Protein AF-0000000083002504 (afdb_homodimer)

pLDDT: mean 96.37, std 6.15, range [36.56, 98.94]

Nearest PDB structures (foldseek):
  1e9d-assembly1_A  TM=9.907E-01  e=1.324E-34  Homo sapiens
  1e2f-assembly1_A  TM=9.841E-01  e=7.571E-35  Homo sapiens
  1e98-assembly1_A-2  TM=9.819E-01  e=2.045E-34  Homo sapiens
  1e2g-assembly1_A-2  TM=9.960E-01  e=3.346E-33  Homo sapiens
  2wwf-assembly1_A  TM=9.013E-01  e=3.044E-26  Plasmodium falciparum 3D7

Radius of gyration: 24.21 Å; Cα contacts (8 Å, |Δi|>4): 760; chains: 2; bounding box: 58×70×47 Å

InterPro domains:
  IPR018094 Thymidylate kinase [MF_00165] (7-199)
  IPR018094 Thymidylate kinase [TIGR00041] (6-191)
  IPR018095 Thymidylate kinase, conserved site [PS01331] (94-106)
  IPR027417 P-loop containing nucleoside triphosphate hydrolase [G3DSA:3.40.50.300] (2-212)
  IPR027417 P-loop containing nucleoside triphosphate hydrolase [SSF52540] (5-202)
  IPR039430 Thymidylate kinase-like domain [PF02223] (11-191)

Secondary structure (DSSP, 8-state):
--PPPPPEEEEE-STTSSHHHHHHHHHHHHHHTT--EEEEESS-TTSHHHHHHHHHHTTSS---HHHHHHHHHHHHHTTHHHHHHHHHTTPEEEEES-HHHHHHHHHTSTT--HHHHHGGGTTSBPPSEEEEEE--HHHHHTSTTTTSSTT--HHHHHHHHHHHHHHTT-TTS-EEEEETTS-HHHHHHHHHHHHHHHHHHHTTSPPPBTT-/--PPPPPEEEEE-STTSSHHHHHHHHHHHHHHTT--EEEEESS-TTSHHHHHHHHHHTTSS---HHHHHHHHHHHHHTTHHHHHHHHHTTPEEEEES-HHHHHHHHHTSTT--HHHHHGGGTTSBPPSEEEEEE--HHHHHTSTTTTSSTT--HHHHHHHHHHHHHHTT-TTS-EEEEETTS-HHHHHHHHHHHHHHHHHHHTTSPPPBTT-

Solvent-accessible surface area (backbone atoms only — not comparable to full-atom values): 22457 Å² total; per-residue (Å²): 124,91,64,54,28,26,37,37,37,33,34,44,59,58,79,69,32,50,47,69,61,51,44,54,51,45,36,51,51,39,40,73,71,73,42,53,50,42,81,44,52,54,74,47,49,88,42,76,63,16,40,55,52,46,36,36,38,62,62,75,42,89,71,41,70,68,17,52,52,32,48,55,40,22,45,53,43,57,44,42,67,60,49,52,52,38,22,57,71,32,27,22,38,36,27,35,37,58,69,63,53,54,26,15,55,52,39,47,41,87,96,46,53,62,66,68,50,45,48,73,46,50,56,39,81,35,61,69,32,37,39,33,28,47,57,54,46,70,64,21,56,72,38,88,77,60,52,68,40,71,69,52,38,57,74,56,38,49,39,23,50,53,38,44,57,59,62,64,64,45,77,91,51,51,72,42,86,38,65,42,79,49,55,72,67,62,41,44,54,54,50,47,54,55,49,54,53,48,39,66,68,41,22,86,50,82,87,49,50,25,88,107,123,91,63,53,28,27,38,38,37,34,33,43,58,58,79,69,32,48,48,69,60,51,43,55,50,45,36,50,52,39,38,73,71,72,44,54,49,43,79,44,51,52,75,47,51,87,42,75,62,17,40,55,52,47,36,35,38,62,64,75,42,88,70,42,70,68,17,53,53,30,47,54,39,22,44,53,45,58,43,40,67,60,50,53,52,38,21,56,70,34,27,22,37,34,28,35,37,58,69,64,52,54,27,15,55,52,38,48,41,86,98,48,52,62,67,66,49,43,50,73,47,51,56,40,80,35,61,70,31,36,39,33,28,47,56,55,46,70,63,21,55,71,38,90,78,60,50,68,40,72,70,52,39,55,72,56,37,46,39,24,51,54,37,45,57,58,58,64,67,46,78,91,52,51,70,41,87,37,66,42,81,50,52,73,67,62,42,44,54,54,50,46,52,54,49,54,52,48,39,67,68,41,21,88,50,80,87,48,49,25,88,107

Organism: Strigops habroptila (NCBI:txid2489341)

Sequence (424 aa):
MAGWRGALIVLEGVDRAGKSTQCRRLVQSLRAAGLRADLLRFPERSTEIGQLISSYLVKDKNLEDHTIHLLFSANRWEHVPLMKEKLHKGITLVVDRYAFSGVAFTSAKENFCLEWCKQPDIGLPKPDLILFLQLSPEEAAKRGNFGSERYENSSFQEKVLQSFYHLMTDKTLNWKLMDASKSIEDLHREIKSIAEETIQEVQNKPLEELWKMAGWRGALIVLEGVDRAGKSTQCRRLVQSLRAAGLRADLLRFPERSTEIGQLISSYLVKDKNLEDHTIHLLFSANRWEHVPLMKEKLHKGITLVVDRYAFSGVAFTSAKENFCLEWCKQPDIGLPKPDLILFLQLSPEEAAKRGNFGSERYENSSFQEKVLQSFYHLMTDKTLNWKLMDASKSIEDLHREIKSIAEETIQEVQNKPLEELWK

Structure (mmCIF, N/CA/C/O backbone):
data_AF-0000000083002504-model_v1
#
loop_
_entity.id
_entity.type
_entity.pdbx_description
1 polymer 'Thymidylate kinase'
#
loop_
_atom_site.group_PDB
_atom_site.id
_atom_site.type_symbol
_atom_site.label_atom_id
_atom_site.label_alt_id
_atom_site.label_comp_id
_atom_site.label_asym_id
_atom_site.label_entity_id
_atom_site.label_seq_id
_atom_site.pdbx_PDB_ins_code
_atom_site.Cartn_x
_atom_site.Cartn_y
_atom_site.Cartn_z
_atom_site.occupancy
_atom_site.B_iso_or_equiv
_atom_site.auth_seq_id
_atom_site.auth_comp_id
_atom_site.auth_asym_id
_atom_site.auth_atom_id
_atom_site.pdbx_PDB_model_num
ATOM 1 N N . MET A 1 1 ? -29.484 -21.688 -2.922 1 37.03 1 MET A N 1
ATOM 2 C CA . MET A 1 1 ? -28.484 -22.625 -2.42 1 37.03 1 MET A CA 1
ATOM 3 C C . MET A 1 1 ? -27.078 -22.156 -2.795 1 37.03 1 MET A C 1
ATOM 5 O O . MET A 1 1 ? -26.828 -21.75 -3.936 1 37.03 1 MET A O 1
ATOM 9 N N . ALA A 1 2 ? -26.266 -21.547 -1.926 1 52.19 2 ALA A N 1
ATOM 10 C CA . ALA A 1 2 ? -25 -20.938 -2.338 1 52.19 2 ALA A CA 1
ATOM 11 C C . ALA A 1 2 ? -24.219 -21.891 -3.244 1 52.19 2 ALA A C 1
ATOM 13 O O . ALA A 1 2 ? -23.938 -23.031 -2.867 1 52.19 2 ALA A O 1
ATOM 14 N N . GLY A 1 3 ? -24.312 -21.828 -4.609 1 73.06 3 GLY A N 1
ATOM 15 C CA . GLY A 1 3 ? -23.703 -22.719 -5.578 1 73.06 3 GLY A CA 1
ATOM 16 C C . GLY A 1 3 ? -22.234 -22.969 -5.301 1 73.06 3 GLY A C 1
ATOM 17 O O . GLY A 1 3 ? -21.656 -22.391 -4.379 1 73.06 3 GLY A O 1
ATOM 18 N N . TRP A 1 4 ? -21.578 -24.109 -5.914 1 90.5 4 TRP A N 1
ATOM 19 C CA . TRP A 1 4 ? -20.172 -24.484 -5.781 1 90.5 4 TRP A CA 1
ATOM 20 C C . TRP A 1 4 ? -19.25 -23.344 -6.199 1 90.5 4 TRP A C 1
ATOM 22 O O . TRP A 1 4 ? -19.484 -22.703 -7.23 1 90.5 4 TRP A O 1
ATOM 32 N N . ARG A 1 5 ? -18.297 -23 -5.32 1 96.94 5 ARG A N 1
ATOM 33 C CA . ARG A 1 5 ? -17.406 -21.938 -5.746 1 96.94 5 ARG A CA 1
ATOM 34 C C . ARG A 1 5 ? -16.203 -22.5 -6.504 1 96.94 5 ARG A C 1
ATOM 36 O O . ARG A 1 5 ? -15.891 -23.688 -6.379 1 96.94 5 ARG A O 1
ATOM 43 N N . GLY A 1 6 ? -15.57 -21.688 -7.418 1 98.5 6 GLY A N 1
ATOM 44 C CA . GLY A 1 6 ? -14.32 -22.031 -8.07 1 98.5 6 GLY A CA 1
ATOM 45 C C . GLY A 1 6 ? -13.133 -22.047 -7.125 1 98.5 6 GLY A C 1
ATOM 46 O O . GLY A 1 6 ? -13.234 -21.578 -5.984 1 98.5 6 GLY A O 1
ATOM 47 N N . ALA A 1 7 ? -12.078 -22.656 -7.539 1 98.88 7 ALA A N 1
ATOM 48 C CA . ALA A 1 7 ? -10.844 -22.688 -6.758 1 98.88 7 ALA A CA 1
ATOM 49 C C . ALA A 1 7 ? -9.914 -21.547 -7.16 1 98.88 7 ALA A C 1
ATOM 51 O O . ALA A 1 7 ? -9.93 -21.094 -8.312 1 98.88 7 ALA A O 1
ATOM 52 N N . LEU A 1 8 ? -9.188 -21.031 -6.227 1 98.94 8 LEU A N 1
ATOM 53 C CA . LEU A 1 8 ? -8.102 -20.078 -6.469 1 98.94 8 LEU A CA 1
ATOM 54 C C . LEU A 1 8 ? -6.754 -20.797 -6.445 1 98.94 8 LEU A C 1
ATOM 56 O O . LEU A 1 8 ? -6.258 -21.156 -5.379 1 98.94 8 LEU A O 1
ATOM 60 N N . ILE A 1 9 ? -6.164 -20.984 -7.594 1 98.94 9 ILE A N 1
ATOM 61 C CA . ILE A 1 9 ? -4.914 -21.719 -7.762 1 98.94 9 ILE A CA 1
ATOM 62 C C . ILE A 1 9 ? -3.812 -20.766 -8.219 1 98.94 9 ILE A C 1
ATOM 64 O O . ILE A 1 9 ? -3.92 -20.141 -9.281 1 98.94 9 ILE A O 1
ATOM 68 N N . VAL A 1 10 ? -2.785 -20.656 -7.43 1 98.94 10 VAL A N 1
ATOM 69 C CA . VAL A 1 10 ? -1.725 -19.688 -7.676 1 98.94 10 VAL A CA 1
ATOM 70 C C . VAL A 1 10 ? -0.432 -20.406 -8.039 1 98.94 10 VAL A C 1
ATOM 72 O O . VAL A 1 10 ? -0.074 -21.406 -7.41 1 98.94 10 VAL A O 1
ATOM 75 N N . LEU A 1 11 ? 0.193 -19.969 -9.094 1 98.94 11 LEU A N 1
ATOM 76 C CA . LEU A 1 11 ? 1.534 -20.438 -9.422 1 98.94 11 LEU A CA 1
ATOM 77 C C . LEU A 1 11 ? 2.582 -19.375 -9.086 1 98.94 11 LEU A C 1
ATOM 79 O O . LEU A 1 11 ? 2.441 -18.219 -9.477 1 98.94 11 LEU A O 1
ATOM 83 N N . GLU A 1 12 ? 3.549 -19.766 -8.281 1 98.81 12 GLU A N 1
ATOM 84 C CA . GLU A 1 12 ? 4.672 -18.922 -7.871 1 98.81 12 GLU A CA 1
ATOM 85 C C . GLU A 1 12 ? 6.004 -19.547 -8.297 1 98.81 12 GLU A C 1
ATOM 87 O O . GLU A 1 12 ? 6.059 -20.719 -8.672 1 98.81 12 GLU A O 1
ATOM 92 N N . GLY A 1 13 ? 7.031 -18.812 -8.234 1 97.62 13 GLY A N 1
ATOM 93 C CA . GLY A 1 13 ? 8.367 -19.219 -8.633 1 97.62 13 GLY A CA 1
ATOM 94 C C . GLY A 1 13 ? 9.234 -18.062 -9.078 1 97.62 13 GLY A C 1
ATOM 95 O O . GLY A 1 13 ? 8.742 -16.938 -9.273 1 97.62 13 GLY A O 1
ATOM 96 N N . VAL A 1 14 ? 10.508 -18.312 -9.242 1 95.88 14 VAL A N 1
ATOM 97 C CA . VAL A 1 14 ? 11.438 -17.281 -9.703 1 95.88 14 VAL A CA 1
ATOM 98 C C . VAL A 1 14 ? 11.148 -16.953 -11.164 1 95.88 14 VAL A C 1
ATOM 100 O O . VAL A 1 14 ? 10.352 -17.625 -11.82 1 95.88 14 VAL A O 1
ATOM 103 N N . ASP A 1 15 ? 11.734 -15.844 -11.633 1 93.75 15 ASP A N 1
ATOM 104 C CA . ASP A 1 15 ? 11.523 -15.453 -13.023 1 93.75 15 ASP A CA 1
ATOM 105 C C . ASP A 1 15 ? 12.008 -16.547 -13.977 1 93.75 15 ASP A C 1
ATOM 107 O O . ASP A 1 15 ? 13.047 -17.156 -13.75 1 93.75 15 ASP A O 1
ATOM 111 N N . ARG A 1 16 ? 11.141 -16.875 -15.023 1 92.75 16 ARG A N 1
ATOM 112 C CA . ARG A 1 16 ? 11.453 -17.812 -16.094 1 92.75 16 ARG A CA 1
ATOM 113 C C . ARG A 1 16 ? 11.352 -19.25 -15.609 1 92.75 16 ARG A C 1
ATOM 115 O O . ARG A 1 16 ? 11.93 -20.156 -16.203 1 92.75 16 ARG A O 1
ATOM 122 N N . ALA A 1 17 ? 10.562 -19.453 -14.562 1 94.81 17 ALA A N 1
ATOM 123 C CA . ALA A 1 17 ? 10.398 -20.797 -14.016 1 94.81 17 ALA A CA 1
ATOM 124 C C . ALA A 1 17 ? 9.352 -21.578 -14.805 1 94.81 17 ALA A C 1
ATOM 126 O O . ALA A 1 17 ? 9.203 -22.797 -14.617 1 94.81 17 ALA A O 1
ATOM 127 N N . GLY A 1 18 ? 8.617 -20.906 -15.695 1 95.25 18 GLY A N 1
ATOM 128 C CA . GLY A 1 18 ? 7.625 -21.594 -16.516 1 95.25 18 GLY A CA 1
ATOM 129 C C . GLY A 1 18 ? 6.203 -21.359 -16.047 1 95.25 18 GLY A C 1
ATOM 130 O O . GLY A 1 18 ? 5.281 -22.062 -16.469 1 95.25 18 GLY A O 1
ATOM 131 N N . LYS A 1 19 ? 5.973 -20.375 -15.156 1 97.56 19 LYS A N 1
ATOM 132 C CA . LYS A 1 19 ? 4.672 -20.094 -14.562 1 97.56 19 LYS A CA 1
ATOM 133 C C . LYS A 1 19 ? 3.637 -19.75 -15.633 1 97.56 19 LYS A C 1
ATOM 135 O O . LYS A 1 19 ? 2.553 -20.344 -15.664 1 97.56 19 LYS A O 1
ATOM 140 N N . SER A 1 20 ? 3.977 -18.797 -16.516 1 97.12 20 SER A N 1
ATOM 141 C CA . SER A 1 20 ? 3.037 -18.328 -17.531 1 97.12 20 SER A CA 1
ATOM 142 C C . SER A 1 20 ? 2.598 -19.484 -18.438 1 97.12 20 SER A C 1
ATOM 144 O O . SER A 1 20 ? 1.415 -19.594 -18.766 1 97.12 20 SER A O 1
ATOM 146 N N . THR A 1 21 ? 3.51 -20.328 -18.844 1 97.5 21 THR A N 1
ATOM 147 C CA . THR A 1 21 ? 3.217 -21.469 -19.703 1 97.5 21 THR A CA 1
ATOM 148 C C . THR A 1 21 ? 2.289 -22.453 -19 1 97.5 21 THR A C 1
ATOM 150 O O . THR A 1 21 ? 1.271 -22.875 -19.547 1 97.5 21 THR A O 1
ATOM 153 N N . GLN A 1 22 ? 2.652 -22.812 -17.781 1 98.75 22 GLN A N 1
ATOM 154 C CA . GLN A 1 22 ? 1.885 -23.797 -17.047 1 98.75 22 GLN A CA 1
ATOM 155 C C . GLN A 1 22 ? 0.499 -23.266 -16.688 1 98.75 22 GLN A C 1
ATOM 157 O O . GLN A 1 22 ? -0.473 -24.031 -16.656 1 98.75 22 GLN A O 1
ATOM 162 N N . CYS A 1 23 ? 0.378 -21.953 -16.375 1 98.81 23 CYS A N 1
ATOM 163 C CA . CYS A 1 23 ? -0.927 -21.359 -16.109 1 98.81 23 CYS A CA 1
ATOM 164 C C . CYS A 1 23 ? -1.835 -21.484 -17.328 1 98.81 23 CYS A C 1
ATOM 166 O O . CYS A 1 23 ? -2.984 -21.906 -17.219 1 98.81 23 CYS A O 1
ATOM 168 N N . ARG A 1 24 ? -1.328 -21.109 -18.484 1 98.62 24 ARG A N 1
ATOM 169 C CA . ARG A 1 24 ? -2.1 -21.172 -19.719 1 98.62 24 ARG A CA 1
ATOM 170 C C . ARG A 1 24 ? -2.549 -22.594 -20.016 1 98.62 24 ARG A C 1
ATOM 172 O O . ARG A 1 24 ? -3.713 -22.828 -20.344 1 98.62 24 ARG A O 1
ATOM 179 N N . ARG A 1 25 ? -1.685 -23.531 -19.875 1 98.75 25 ARG A N 1
ATOM 180 C CA . ARG A 1 25 ? -1.985 -24.922 -20.156 1 98.75 25 ARG A CA 1
ATOM 181 C C . ARG A 1 25 ? -3.033 -25.453 -19.188 1 98.75 25 ARG A C 1
ATOM 183 O O . ARG A 1 25 ? -3.92 -26.219 -19.578 1 98.75 25 ARG A O 1
ATOM 190 N N . LEU A 1 26 ? -2.879 -25.094 -17.953 1 98.88 26 LEU A N 1
ATOM 191 C CA . LEU A 1 26 ? -3.826 -25.562 -16.953 1 98.88 26 LEU A CA 1
ATOM 192 C C . LEU A 1 26 ? -5.234 -25.062 -17.25 1 98.88 26 LEU A C 1
ATOM 194 O O . LEU A 1 26 ? -6.195 -25.828 -17.219 1 98.88 26 LEU A O 1
ATOM 198 N N . VAL A 1 27 ? -5.355 -23.75 -17.578 1 98.94 27 VAL A N 1
ATOM 199 C CA . VAL A 1 27 ? -6.66 -23.188 -17.906 1 98.94 27 VAL A CA 1
ATOM 200 C C . VAL A 1 27 ? -7.254 -23.922 -19.109 1 98.94 27 VAL A C 1
ATOM 202 O O . VAL A 1 27 ? -8.422 -24.312 -19.094 1 98.94 27 VAL A O 1
ATOM 205 N N . GLN A 1 28 ? -6.469 -24.156 -20.094 1 98.75 28 GLN A N 1
ATOM 206 C CA . GLN A 1 28 ? -6.914 -24.859 -21.297 1 98.75 28 GLN A CA 1
ATOM 207 C C . GLN A 1 28 ? -7.391 -26.266 -20.953 1 98.75 28 GLN A C 1
ATOM 209 O O . GLN A 1 28 ? -8.445 -26.703 -21.422 1 98.75 28 GLN A O 1
ATOM 214 N N . SER A 1 29 ? -6.645 -26.953 -20.188 1 98.62 29 SER A N 1
ATOM 215 C CA . SER A 1 29 ? -6.969 -28.328 -19.844 1 98.62 29 SER A CA 1
ATOM 216 C C . SER A 1 29 ? -8.234 -28.406 -19 1 98.62 29 SER A C 1
ATOM 218 O O . SER A 1 29 ? -9.047 -29.312 -19.156 1 98.62 29 SER A O 1
ATOM 220 N N . LEU A 1 30 ? -8.367 -27.484 -18.062 1 98.56 30 LEU A N 1
ATOM 221 C CA . LEU A 1 30 ? -9.562 -27.453 -17.234 1 98.56 30 LEU A CA 1
ATOM 222 C C . LEU A 1 30 ? -10.805 -27.188 -18.078 1 98.56 30 LEU A C 1
ATOM 224 O O . LEU A 1 30 ? -11.82 -27.859 -17.922 1 98.56 30 LEU A O 1
ATOM 228 N N . ARG A 1 31 ? -10.641 -26.266 -18.984 1 98.5 31 ARG A N 1
ATOM 229 C CA . ARG A 1 31 ? -11.766 -25.969 -19.875 1 98.5 31 ARG A CA 1
ATOM 230 C C . ARG A 1 31 ? -12.094 -27.156 -20.766 1 98.5 31 ARG A C 1
ATOM 232 O O . ARG A 1 31 ? -13.266 -27.453 -21.016 1 98.5 31 ARG A O 1
ATOM 239 N N . ALA A 1 32 ? -11.109 -27.828 -21.25 1 98.19 32 ALA A N 1
ATOM 240 C CA . ALA A 1 32 ? -11.305 -29.016 -22.078 1 98.19 32 ALA A CA 1
ATOM 241 C C . ALA A 1 32 ? -12.023 -30.125 -21.297 1 98.19 32 ALA A C 1
ATOM 243 O O . ALA A 1 32 ? -12.75 -30.922 -21.891 1 98.19 32 ALA A O 1
ATOM 244 N N . ALA A 1 33 ? -11.844 -30.125 -20.016 1 96.56 33 ALA A N 1
ATOM 245 C CA . ALA A 1 33 ? -12.477 -31.109 -19.156 1 96.56 33 ALA A CA 1
ATOM 246 C C . ALA A 1 33 ? -13.891 -30.672 -18.766 1 96.56 33 ALA A C 1
ATOM 248 O O . ALA A 1 33 ? -14.547 -31.344 -17.969 1 96.56 33 ALA A O 1
ATOM 249 N N . GLY A 1 34 ? -14.336 -29.484 -19.234 1 96.25 34 GLY A N 1
ATOM 250 C CA . GLY A 1 34 ? -15.695 -29.031 -19 1 96.25 34 GLY A CA 1
ATOM 251 C C . GLY A 1 34 ? -15.82 -28.125 -17.781 1 96.25 34 GLY A C 1
ATOM 252 O O . GLY A 1 34 ? -16.922 -27.828 -17.328 1 96.25 34 GLY A O 1
ATOM 253 N N . LEU A 1 35 ? -14.672 -27.75 -17.203 1 97 35 LEU A N 1
ATOM 254 C CA . LEU A 1 35 ? -14.68 -26.859 -16.047 1 97 35 LEU A CA 1
ATOM 255 C C . LEU A 1 35 ? -14.531 -25.406 -16.484 1 97 35 LEU A C 1
ATOM 257 O O . LEU A 1 35 ? -13.984 -25.125 -17.547 1 97 35 LEU A O 1
ATOM 261 N N . ARG A 1 36 ? -15.125 -24.531 -15.766 1 97.5 36 ARG A N 1
ATOM 262 C CA . ARG A 1 36 ? -14.938 -23.094 -16 1 97.5 36 ARG A CA 1
ATOM 263 C C . ARG A 1 36 ? -13.672 -22.594 -15.32 1 97.5 36 ARG A C 1
ATOM 265 O O . ARG A 1 36 ? -13.492 -22.766 -14.117 1 97.5 36 ARG A O 1
ATOM 272 N N . ALA A 1 37 ? -12.797 -22 -16.062 1 98.88 37 ALA A N 1
ATOM 273 C CA . ALA A 1 37 ? -11.523 -21.531 -15.531 1 98.88 37 ALA A CA 1
ATOM 274 C C . ALA A 1 37 ? -11.039 -20.281 -16.266 1 98.88 37 ALA A C 1
ATOM 276 O O . ALA A 1 37 ? -11.211 -20.172 -17.484 1 98.88 37 ALA A O 1
ATOM 277 N N . ASP A 1 38 ? -10.477 -19.344 -15.562 1 98.81 38 ASP A N 1
ATOM 278 C CA . ASP A 1 38 ? -9.906 -18.141 -16.141 1 98.81 38 ASP A CA 1
ATOM 279 C C . ASP A 1 38 ? -8.469 -17.922 -15.672 1 98.81 38 ASP A C 1
ATOM 281 O O . ASP A 1 38 ? -8.102 -18.375 -14.586 1 98.81 38 ASP A O 1
ATOM 285 N N . LEU A 1 39 ? -7.746 -17.266 -16.562 1 98.81 39 LEU A N 1
ATOM 286 C CA . LEU A 1 39 ? -6.367 -16.906 -16.266 1 98.81 39 LEU A CA 1
ATOM 287 C C . LEU A 1 39 ? -6.281 -15.484 -15.719 1 98.81 39 LEU A C 1
ATOM 289 O O . LEU A 1 39 ? -6.953 -14.586 -16.219 1 98.81 39 LEU A O 1
ATOM 293 N N . LEU A 1 40 ? -5.57 -15.297 -14.656 1 98.62 40 LEU A N 1
ATOM 294 C CA . LEU A 1 40 ? -5.234 -13.984 -14.117 1 98.62 40 LEU A CA 1
ATOM 295 C C . LEU A 1 40 ? -3.734 -13.859 -13.891 1 98.62 40 LEU A C 1
ATOM 297 O O . LEU A 1 40 ? -3.086 -14.812 -13.453 1 98.62 40 LEU A O 1
ATOM 301 N N . ARG A 1 41 ? -3.154 -12.734 -14.242 1 98.25 41 ARG A N 1
ATOM 302 C CA . ARG A 1 41 ? -1.728 -12.477 -14.07 1 98.25 41 ARG A CA 1
ATOM 303 C C . ARG A 1 41 ? -1.484 -11.164 -13.336 1 98.25 41 ARG A C 1
ATOM 305 O O . ARG A 1 41 ? -2.135 -10.156 -13.625 1 98.25 41 ARG A O 1
ATOM 312 N N . PHE A 1 42 ? -0.575 -11.242 -12.352 1 98.69 42 PHE A N 1
ATOM 313 C CA . PHE A 1 42 ? -0.159 -10.008 -11.703 1 98.69 42 PHE A CA 1
ATOM 314 C C . PHE A 1 42 ? 1.311 -9.719 -11.977 1 98.69 42 PHE A C 1
ATOM 316 O O . PHE A 1 42 ? 2.143 -10.625 -11.961 1 98.69 42 PHE A O 1
ATOM 323 N N . PRO A 1 43 ? 1.683 -8.516 -12.109 1 98.38 43 PRO A N 1
ATOM 324 C CA . PRO A 1 43 ? 0.724 -7.414 -12.18 1 98.38 43 PRO A CA 1
ATOM 325 C C . PRO A 1 43 ? -0.149 -7.465 -13.43 1 98.38 43 PRO A C 1
ATOM 327 O O . PRO A 1 43 ? 0.292 -7.953 -14.477 1 98.38 43 PRO A O 1
ATOM 330 N N . GLU A 1 44 ? -1.382 -7.141 -13.25 1 98.19 44 GLU A N 1
ATOM 331 C CA . GLU A 1 44 ? -2.24 -6.926 -14.414 1 98.19 44 GLU A CA 1
ATOM 332 C C . GLU A 1 44 ? -1.928 -5.594 -15.094 1 98.19 44 GLU A C 1
ATOM 334 O O . GLU A 1 44 ? -2.363 -4.539 -14.633 1 98.19 44 GLU A O 1
ATOM 339 N N . ARG A 1 45 ? -1.277 -5.609 -16.156 1 96.62 45 ARG A N 1
ATOM 340 C CA . ARG A 1 45 ? -0.547 -4.484 -16.734 1 96.62 45 ARG A CA 1
ATOM 341 C C . ARG A 1 45 ? -1.476 -3.584 -17.547 1 96.62 45 ARG A C 1
ATOM 343 O O . ARG A 1 45 ? -1.095 -2.477 -17.922 1 96.62 45 ARG A O 1
ATOM 350 N N . SER A 1 46 ? -2.691 -3.998 -17.766 1 97.12 46 SER A N 1
ATOM 351 C CA . SER A 1 46 ? -3.596 -3.199 -18.578 1 97.12 46 SER A CA 1
ATOM 352 C C . SER A 1 46 ? -4.215 -2.064 -17.781 1 97.12 46 SER A C 1
ATOM 354 O O . SER A 1 46 ? -4.789 -1.132 -18.344 1 97.12 46 SER A O 1
ATOM 356 N N . THR A 1 47 ? -4.18 -2.152 -16.438 1 97.5 47 THR A N 1
ATOM 357 C CA . THR A 1 47 ? -4.723 -1.091 -15.602 1 97.5 47 THR A CA 1
ATOM 358 C C . THR A 1 47 ? -3.744 0.077 -15.5 1 97.5 47 THR A C 1
ATOM 360 O O . THR A 1 47 ? -2.58 -0.049 -15.883 1 97.5 47 THR A O 1
ATOM 363 N N . GLU A 1 48 ? -4.227 1.202 -15.039 1 97.38 48 GLU A N 1
ATOM 364 C CA . GLU A 1 48 ? -3.344 2.352 -14.852 1 97.38 48 GLU A CA 1
ATOM 365 C C . GLU A 1 48 ? -2.225 2.031 -13.867 1 97.38 48 GLU A C 1
ATOM 367 O O . GLU A 1 48 ? -1.066 2.389 -14.094 1 97.38 48 GLU A O 1
ATOM 372 N N . ILE A 1 49 ? -2.584 1.351 -12.734 1 98.62 49 ILE A N 1
ATOM 373 C CA . ILE A 1 49 ? -1.578 0.955 -11.758 1 98.62 49 ILE A CA 1
ATOM 374 C C . ILE A 1 49 ? -0.602 -0.034 -12.391 1 98.62 49 ILE A C 1
ATOM 376 O O . ILE A 1 49 ? 0.613 0.088 -12.219 1 98.62 49 ILE A O 1
ATOM 380 N N . GLY A 1 50 ? -1.148 -1.003 -13.148 1 98.62 50 GLY A N 1
ATOM 381 C CA . GLY A 1 50 ? -0.322 -1.988 -13.828 1 98.62 50 GLY A CA 1
ATOM 382 C C . GLY A 1 50 ? 0.663 -1.371 -14.805 1 98.62 50 GLY A C 1
ATOM 383 O O . GLY A 1 50 ? 1.792 -1.847 -14.938 1 98.62 50 GLY A O 1
ATOM 384 N N . GLN A 1 51 ? 0.26 -0.328 -15.438 1 98.31 51 GLN A N 1
ATOM 385 C CA . GLN A 1 51 ? 1.135 0.358 -16.375 1 98.31 51 GLN A CA 1
ATOM 386 C C . GLN A 1 51 ? 2.299 1.034 -15.664 1 98.31 51 GLN A C 1
ATOM 388 O O . GLN A 1 51 ? 3.424 1.043 -16.156 1 98.31 51 GLN A O 1
ATOM 393 N N . LEU A 1 52 ? 2.018 1.628 -14.547 1 98.19 52 LEU A N 1
ATOM 394 C CA . LEU A 1 52 ? 3.08 2.23 -13.75 1 98.19 52 LEU A CA 1
ATOM 395 C C . LEU A 1 52 ? 4.086 1.176 -13.305 1 98.19 52 LEU A C 1
ATOM 397 O O . LEU A 1 52 ? 5.297 1.393 -13.391 1 98.19 52 LEU A O 1
ATOM 401 N N . ILE A 1 53 ? 3.6 0.037 -12.836 1 98.56 53 ILE A N 1
ATOM 402 C CA . ILE A 1 53 ? 4.453 -1.072 -12.422 1 98.56 53 ILE A CA 1
ATOM 403 C C . ILE A 1 53 ? 5.301 -1.537 -13.602 1 98.56 53 ILE A C 1
ATOM 405 O O . ILE A 1 53 ? 6.508 -1.761 -13.453 1 98.56 53 ILE A O 1
ATOM 409 N N . SER A 1 54 ? 4.617 -1.636 -14.773 1 98.06 54 SER A N 1
ATOM 410 C CA . SER A 1 54 ? 5.312 -2.094 -15.969 1 98.06 54 SER A CA 1
ATOM 411 C C . SER A 1 54 ? 6.469 -1.167 -16.328 1 98.06 54 SER A C 1
ATOM 413 O O . SER A 1 54 ? 7.566 -1.63 -16.656 1 98.06 54 SER A O 1
ATOM 415 N N . SER A 1 55 ? 6.207 0.127 -16.266 1 98 55 SER A N 1
ATOM 416 C CA . SER A 1 55 ? 7.242 1.11 -16.578 1 98 55 SER A CA 1
ATOM 417 C C . SER A 1 55 ? 8.43 0.969 -15.633 1 98 55 SER A C 1
ATOM 419 O O . SER A 1 55 ? 9.578 1.172 -16.047 1 98 55 SER A O 1
ATOM 421 N N . TYR A 1 56 ? 8.188 0.628 -14.406 1 98.25 56 TYR A N 1
ATOM 422 C CA . TYR A 1 56 ? 9.242 0.384 -13.43 1 98.25 56 TYR A CA 1
ATOM 423 C C . TYR A 1 56 ? 10.023 -0.883 -13.773 1 98.25 56 TYR A C 1
ATOM 425 O O . TYR A 1 56 ? 11.25 -0.893 -13.734 1 98.25 56 TYR A O 1
ATOM 433 N N . LEU A 1 57 ? 9.281 -1.922 -14.133 1 97.06 57 LEU A N 1
ATOM 434 C CA . LEU A 1 57 ? 9.883 -3.229 -14.367 1 97.06 57 LEU A CA 1
ATOM 435 C C . LEU A 1 57 ? 10.797 -3.193 -15.586 1 97.06 57 LEU A C 1
ATOM 437 O O . LEU A 1 57 ? 11.844 -3.842 -15.602 1 97.06 57 LEU A O 1
ATOM 441 N N . VAL A 1 58 ? 10.438 -2.416 -16.609 1 96.25 58 VAL A N 1
ATOM 442 C CA . VAL A 1 58 ? 11.227 -2.367 -17.844 1 96.25 58 VAL A CA 1
ATOM 443 C C . VAL A 1 58 ? 12.273 -1.259 -17.734 1 96.25 58 VAL A C 1
ATOM 445 O O . VAL A 1 58 ? 12.844 -0.838 -18.75 1 96.25 58 VAL A O 1
ATOM 448 N N . LYS A 1 59 ? 12.406 -0.558 -16.531 1 95.94 59 LYS A N 1
ATOM 449 C CA . LYS A 1 59 ? 13.453 0.393 -16.188 1 95.94 59 LYS A CA 1
ATOM 450 C C . LYS A 1 59 ? 13.234 1.739 -16.859 1 95.94 59 LYS A C 1
ATOM 452 O O . LYS A 1 59 ? 14.18 2.516 -17.047 1 95.94 59 LYS A O 1
ATOM 457 N N . ASP A 1 60 ? 12.047 1.955 -17.281 1 96.44 60 ASP A N 1
ATOM 458 C CA . ASP A 1 60 ? 11.711 3.26 -17.844 1 96.44 60 ASP A CA 1
ATOM 459 C C . ASP A 1 60 ? 11.539 4.305 -16.75 1 96.44 60 ASP A C 1
ATOM 461 O O . ASP A 1 60 ? 11.734 5.5 -16.984 1 96.44 60 ASP A O 1
ATOM 465 N N . LYS A 1 61 ? 11.133 3.867 -15.555 1 96.44 61 LYS A N 1
ATOM 466 C CA . LYS A 1 61 ? 10.938 4.734 -14.398 1 96.44 61 LYS A CA 1
ATOM 467 C C . LYS A 1 61 ? 11.539 4.121 -13.141 1 96.44 61 LYS A C 1
ATOM 469 O O . LYS A 1 61 ? 11.555 2.898 -12.984 1 96.44 61 LYS A O 1
ATOM 474 N N . ASN A 1 62 ? 12.062 5.012 -12.352 1 96.94 62 ASN A N 1
ATOM 475 C CA . ASN A 1 62 ? 12.5 4.59 -11.023 1 96.94 62 ASN A CA 1
ATOM 476 C C . ASN A 1 62 ? 11.492 4.992 -9.945 1 96.94 62 ASN A C 1
ATOM 478 O O . ASN A 1 62 ? 10.922 6.082 -10 1 96.94 62 ASN A O 1
ATOM 482 N N . LEU A 1 63 ? 11.227 4.07 -9.055 1 97.19 63 LEU A N 1
ATOM 483 C CA . LEU A 1 63 ? 10.336 4.309 -7.926 1 97.19 63 LEU A CA 1
ATOM 484 C C . LEU A 1 63 ? 10.961 3.816 -6.625 1 97.19 63 LEU A C 1
ATOM 486 O O . LEU A 1 63 ? 11.727 2.85 -6.625 1 97.19 63 LEU A O 1
ATOM 490 N N . GLU A 1 64 ? 10.609 4.477 -5.57 1 97.75 64 GLU A N 1
ATOM 491 C CA . GLU A 1 64 ? 11.023 4.066 -4.23 1 97.75 64 GLU A CA 1
ATOM 492 C C . GLU A 1 64 ? 10.531 2.658 -3.91 1 97.75 64 GLU A C 1
ATOM 494 O O . GLU A 1 64 ? 9.438 2.27 -4.328 1 97.75 64 GLU A O 1
ATOM 499 N N . ASP A 1 65 ? 11.328 1.884 -3.152 1 97.88 65 ASP A N 1
ATOM 500 C CA . ASP A 1 65 ? 11.094 0.457 -2.957 1 97.88 65 ASP A CA 1
ATOM 501 C C . ASP A 1 65 ? 9.758 0.213 -2.248 1 97.88 65 ASP A C 1
ATOM 503 O O . ASP A 1 65 ? 9.023 -0.706 -2.604 1 97.88 65 ASP A O 1
ATOM 507 N N . HIS A 1 66 ? 9.461 1.017 -1.2 1 98.44 66 HIS A N 1
ATOM 508 C CA . HIS A 1 66 ? 8.172 0.863 -0.538 1 98.44 66 HIS A CA 1
ATOM 509 C C . HIS A 1 66 ? 7.023 1.179 -1.49 1 98.44 66 HIS A C 1
ATOM 511 O O . HIS A 1 66 ? 6 0.489 -1.487 1 98.44 66 HIS A O 1
ATOM 517 N N . THR A 1 67 ? 7.25 2.191 -2.301 1 98.75 67 THR A N 1
ATOM 518 C CA . THR A 1 67 ? 6.242 2.637 -3.26 1 98.75 67 THR A CA 1
ATOM 519 C C . THR A 1 67 ? 5.879 1.51 -4.223 1 98.75 67 THR A C 1
ATOM 521 O O . THR A 1 67 ? 4.703 1.175 -4.379 1 98.75 67 THR A O 1
ATOM 524 N N . ILE A 1 68 ? 6.883 0.93 -4.875 1 98.75 68 ILE A N 1
ATOM 525 C CA . ILE A 1 68 ? 6.621 -0.091 -5.883 1 98.75 68 ILE A CA 1
ATOM 526 C C . ILE A 1 68 ? 5.965 -1.305 -5.23 1 98.75 68 ILE A C 1
ATOM 528 O O . ILE A 1 68 ? 5.07 -1.924 -5.812 1 98.75 68 ILE A O 1
ATOM 532 N N . HIS A 1 69 ? 6.363 -1.681 -3.971 1 98.88 69 HIS A N 1
ATOM 533 C CA . HIS A 1 69 ? 5.719 -2.771 -3.244 1 98.88 69 HIS A CA 1
ATOM 534 C C . HIS A 1 69 ? 4.227 -2.512 -3.068 1 98.88 69 HIS A C 1
ATOM 536 O O . HIS A 1 69 ? 3.404 -3.395 -3.324 1 98.88 69 HIS A O 1
ATOM 542 N N . LEU A 1 70 ? 3.908 -1.299 -2.66 1 98.94 70 LEU A N 1
ATOM 543 C CA . LEU A 1 70 ? 2.521 -0.934 -2.395 1 98.94 70 LEU A CA 1
ATOM 544 C C . LEU A 1 70 ? 1.717 -0.871 -3.689 1 98.94 70 LEU A C 1
ATOM 546 O O . LEU A 1 70 ? 0.526 -1.188 -3.701 1 98.94 70 LEU A O 1
ATOM 550 N N . LEU A 1 71 ? 2.365 -0.485 -4.766 1 98.94 71 LEU A N 1
ATOM 551 C CA . LEU A 1 71 ? 1.697 -0.477 -6.062 1 98.94 71 LEU A CA 1
ATOM 552 C C . LEU A 1 71 ? 1.353 -1.895 -6.508 1 98.94 71 LEU A C 1
ATOM 554 O O . LEU A 1 71 ? 0.262 -2.139 -7.027 1 98.94 71 LEU A O 1
ATOM 558 N N . PHE A 1 72 ? 2.268 -2.895 -6.281 1 98.88 72 PHE A N 1
ATOM 559 C CA . PHE A 1 72 ? 1.96 -4.285 -6.59 1 98.88 72 PHE A CA 1
ATOM 560 C C . PHE A 1 72 ? 0.729 -4.75 -5.824 1 98.88 72 PHE A C 1
ATOM 562 O O . PHE A 1 72 ? -0.162 -5.387 -6.395 1 98.88 72 PHE A O 1
ATOM 569 N N . SER A 1 73 ? 0.692 -4.41 -4.562 1 98.94 73 SER A N 1
ATOM 570 C CA . SER A 1 73 ? -0.436 -4.82 -3.734 1 98.94 73 SER A CA 1
ATOM 571 C C . SER A 1 73 ? -1.726 -4.137 -4.176 1 98.94 73 SER A C 1
ATOM 573 O O . SER A 1 73 ? -2.773 -4.777 -4.27 1 98.94 73 SER A O 1
ATOM 575 N N . ALA A 1 74 ? -1.602 -2.83 -4.426 1 98.94 74 ALA A N 1
ATOM 576 C CA . ALA A 1 74 ? -2.77 -2.094 -4.906 1 98.94 74 ALA A CA 1
ATOM 577 C C . ALA A 1 74 ? -3.33 -2.725 -6.18 1 98.94 74 ALA A C 1
ATOM 579 O O . ALA A 1 74 ? -4.547 -2.779 -6.367 1 98.94 74 ALA A O 1
ATOM 580 N N . ASN A 1 75 ? -2.475 -3.162 -7.078 1 98.94 75 ASN A N 1
ATOM 581 C CA . ASN A 1 75 ? -2.863 -3.82 -8.32 1 98.94 75 ASN A CA 1
ATOM 582 C C . ASN A 1 75 ? -3.615 -5.121 -8.055 1 98.94 75 ASN A C 1
ATOM 584 O O . ASN A 1 75 ? -4.578 -5.445 -8.75 1 98.94 75 ASN A O 1
ATOM 588 N N . ARG A 1 76 ? -3.225 -5.867 -7.035 1 98.94 76 ARG A N 1
ATOM 589 C CA . ARG A 1 76 ? -3.943 -7.078 -6.652 1 98.94 76 ARG A CA 1
ATOM 590 C C . ARG A 1 76 ? -5.32 -6.742 -6.09 1 98.94 76 ARG A C 1
ATOM 592 O O . ARG A 1 76 ? -6.324 -7.328 -6.5 1 98.94 76 ARG A O 1
ATOM 599 N N . TRP A 1 77 ? -5.383 -5.723 -5.234 1 98.81 77 TRP A N 1
ATOM 600 C CA 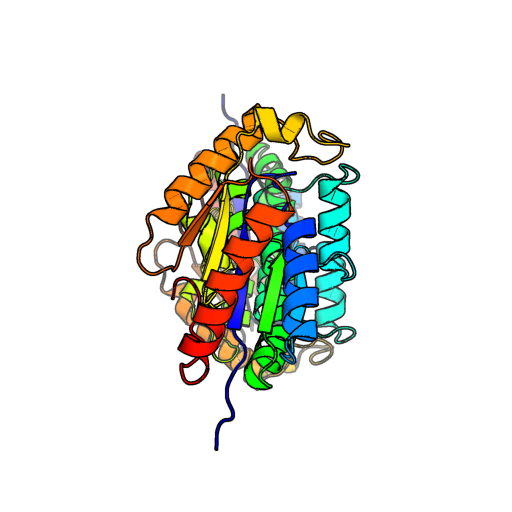. TRP A 1 77 ? -6.633 -5.363 -4.57 1 98.81 77 TRP A CA 1
ATOM 601 C C . TRP A 1 77 ? -7.656 -4.855 -5.578 1 98.81 77 TRP A C 1
ATOM 603 O O . TRP A 1 77 ? -8.859 -5.094 -5.43 1 98.81 77 TRP A O 1
ATOM 613 N N . GLU A 1 78 ? -7.176 -4.102 -6.594 1 98.56 78 GLU A N 1
ATOM 614 C CA . GLU A 1 78 ? -8.148 -3.541 -7.523 1 98.56 78 GLU A CA 1
ATOM 615 C C . GLU A 1 78 ? -8.844 -4.637 -8.328 1 98.56 78 GLU A C 1
ATOM 617 O O . GLU A 1 78 ? -9.891 -4.402 -8.938 1 98.56 78 GLU A O 1
ATOM 622 N N . HIS A 1 79 ? -8.352 -5.895 -8.25 1 98.62 79 HIS A N 1
ATOM 623 C CA . HIS A 1 79 ? -8.945 -7.008 -8.984 1 98.62 79 HIS A CA 1
ATOM 624 C C . HIS A 1 79 ? -9.734 -7.922 -8.055 1 98.62 79 HIS A C 1
ATOM 626 O O . HIS A 1 79 ? -10.391 -8.859 -8.508 1 98.62 79 HIS A O 1
ATOM 632 N N . VAL A 1 80 ? -9.75 -7.648 -6.789 1 98.75 80 VAL A N 1
ATOM 633 C CA . VAL A 1 80 ? -10.336 -8.539 -5.797 1 98.75 80 VAL A CA 1
ATOM 634 C C . VAL A 1 80 ? -11.844 -8.656 -6.035 1 98.75 80 VAL A C 1
ATOM 636 O O . VAL A 1 80 ? -12.398 -9.75 -6.016 1 98.75 80 VAL A O 1
ATOM 639 N N . PRO A 1 81 ? -12.594 -7.547 -6.309 1 98.44 81 PRO A N 1
ATOM 640 C CA . PRO A 1 81 ? -14.023 -7.707 -6.559 1 98.44 81 PRO A CA 1
ATOM 641 C C . PRO A 1 81 ? -14.32 -8.664 -7.707 1 98.44 81 PRO A C 1
ATOM 643 O O . PRO A 1 81 ? -15.195 -9.531 -7.586 1 98.44 81 PRO A O 1
ATOM 646 N N . LEU A 1 82 ? -13.547 -8.531 -8.789 1 98.38 82 LEU A N 1
ATOM 647 C CA . LEU A 1 82 ? -13.727 -9.422 -9.93 1 98.38 82 LEU A CA 1
ATOM 648 C C . LEU A 1 82 ? -13.359 -10.859 -9.562 1 98.38 82 LEU A C 1
ATOM 650 O O . LEU A 1 82 ? -14.039 -11.805 -9.961 1 98.38 82 LEU A O 1
ATOM 654 N N . MET A 1 83 ? -12.289 -11.062 -8.797 1 98.81 83 MET A N 1
ATOM 655 C CA . MET A 1 83 ? -11.867 -12.391 -8.367 1 98.81 83 MET A CA 1
ATOM 656 C C . MET A 1 83 ? -12.961 -13.078 -7.555 1 98.81 83 MET A C 1
ATOM 658 O O . MET A 1 83 ? -13.312 -14.227 -7.824 1 98.81 83 MET A O 1
ATOM 662 N N . LYS A 1 84 ? -13.453 -12.352 -6.578 1 98.69 84 LYS A N 1
ATOM 663 C CA . LYS A 1 84 ? -14.484 -12.914 -5.715 1 98.69 84 LYS A CA 1
ATOM 664 C C . LYS A 1 84 ? -15.742 -13.258 -6.516 1 98.69 84 LYS A C 1
ATOM 666 O O . LYS A 1 84 ? -16.344 -14.32 -6.316 1 98.69 84 LYS A O 1
ATOM 671 N N . GLU A 1 85 ? -16.125 -12.344 -7.379 1 98.5 85 GLU A N 1
ATOM 672 C CA . GLU A 1 85 ? -17.297 -12.586 -8.227 1 98.5 85 GLU A CA 1
ATOM 673 C C . GLU A 1 85 ? -17.141 -13.867 -9.031 1 98.5 85 GLU A C 1
ATOM 675 O O . GLU A 1 85 ? -18.031 -14.719 -9.031 1 98.5 85 GLU A O 1
ATOM 680 N N . LYS A 1 86 ? -16.016 -14.023 -9.688 1 98.56 86 LYS A N 1
ATOM 681 C CA . LYS A 1 86 ? -15.766 -15.195 -10.523 1 98.56 86 LYS A CA 1
ATOM 682 C C . LYS A 1 86 ? -15.719 -16.469 -9.688 1 98.56 86 LYS A C 1
ATOM 684 O O . LYS A 1 86 ? -16.359 -17.469 -10.039 1 98.56 86 LYS A O 1
ATOM 689 N N . LEU A 1 87 ? -15.031 -16.422 -8.602 1 98.69 87 LEU A N 1
ATOM 690 C CA . LEU A 1 87 ? -14.922 -17.594 -7.738 1 98.69 87 LEU A CA 1
ATOM 691 C C . LEU A 1 87 ? -16.297 -18.031 -7.23 1 98.69 87 LEU A C 1
ATOM 693 O O . LEU A 1 87 ? -16.625 -19.219 -7.234 1 98.69 87 LEU A O 1
ATOM 697 N N . HIS A 1 88 ? -17.109 -17.078 -6.871 1 97.88 88 HIS A N 1
ATOM 698 C CA . HIS A 1 88 ? -18.438 -17.375 -6.336 1 97.88 88 HIS A CA 1
ATOM 699 C C . HIS A 1 88 ? -19.375 -17.906 -7.43 1 97.88 88 HIS A C 1
ATOM 701 O O . HIS A 1 88 ? -20.344 -18.609 -7.141 1 97.88 88 HIS A O 1
ATOM 707 N N . LYS A 1 89 ? -19.047 -17.594 -8.68 1 97.69 89 LYS A N 1
ATOM 708 C CA . LYS A 1 89 ? -19.844 -18.094 -9.805 1 97.69 89 LYS A CA 1
ATOM 709 C C . LYS A 1 89 ? -19.359 -19.469 -10.266 1 97.69 89 LYS A C 1
ATOM 711 O O . LYS A 1 89 ? -19.812 -19.969 -11.289 1 97.69 89 LYS A O 1
ATOM 716 N N . GLY A 1 90 ? -18.391 -19.984 -9.531 1 97.94 90 GLY A N 1
ATOM 717 C CA . GLY A 1 90 ? -17.938 -21.328 -9.812 1 97.94 90 GLY A CA 1
ATOM 718 C C . GLY A 1 90 ? -16.781 -21.391 -10.789 1 97.94 90 GLY A C 1
ATOM 719 O O . GLY A 1 90 ? -16.438 -22.469 -11.281 1 97.94 90 GLY A O 1
ATOM 720 N N . ILE A 1 91 ? -16.188 -20.219 -11.125 1 98.69 91 ILE A N 1
ATOM 721 C CA . ILE A 1 91 ? -15.062 -20.141 -12.047 1 98.69 91 ILE A CA 1
ATOM 722 C C . ILE A 1 91 ? -13.75 -20.297 -11.289 1 98.69 91 ILE A C 1
ATOM 724 O O . ILE A 1 91 ? -13.477 -19.531 -10.352 1 98.69 91 ILE A O 1
ATOM 728 N N . THR A 1 92 ? -12.969 -21.297 -11.648 1 98.88 92 THR A N 1
ATOM 729 C CA . THR A 1 92 ? -11.633 -21.469 -11.078 1 98.88 92 THR A CA 1
ATOM 730 C C . THR A 1 92 ? -10.672 -20.438 -11.656 1 98.88 92 THR A C 1
ATOM 732 O O . THR A 1 92 ? -10.672 -20.172 -12.859 1 98.88 92 THR A O 1
ATOM 735 N N . LEU A 1 93 ? -9.961 -19.781 -10.766 1 98.94 93 LEU A N 1
ATOM 736 C CA . LEU A 1 93 ? -8.953 -18.812 -11.188 1 98.94 93 LEU A CA 1
ATOM 737 C C . LEU A 1 93 ? -7.555 -19.406 -11.078 1 98.94 93 LEU A C 1
ATOM 739 O O . LEU A 1 93 ? -7.156 -19.875 -10.008 1 98.94 93 LEU A O 1
ATOM 743 N N . VAL A 1 94 ? -6.855 -19.453 -12.195 1 98.94 94 VAL A N 1
ATOM 744 C CA . VAL A 1 94 ? -5.434 -19.781 -12.242 1 98.94 94 VAL A CA 1
ATOM 745 C C . VAL A 1 94 ? -4.617 -18.5 -12.336 1 98.94 94 VAL A C 1
ATOM 747 O O . VAL A 1 94 ? -4.738 -17.75 -13.305 1 98.94 94 VAL A O 1
ATOM 750 N N . VAL A 1 95 ? -3.791 -18.234 -11.312 1 98.94 95 VAL A N 1
ATOM 751 C CA . VAL A 1 95 ? -3.172 -16.922 -11.164 1 98.94 95 VAL A CA 1
ATOM 752 C C . VAL A 1 95 ? -1.656 -17.047 -11.305 1 98.94 95 VAL A C 1
ATOM 754 O O . VAL A 1 95 ? -1.018 -17.812 -10.578 1 98.94 95 VAL A O 1
ATOM 757 N N . ASP A 1 96 ? -1.114 -16.312 -12.273 1 98.75 96 ASP A N 1
ATOM 758 C CA . ASP A 1 96 ? 0.328 -16.188 -12.453 1 98.75 96 ASP A CA 1
ATOM 759 C C . ASP A 1 96 ? 0.895 -15.094 -11.539 1 98.75 96 ASP A C 1
ATOM 761 O O . ASP A 1 96 ? 0.825 -13.906 -11.859 1 98.75 96 ASP A O 1
ATOM 765 N N . ARG A 1 97 ? 1.562 -15.477 -10.477 1 98.62 97 ARG A N 1
ATOM 766 C CA . ARG A 1 97 ? 2.109 -14.617 -9.438 1 98.62 97 ARG A CA 1
ATOM 767 C C . ARG A 1 97 ? 0.998 -13.992 -8.602 1 98.62 97 ARG A C 1
ATOM 769 O O . ARG A 1 97 ? -0.065 -13.656 -9.125 1 98.62 97 ARG A O 1
ATOM 776 N N . TYR A 1 98 ? 1.199 -13.906 -7.336 1 98.81 98 TYR A N 1
ATOM 777 C CA . TYR A 1 98 ? 0.25 -13.375 -6.367 1 98.81 98 TYR A CA 1
ATOM 778 C C . TYR A 1 98 ? 0.974 -12.648 -5.238 1 98.81 98 TYR A C 1
ATOM 780 O O . TYR A 1 98 ? 2.004 -12.008 -5.461 1 98.81 98 TYR A O 1
ATOM 788 N N . ALA A 1 99 ? 0.428 -12.617 -4.07 1 98.75 99 ALA A N 1
ATOM 789 C CA . ALA A 1 99 ? 0.961 -11.844 -2.947 1 98.75 99 ALA A CA 1
ATOM 790 C C . ALA A 1 99 ? 2.344 -12.352 -2.545 1 98.75 99 ALA A C 1
ATOM 792 O O . ALA A 1 99 ? 3.186 -11.578 -2.088 1 98.75 99 ALA A O 1
ATOM 793 N N . PHE A 1 100 ? 2.641 -13.625 -2.779 1 98.81 100 PHE A N 1
ATOM 794 C CA . PHE A 1 100 ? 3.877 -14.25 -2.324 1 98.81 100 PHE A CA 1
ATOM 795 C C . PHE A 1 100 ? 5.07 -13.727 -3.111 1 98.81 100 PHE A C 1
ATOM 797 O O . PHE A 1 100 ? 6.133 -13.469 -2.539 1 98.81 100 PHE A O 1
ATOM 804 N N . SER A 1 101 ? 4.848 -13.555 -4.402 1 98.5 101 SER A N 1
ATOM 805 C CA . SER A 1 101 ? 5.863 -12.875 -5.203 1 98.5 101 SER A CA 1
ATOM 806 C C . SER A 1 101 ? 6.133 -11.469 -4.68 1 98.5 101 SER A C 1
ATOM 808 O O . SER A 1 101 ? 7.289 -11.062 -4.559 1 98.5 101 SER A O 1
ATOM 810 N N . GLY A 1 102 ? 5.047 -10.719 -4.355 1 98.31 102 GLY A N 1
ATOM 811 C CA . GLY A 1 102 ? 5.234 -9.391 -3.793 1 98.31 102 GLY A CA 1
ATOM 812 C C . GLY A 1 102 ? 6.133 -9.383 -2.568 1 98.31 102 GLY A C 1
ATOM 813 O O . GLY A 1 102 ? 7.102 -8.625 -2.508 1 98.31 102 GLY A O 1
ATOM 814 N N . VAL A 1 103 ? 5.836 -10.281 -1.665 1 98.69 103 VAL A N 1
ATOM 815 C CA . VAL A 1 103 ? 6.582 -10.375 -0.416 1 98.69 103 VAL A CA 1
ATOM 816 C C . VAL A 1 103 ? 8.008 -10.844 -0.701 1 98.69 103 VAL A C 1
ATOM 818 O O . VAL A 1 103 ? 8.969 -10.258 -0.193 1 98.69 103 VAL A O 1
ATOM 821 N N . ALA A 1 104 ? 8.164 -11.859 -1.516 1 98.5 104 ALA A N 1
ATOM 822 C CA . ALA A 1 104 ? 9.469 -12.461 -1.767 1 98.5 104 ALA A CA 1
ATOM 823 C C . ALA A 1 104 ? 10.414 -11.469 -2.445 1 98.5 104 ALA A C 1
ATOM 825 O O . ALA A 1 104 ? 11.57 -11.336 -2.055 1 98.5 104 ALA A O 1
ATOM 826 N N . PHE A 1 105 ? 9.938 -10.719 -3.42 1 98 105 PHE A N 1
ATOM 827 C CA . PHE A 1 105 ? 10.781 -9.797 -4.176 1 98 105 PHE A CA 1
ATOM 828 C C . PHE A 1 105 ? 11.156 -8.586 -3.328 1 98 105 PHE A C 1
ATOM 830 O O . PHE A 1 105 ? 12.305 -8.141 -3.342 1 98 105 PHE A O 1
ATOM 837 N N . THR A 1 106 ? 10.203 -8.062 -2.572 1 98.44 106 THR A N 1
ATOM 838 C CA . THR A 1 106 ? 10.5 -6.879 -1.775 1 98.44 106 THR A CA 1
ATOM 839 C C . THR A 1 106 ? 11.398 -7.238 -0.592 1 98.44 106 THR A C 1
ATOM 841 O O . THR A 1 106 ? 12.352 -6.516 -0.288 1 98.44 106 THR A O 1
ATOM 844 N N . SER A 1 107 ? 11.125 -8.383 0.048 1 98 107 SER A N 1
ATOM 845 C CA . SER A 1 107 ? 11.922 -8.758 1.211 1 98 107 SER A CA 1
ATOM 846 C C . SER A 1 107 ? 13.336 -9.156 0.805 1 98 107 SER A C 1
ATOM 848 O O . SER A 1 107 ? 14.227 -9.258 1.651 1 98 107 SER A O 1
ATOM 850 N N . ALA A 1 108 ? 13.531 -9.445 -0.448 1 96.94 108 ALA A N 1
ATOM 851 C CA . ALA A 1 108 ? 14.867 -9.742 -0.962 1 96.94 108 ALA A CA 1
ATOM 852 C C . ALA A 1 108 ? 15.711 -8.477 -1.072 1 96.94 108 ALA A C 1
ATOM 854 O O . ALA A 1 108 ? 16.938 -8.547 -1.229 1 96.94 108 ALA A O 1
ATOM 855 N N . LYS A 1 109 ? 15.039 -7.262 -1.079 1 96.31 109 LYS A N 1
ATOM 856 C CA . LYS A 1 109 ? 15.75 -5.984 -1.053 1 96.31 109 LYS A CA 1
ATOM 857 C C . LYS A 1 109 ? 16.297 -5.688 0.341 1 96.31 109 LYS A C 1
ATOM 859 O O . LYS A 1 109 ? 15.914 -6.34 1.314 1 96.31 109 LYS A O 1
ATOM 864 N N . GLU A 1 110 ? 17.172 -4.746 0.429 1 92.25 110 GLU A N 1
ATOM 865 C CA . GLU A 1 110 ? 17.781 -4.391 1.707 1 92.25 110 GLU A CA 1
ATOM 866 C C . GLU A 1 110 ? 16.797 -3.645 2.6 1 92.25 110 GLU A C 1
ATOM 868 O O . GLU A 1 110 ? 15.984 -2.855 2.113 1 92.25 110 GLU A O 1
ATOM 873 N N . ASN A 1 111 ? 16.766 -3.867 3.896 1 90 111 ASN A N 1
ATOM 874 C CA . ASN A 1 111 ? 16.125 -3.1 4.957 1 90 111 ASN A CA 1
ATOM 875 C C . ASN A 1 111 ? 14.617 -3.299 4.957 1 90 111 ASN A C 1
ATOM 877 O O . ASN A 1 111 ? 13.859 -2.355 5.199 1 90 111 ASN A O 1
ATOM 881 N N . PHE A 1 112 ? 14.211 -4.504 4.473 1 95.38 112 PHE A N 1
ATOM 882 C CA . PHE A 1 112 ? 12.797 -4.867 4.586 1 95.38 112 PHE A CA 1
ATOM 883 C C . PHE A 1 112 ? 12.625 -6.094 5.473 1 95.38 112 PHE A C 1
ATOM 885 O O . PHE A 1 112 ? 13.445 -7.012 5.438 1 95.38 112 PHE A O 1
ATOM 892 N N . CYS A 1 113 ? 11.641 -6.023 6.258 1 91.88 113 CYS A N 1
ATOM 893 C CA . CYS A 1 113 ? 11.234 -7.203 7.016 1 91.88 113 CYS A CA 1
ATOM 894 C C . CYS A 1 113 ? 10.039 -7.891 6.363 1 91.88 113 CYS A C 1
ATOM 896 O O . CYS A 1 113 ? 9.141 -7.223 5.848 1 91.88 113 CYS A O 1
ATOM 898 N N . LEU A 1 114 ? 10.016 -9.172 6.453 1 93.88 114 LEU A N 1
ATOM 899 C CA . LEU A 1 114 ? 9 -10 5.801 1 93.88 114 LEU A CA 1
ATOM 900 C C . LEU A 1 114 ? 7.605 -9.617 6.277 1 93.88 114 LEU A C 1
ATOM 902 O O . LEU A 1 114 ? 6.66 -9.594 5.488 1 93.88 114 LEU A O 1
ATOM 906 N N . GLU A 1 115 ? 7.516 -9.266 7.496 1 93.38 115 GLU A N 1
ATOM 907 C CA . GLU A 1 115 ? 6.219 -8.945 8.078 1 93.38 115 GLU A CA 1
ATOM 908 C C . GLU A 1 115 ? 5.645 -7.668 7.469 1 93.38 115 GLU A C 1
ATOM 910 O O . GLU A 1 115 ? 4.457 -7.609 7.145 1 93.38 115 GLU A O 1
ATOM 915 N N . TRP A 1 116 ? 6.48 -6.691 7.32 1 96.94 116 TRP A N 1
ATOM 916 C CA . TRP A 1 116 ? 6.031 -5.461 6.676 1 96.94 116 TRP A CA 1
ATOM 917 C C . TRP A 1 116 ? 5.535 -5.738 5.262 1 96.94 116 TRP A C 1
ATOM 919 O O . TRP A 1 116 ? 4.504 -5.211 4.844 1 96.94 116 TRP A O 1
ATOM 929 N N . CYS A 1 117 ? 6.219 -6.645 4.582 1 98.19 117 CYS A N 1
ATOM 930 C CA . CYS A 1 117 ? 5.926 -6.926 3.182 1 98.19 117 CYS A CA 1
ATOM 931 C C . CYS A 1 117 ? 4.594 -7.652 3.041 1 98.19 117 CYS A C 1
ATOM 933 O O . CYS A 1 117 ? 3.928 -7.547 2.01 1 98.19 117 CYS A O 1
ATOM 935 N N . LYS A 1 118 ? 4.145 -8.344 4.047 1 98.31 118 LYS A N 1
ATOM 936 C CA . LYS A 1 118 ? 2.895 -9.102 3.998 1 98.31 118 LYS A CA 1
ATOM 937 C C . LYS A 1 118 ? 1.693 -8.195 4.246 1 98.31 118 LYS A C 1
ATOM 939 O O . LYS A 1 118 ? 0.591 -8.469 3.768 1 98.31 118 LYS A O 1
ATOM 944 N N . GLN A 1 119 ? 1.917 -7.168 4.953 1 97.62 119 GLN A N 1
ATOM 945 C CA . GLN A 1 119 ? 0.855 -6.41 5.605 1 97.62 119 GLN A CA 1
ATOM 946 C C . GLN A 1 119 ? -0.12 -5.832 4.582 1 97.62 119 GLN A C 1
ATOM 948 O O . GLN A 1 119 ? -1.337 -5.926 4.758 1 97.62 119 GLN A O 1
ATOM 953 N N . PRO A 1 120 ? 0.359 -5.254 3.496 1 98.19 120 PRO A N 1
ATOM 954 C CA . PRO A 1 120 ? -0.59 -4.629 2.572 1 98.19 120 PRO A CA 1
ATOM 955 C C . PRO A 1 120 ? -1.514 -5.645 1.9 1 98.19 120 PRO A C 1
ATOM 957 O O . PRO A 1 120 ? -2.553 -5.27 1.352 1 98.19 120 PRO A O 1
ATOM 960 N N . ASP A 1 121 ? -1.134 -6.93 1.938 1 98.56 121 ASP A N 1
ATOM 961 C CA . ASP A 1 121 ? -1.886 -7.961 1.229 1 98.56 121 ASP A CA 1
ATOM 962 C C . ASP A 1 121 ? -2.777 -8.742 2.189 1 98.56 121 ASP A C 1
ATOM 964 O O . ASP A 1 121 ? -3.473 -9.672 1.776 1 98.56 121 ASP A O 1
ATOM 968 N N . ILE A 1 122 ? -2.76 -8.391 3.473 1 98.12 122 ILE A N 1
ATOM 969 C CA . ILE A 1 122 ? -3.596 -9.086 4.449 1 98.12 122 ILE A CA 1
ATOM 970 C C . ILE A 1 122 ? -5.07 -8.891 4.098 1 98.12 122 ILE A C 1
ATOM 972 O O . ILE A 1 122 ? -5.531 -7.762 3.928 1 98.12 122 ILE A O 1
ATOM 976 N N . GLY A 1 123 ? -5.789 -10.055 3.969 1 97.81 123 GLY A N 1
ATOM 977 C CA . GLY A 1 123 ? -7.211 -10.008 3.67 1 97.81 123 GLY A CA 1
ATOM 978 C C . GLY A 1 123 ? -7.531 -10.344 2.227 1 97.81 123 GLY A C 1
ATOM 979 O O . GLY A 1 123 ? -8.695 -10.547 1.875 1 97.81 123 GLY A O 1
ATOM 980 N N . LEU A 1 124 ? -6.52 -10.391 1.324 1 98.75 124 LEU A N 1
ATOM 981 C CA . LEU A 1 124 ? -6.746 -10.883 -0.03 1 98.75 124 LEU A CA 1
ATOM 982 C C . LEU A 1 124 ? -7.402 -12.258 -0.005 1 98.75 124 LEU A C 1
ATOM 984 O O . LEU A 1 124 ? -7.305 -12.977 0.992 1 98.75 124 LEU A O 1
ATOM 988 N N . PRO A 1 125 ? -8.094 -12.586 -1.146 1 98.81 125 PRO A N 1
ATOM 989 C CA . PRO A 1 125 ? -8.562 -13.977 -1.201 1 98.81 125 PRO A CA 1
ATOM 990 C C . PRO A 1 125 ? -7.434 -14.984 -1.005 1 98.81 125 PRO A C 1
ATOM 992 O O . PRO A 1 125 ? -6.406 -14.906 -1.681 1 98.81 125 PRO A O 1
ATOM 995 N N . LYS A 1 126 ? -7.59 -15.859 -0.082 1 98.88 126 LYS A N 1
ATOM 996 C CA . LYS A 1 126 ? -6.578 -16.875 0.212 1 98.88 126 LYS A CA 1
ATOM 997 C C . LYS A 1 126 ? -6.57 -17.969 -0.851 1 98.88 126 LYS A C 1
ATOM 999 O O . LYS A 1 126 ? -7.617 -18.547 -1.159 1 98.88 126 LYS A O 1
ATOM 1004 N N . PRO A 1 127 ? -5.449 -18.219 -1.438 1 98.88 127 PRO A N 1
ATOM 1005 C CA . PRO A 1 127 ? -5.406 -19.312 -2.412 1 98.88 127 PRO A CA 1
ATOM 1006 C C . PRO A 1 127 ? -5.789 -20.656 -1.804 1 98.88 127 PRO A C 1
ATOM 1008 O O . PRO A 1 127 ? -5.449 -20.938 -0.651 1 98.88 127 PRO A O 1
ATOM 1011 N N . ASP A 1 128 ? -6.48 -21.469 -2.584 1 98.88 128 ASP A N 1
ATOM 1012 C CA . ASP A 1 128 ? -6.762 -22.844 -2.191 1 98.88 128 ASP A CA 1
ATOM 1013 C C . ASP A 1 128 ? -5.543 -23.734 -2.406 1 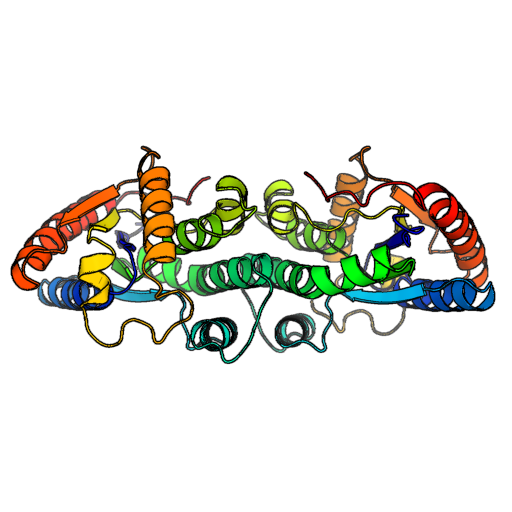98.88 128 ASP A C 1
ATOM 1015 O O . ASP A 1 128 ? -5.395 -24.766 -1.742 1 98.88 128 ASP A O 1
ATOM 1019 N N . LEU A 1 129 ? -4.715 -23.344 -3.316 1 98.88 129 LEU A N 1
ATOM 1020 C CA . LEU A 1 129 ? -3.523 -24.078 -3.721 1 98.88 129 LEU A CA 1
ATOM 1021 C C . LEU A 1 129 ? -2.445 -23.125 -4.238 1 98.88 129 LEU A C 1
ATOM 1023 O O . LEU A 1 129 ? -2.74 -22.203 -5.004 1 98.88 129 LEU A O 1
ATOM 1027 N N . ILE A 1 130 ? -1.235 -23.297 -3.709 1 98.94 130 ILE A N 1
ATOM 1028 C CA . ILE A 1 130 ? -0.084 -22.547 -4.219 1 98.94 130 ILE A CA 1
ATOM 1029 C C . ILE A 1 130 ? 0.941 -23.531 -4.789 1 98.94 130 ILE A C 1
ATOM 1031 O O . ILE A 1 130 ? 1.546 -24.312 -4.047 1 98.94 130 ILE A O 1
ATOM 1035 N N . LEU A 1 131 ? 1.099 -23.5 -6.062 1 98.94 131 LEU A N 1
ATOM 1036 C CA . LEU A 1 131 ? 2.09 -24.328 -6.746 1 98.94 131 LEU A CA 1
ATOM 1037 C C . LEU A 1 131 ? 3.385 -23.547 -6.965 1 98.94 131 LEU A C 1
ATOM 1039 O O . LEU A 1 131 ? 3.395 -22.531 -7.672 1 98.94 131 LEU A O 1
ATOM 1043 N N . PHE A 1 132 ? 4.445 -23.969 -6.289 1 98.88 132 PHE A N 1
ATOM 1044 C CA . PHE A 1 132 ? 5.742 -23.328 -6.461 1 98.88 132 PHE A CA 1
ATOM 1045 C C . PHE A 1 132 ? 6.586 -24.062 -7.488 1 98.88 132 PHE A C 1
ATOM 1047 O O . PHE A 1 132 ? 7.016 -25.203 -7.246 1 98.88 132 PHE A O 1
ATOM 1054 N N . LEU A 1 133 ? 6.789 -23.453 -8.633 1 98.62 133 LEU A N 1
ATOM 1055 C CA . LEU A 1 133 ? 7.648 -24.047 -9.656 1 98.62 133 LEU A CA 1
ATOM 1056 C C . LEU A 1 133 ? 9.117 -23.859 -9.305 1 98.62 133 LEU A C 1
ATOM 1058 O O . LEU A 1 133 ? 9.703 -22.812 -9.594 1 98.62 133 LEU A O 1
ATOM 1062 N N . GLN A 1 134 ? 9.656 -24.875 -8.758 1 97.44 134 GLN A N 1
ATOM 1063 C CA . GLN A 1 134 ? 11.023 -24.828 -8.25 1 97.44 134 GLN A CA 1
ATOM 1064 C C . GLN A 1 134 ? 12.031 -25 -9.375 1 97.44 134 GLN A C 1
ATOM 1066 O O . GLN A 1 134 ? 12.031 -26.016 -10.07 1 97.44 134 GLN A O 1
ATOM 1071 N N . LEU A 1 135 ? 12.859 -24.031 -9.562 1 95.44 135 LEU A N 1
ATOM 1072 C CA . LEU A 1 135 ? 13.945 -24.016 -10.531 1 95.44 135 LEU A CA 1
ATOM 1073 C C . LEU A 1 135 ? 15.102 -23.156 -10.031 1 95.44 135 LEU A C 1
ATOM 1075 O O . LEU A 1 135 ? 14.891 -22.078 -9.461 1 95.44 135 LEU A O 1
ATOM 1079 N N . SER A 1 136 ? 16.328 -23.656 -10.227 1 93.75 136 SER A N 1
ATOM 1080 C CA . SER A 1 136 ? 17.453 -22.828 -9.805 1 93.75 136 SER A CA 1
ATOM 1081 C C . SER A 1 136 ? 17.547 -21.547 -10.633 1 93.75 136 SER A C 1
ATOM 1083 O O . SER A 1 136 ? 17.266 -21.562 -11.828 1 93.75 136 SER A O 1
ATOM 1085 N N . PRO A 1 137 ? 17.969 -20.484 -9.914 1 92.56 137 PRO A N 1
ATOM 1086 C CA . PRO A 1 137 ? 18.125 -19.234 -10.664 1 92.56 137 PRO A CA 1
ATOM 1087 C C . PRO A 1 137 ? 19.078 -19.375 -11.844 1 92.56 137 PRO A C 1
ATOM 1089 O O . PRO A 1 137 ? 18.859 -18.75 -12.891 1 92.56 137 PRO A O 1
ATOM 1092 N N . GLU A 1 138 ? 20.047 -20.234 -11.727 1 91.56 138 GLU A N 1
ATOM 1093 C CA . GLU A 1 138 ? 21.016 -20.453 -12.797 1 91.56 138 GLU A CA 1
ATOM 1094 C C . GLU A 1 138 ? 20.344 -21.109 -14.008 1 91.56 138 GLU A C 1
ATOM 1096 O O . GLU A 1 138 ? 20.578 -20.703 -15.148 1 91.56 138 GLU A O 1
ATOM 1101 N N . GLU A 1 139 ? 19.562 -22.078 -13.781 1 92.38 139 GLU A N 1
ATOM 1102 C CA . GLU A 1 139 ? 18.844 -22.734 -14.859 1 92.38 139 GLU A CA 1
ATOM 1103 C C . GLU A 1 139 ? 17.812 -21.812 -15.477 1 92.38 139 GLU A C 1
ATOM 1105 O O . GLU A 1 139 ? 17.625 -21.797 -16.703 1 92.38 139 GLU A O 1
ATOM 1110 N N . ALA A 1 140 ? 17.156 -21 -14.633 1 91.88 140 ALA A N 1
ATOM 1111 C CA . ALA A 1 140 ? 16.156 -20.062 -15.102 1 91.88 140 ALA A CA 1
ATOM 1112 C C . ALA A 1 140 ? 16.766 -19.016 -16.031 1 91.88 140 ALA A C 1
ATOM 1114 O O . ALA A 1 140 ? 16.156 -18.641 -17.031 1 91.88 140 ALA A O 1
ATOM 1115 N N . ALA A 1 141 ? 17.969 -18.625 -15.719 1 91.38 141 ALA A N 1
ATOM 1116 C CA . ALA A 1 141 ? 18.656 -17.578 -16.469 1 91.38 141 ALA A CA 1
ATOM 1117 C C . ALA A 1 141 ? 19 -18.047 -17.875 1 91.38 141 ALA A C 1
ATOM 1119 O O . ALA A 1 141 ? 19.234 -17.234 -18.781 1 91.38 141 ALA A O 1
ATOM 1120 N N . LYS A 1 142 ? 19.031 -19.375 -18.047 1 91.31 142 LYS A N 1
ATOM 1121 C CA . LYS A 1 142 ? 19.359 -19.953 -19.344 1 91.31 142 LYS A CA 1
ATOM 1122 C C . LYS A 1 142 ? 18.156 -19.922 -20.281 1 91.31 142 LYS A C 1
ATOM 1124 O O . LYS A 1 142 ? 18.297 -20.094 -21.5 1 91.31 142 LYS A O 1
ATOM 1129 N N . ARG A 1 143 ? 17.141 -19.609 -19.688 1 87.38 143 ARG A N 1
ATOM 1130 C CA . ARG A 1 143 ? 15.922 -19.594 -20.469 1 87.38 143 ARG A CA 1
ATOM 1131 C C . ARG A 1 143 ? 15.719 -18.234 -21.125 1 87.38 143 ARG A C 1
ATOM 1133 O O . ARG A 1 143 ? 16.281 -17.234 -20.688 1 87.38 143 ARG A O 1
ATOM 1140 N N . GLY A 1 144 ? 15.125 -18.156 -22.25 1 76.81 144 GLY A N 1
ATOM 1141 C CA . GLY A 1 144 ? 15.07 -17.062 -23.203 1 76.81 144 GLY A CA 1
ATOM 1142 C C . GLY A 1 144 ? 14.617 -15.75 -22.578 1 76.81 144 GLY A C 1
ATOM 1143 O O . GLY A 1 144 ? 13.672 -15.727 -21.797 1 76.81 144 GLY A O 1
ATOM 1144 N N . ASN A 1 145 ? 15.352 -14.586 -22.906 1 81.25 145 ASN A N 1
ATOM 1145 C CA . ASN A 1 145 ? 15.133 -13.164 -22.703 1 81.25 145 ASN A CA 1
ATOM 1146 C C . ASN A 1 145 ? 15.375 -12.758 -21.25 1 81.25 145 ASN A C 1
ATOM 1148 O O . ASN A 1 145 ? 14.781 -11.797 -20.75 1 81.25 145 ASN A O 1
ATOM 1152 N N . PHE A 1 146 ? 16.125 -13.578 -20.516 1 88.06 146 PHE A N 1
ATOM 1153 C CA . PHE A 1 146 ? 16.484 -13.25 -19.141 1 88.06 146 PHE A CA 1
ATOM 1154 C C . PHE A 1 146 ? 17.359 -12.008 -19.094 1 88.06 146 PHE A C 1
ATOM 1156 O O . PHE A 1 146 ? 18.297 -11.875 -19.891 1 88.06 146 PHE A O 1
ATOM 1163 N N . GLY A 1 147 ? 16.984 -11.07 -18.219 1 87.62 147 GLY A N 1
ATOM 1164 C CA . GLY A 1 147 ? 17.797 -9.875 -18.047 1 87.62 147 GLY A CA 1
ATOM 1165 C C . GLY A 1 147 ? 17.141 -8.625 -18.578 1 87.62 147 GLY A C 1
ATOM 1166 O O . GLY A 1 147 ? 17.609 -7.508 -18.328 1 87.62 147 GLY A O 1
ATOM 1167 N N . SER A 1 148 ? 16.062 -8.781 -19.234 1 89.25 148 SER A N 1
ATOM 1168 C CA . SER A 1 148 ? 15.383 -7.645 -19.828 1 89.25 148 SER A CA 1
ATOM 1169 C C . SER A 1 148 ? 14.672 -6.809 -18.766 1 89.25 148 SER A C 1
ATOM 1171 O O . SER A 1 148 ? 14.641 -5.582 -18.859 1 89.25 148 SER A O 1
ATOM 1173 N N . GLU A 1 149 ? 14.148 -7.469 -17.672 1 92.25 149 GLU A N 1
ATOM 1174 C CA . GLU A 1 149 ? 13.438 -6.746 -16.625 1 92.25 149 GLU A CA 1
ATOM 1175 C C . GLU A 1 149 ? 14.312 -6.551 -15.391 1 92.25 149 GLU A C 1
ATOM 1177 O O . GLU A 1 149 ? 15.305 -7.254 -15.219 1 92.25 149 GLU A O 1
ATOM 1182 N N . ARG A 1 150 ? 13.906 -5.605 -14.586 1 93.44 150 ARG A N 1
ATOM 1183 C CA . ARG A 1 150 ? 14.641 -5.047 -13.461 1 93.44 150 ARG A CA 1
ATOM 1184 C C . ARG A 1 150 ? 15.102 -6.145 -12.5 1 93.44 150 ARG A C 1
ATOM 1186 O O . ARG A 1 150 ? 16.219 -6.098 -11.984 1 93.44 150 ARG A O 1
ATOM 1193 N N . TYR A 1 151 ? 14.336 -7.199 -12.32 1 93.25 151 TYR A N 1
ATOM 1194 C CA . TYR A 1 151 ? 14.602 -8.164 -11.258 1 93.25 151 TYR A CA 1
ATOM 1195 C C . TYR A 1 151 ? 15.305 -9.398 -11.805 1 93.25 151 TYR A C 1
ATOM 1197 O O . TYR A 1 151 ? 15.633 -10.312 -11.055 1 93.25 151 TYR A O 1
ATOM 1205 N N . GLU A 1 152 ? 15.555 -9.445 -13.125 1 92.31 152 GLU A N 1
ATOM 1206 C CA . GLU A 1 152 ? 16.156 -10.609 -13.75 1 92.31 152 GLU A CA 1
ATOM 1207 C C . GLU A 1 152 ? 17.672 -10.586 -13.625 1 92.31 152 GLU A C 1
ATOM 1209 O O . GLU A 1 152 ? 18.391 -10.43 -14.625 1 92.31 152 GLU A O 1
ATOM 1214 N N . ASN A 1 153 ? 18.109 -10.711 -12.453 1 91 153 ASN A N 1
ATOM 1215 C CA . ASN A 1 153 ? 19.484 -10.82 -11.977 1 91 153 ASN A CA 1
ATOM 1216 C C . ASN A 1 153 ? 19.672 -12.039 -11.078 1 91 153 ASN A C 1
ATOM 1218 O O . ASN A 1 153 ? 18.938 -12.211 -10.102 1 91 153 ASN A O 1
ATOM 1222 N N . SER A 1 154 ? 20.656 -12.859 -11.391 1 90.88 154 SER A N 1
ATOM 1223 C CA . SER A 1 154 ? 20.766 -14.172 -10.75 1 90.88 154 SER A CA 1
ATOM 1224 C C . SER A 1 154 ? 20.984 -14.031 -9.242 1 90.88 154 SER A C 1
ATOM 1226 O O . SER A 1 154 ? 20.375 -14.758 -8.453 1 90.88 154 SER A O 1
ATOM 1228 N N . SER A 1 155 ? 21.875 -13.148 -8.844 1 93.81 155 SER A N 1
ATOM 1229 C CA . SER A 1 155 ? 22.141 -12.961 -7.418 1 93.81 155 SER A CA 1
ATOM 1230 C C . SER A 1 155 ? 20.891 -12.492 -6.684 1 93.81 155 SER A C 1
ATOM 1232 O O . SER A 1 155 ? 20.594 -12.961 -5.578 1 93.81 155 SER A O 1
ATOM 1234 N N . PHE A 1 156 ? 20.156 -11.648 -7.289 1 96.12 156 PHE A N 1
ATOM 1235 C CA . PHE A 1 156 ? 18.922 -11.172 -6.703 1 96.12 156 PHE A CA 1
ATOM 1236 C C . PHE A 1 156 ? 17.875 -12.289 -6.641 1 96.12 156 PHE A C 1
ATOM 1238 O O . PHE A 1 156 ? 17.203 -12.453 -5.629 1 96.12 156 PHE A O 1
ATOM 1245 N N . GLN A 1 157 ? 17.766 -13.07 -7.758 1 96.75 157 GLN A N 1
ATOM 1246 C CA . GLN A 1 157 ? 16.812 -14.172 -7.828 1 96.75 157 GLN A CA 1
ATOM 1247 C C . GLN A 1 157 ? 17.109 -15.234 -6.773 1 96.75 157 GLN A C 1
ATOM 1249 O O . GLN A 1 157 ? 16.203 -15.875 -6.25 1 96.75 157 GLN A O 1
ATOM 1254 N N . GLU A 1 158 ? 18.344 -15.352 -6.391 1 97 158 GLU A N 1
ATOM 1255 C CA . GLU A 1 158 ? 18.719 -16.266 -5.324 1 97 158 GLU A CA 1
ATOM 1256 C C . GLU A 1 158 ? 18.141 -15.82 -3.982 1 97 158 GLU A C 1
ATOM 1258 O O . GLU A 1 158 ? 17.656 -16.641 -3.203 1 97 158 GLU A O 1
ATOM 1263 N N . LYS A 1 159 ? 18.219 -14.531 -3.695 1 97.06 159 LYS A N 1
ATOM 1264 C CA . LYS A 1 159 ? 17.625 -13.984 -2.479 1 97.06 159 LYS A CA 1
ATOM 1265 C C . LYS A 1 159 ? 16.109 -14.133 -2.486 1 97.06 159 LYS A C 1
ATOM 1267 O O . LYS A 1 159 ? 15.508 -14.445 -1.456 1 97.06 159 LYS A O 1
ATOM 1272 N N . VAL A 1 160 ? 15.531 -13.922 -3.652 1 97.75 160 VAL A N 1
ATOM 1273 C CA . VAL A 1 160 ? 14.094 -14.102 -3.818 1 97.75 160 VAL A CA 1
ATOM 1274 C C . VAL A 1 160 ? 13.711 -15.539 -3.494 1 97.75 160 VAL A C 1
ATOM 1276 O O . VAL A 1 160 ? 12.734 -15.781 -2.773 1 97.75 160 VAL A O 1
ATOM 1279 N N . LEU A 1 161 ? 14.508 -16.453 -4.02 1 97.69 161 LEU A N 1
ATOM 1280 C CA . LEU A 1 161 ? 14.25 -17.875 -3.779 1 97.69 161 LEU A CA 1
ATOM 1281 C C . LEU A 1 161 ? 14.289 -18.188 -2.287 1 97.69 161 LEU A C 1
ATOM 1283 O O . LEU A 1 161 ? 13.43 -18.922 -1.78 1 97.69 161 LEU A O 1
ATOM 1287 N N . GLN A 1 162 ? 15.211 -17.641 -1.57 1 97.06 162 GLN A N 1
ATOM 1288 C CA . GLN A 1 162 ? 15.312 -17.844 -0.129 1 97.06 162 GLN A CA 1
ATOM 1289 C C . GLN A 1 162 ? 14.086 -17.297 0.593 1 97.06 162 GLN A C 1
ATOM 1291 O O . GLN A 1 162 ? 13.594 -17.906 1.545 1 97.06 162 GLN A O 1
ATOM 1296 N N . SER A 1 163 ? 13.594 -16.156 0.145 1 97.56 163 SER A N 1
ATOM 1297 C CA . SER A 1 163 ? 12.391 -15.562 0.718 1 97.56 163 SER A CA 1
ATOM 1298 C C . SER A 1 163 ? 11.172 -16.453 0.495 1 97.56 163 SER A C 1
ATOM 1300 O O . SER A 1 163 ? 10.344 -16.609 1.391 1 97.56 163 SER A O 1
ATOM 1302 N N . PHE A 1 164 ? 11.086 -17.094 -0.699 1 98.06 164 PHE A N 1
ATOM 1303 C CA . PHE A 1 164 ? 10 -18.031 -0.963 1 98.06 164 PHE A CA 1
ATOM 1304 C C . PHE A 1 164 ? 10.055 -19.203 0.008 1 98.06 164 PHE A C 1
ATOM 1306 O O . PHE A 1 164 ? 9.023 -19.609 0.54 1 98.06 164 PHE A O 1
ATOM 1313 N N . TYR A 1 165 ? 11.258 -19.672 0.214 1 97.75 165 TYR A N 1
ATOM 1314 C CA . TYR A 1 165 ? 11.391 -20.812 1.123 1 97.75 165 TYR A CA 1
ATOM 1315 C C . TYR A 1 165 ? 10.93 -20.438 2.527 1 97.75 165 TYR A C 1
ATOM 1317 O O . TYR A 1 165 ? 10.305 -21.25 3.215 1 97.75 165 TYR A O 1
ATOM 1325 N N . HIS A 1 166 ? 11.203 -19.234 2.93 1 97.25 166 HIS A N 1
ATOM 1326 C CA . HIS A 1 166 ? 10.719 -18.766 4.223 1 97.25 166 HIS A CA 1
ATOM 1327 C C . HIS A 1 166 ? 9.195 -18.703 4.25 1 97.25 166 HIS A C 1
ATOM 1329 O O . HIS A 1 166 ? 8.57 -19.141 5.227 1 97.25 166 HIS A O 1
ATOM 1335 N N . LEU A 1 167 ? 8.594 -18.234 3.189 1 98 167 LEU A N 1
ATOM 1336 C CA . LEU A 1 167 ? 7.141 -18.125 3.104 1 98 167 LEU A CA 1
ATOM 1337 C C . LEU A 1 167 ? 6.484 -19.5 3.158 1 98 167 LEU A C 1
ATOM 1339 O O . LEU A 1 167 ? 5.379 -19.641 3.688 1 98 167 LEU A O 1
ATOM 1343 N N . MET A 1 168 ? 7.18 -20.531 2.666 1 97.81 168 MET A N 1
ATOM 1344 C CA . MET A 1 168 ? 6.633 -21.875 2.562 1 97.81 168 MET A CA 1
ATOM 1345 C C . MET A 1 168 ? 6.594 -22.547 3.93 1 97.81 168 MET A C 1
ATOM 1347 O O . MET A 1 168 ? 5.953 -23.594 4.094 1 97.81 168 MET A O 1
ATOM 1351 N N . THR A 1 169 ? 7.211 -21.906 4.938 1 97.19 169 THR A N 1
ATOM 1352 C CA . THR A 1 169 ? 7.195 -22.469 6.281 1 97.19 169 THR A CA 1
ATOM 1353 C C . THR A 1 169 ? 5.84 -22.25 6.949 1 97.19 169 THR A C 1
ATOM 1355 O O . THR A 1 169 ? 5.531 -22.875 7.961 1 97.19 169 THR A O 1
ATOM 1358 N N . ASP A 1 170 ? 5.051 -21.359 6.426 1 96.62 170 ASP A N 1
ATOM 1359 C CA . ASP A 1 170 ? 3.701 -21.141 6.93 1 96.62 170 ASP A CA 1
ATOM 1360 C C . ASP A 1 170 ? 2.797 -22.328 6.641 1 96.62 170 ASP A C 1
ATOM 1362 O O . ASP A 1 170 ? 2.326 -22.5 5.516 1 96.62 170 ASP A O 1
ATOM 1366 N N . LYS A 1 171 ? 2.396 -23.062 7.578 1 95.62 171 LYS A N 1
ATOM 1367 C CA . LYS A 1 171 ? 1.682 -24.328 7.426 1 95.62 171 LYS A CA 1
ATOM 1368 C C . LYS A 1 171 ? 0.187 -24.094 7.23 1 95.62 171 LYS A C 1
ATOM 1370 O O . LYS A 1 171 ? -0.562 -25.031 6.945 1 95.62 171 LYS A O 1
ATOM 1375 N N . THR A 1 172 ? -0.222 -22.875 7.379 1 96.81 172 THR A N 1
ATOM 1376 C CA . THR A 1 172 ? -1.63 -22.562 7.148 1 96.81 172 THR A CA 1
ATOM 1377 C C . THR A 1 172 ? -1.919 -22.453 5.652 1 96.81 172 THR A C 1
ATOM 1379 O O . THR A 1 172 ? -3.08 -22.391 5.242 1 96.81 172 THR A O 1
ATOM 1382 N N . LEU A 1 173 ? -0.908 -22.469 4.867 1 98.25 173 LEU A N 1
ATOM 1383 C CA . LEU A 1 173 ? -1.042 -22.344 3.42 1 98.25 173 LEU A CA 1
ATOM 1384 C C . LEU A 1 173 ? -0.737 -23.656 2.725 1 98.25 173 LEU A C 1
ATOM 1386 O O . LEU A 1 173 ? 0.135 -24.406 3.166 1 98.25 173 LEU A O 1
ATOM 1390 N N . ASN A 1 174 ? -1.407 -23.922 1.681 1 98.56 174 ASN A N 1
ATOM 1391 C CA . ASN A 1 174 ? -1.272 -25.172 0.931 1 98.56 174 ASN A CA 1
ATOM 1392 C C . ASN A 1 174 ? -0.255 -25.047 -0.198 1 98.56 174 ASN A C 1
ATOM 1394 O O . ASN A 1 174 ? -0.629 -24.906 -1.365 1 98.56 174 ASN A O 1
ATOM 1398 N N . TRP A 1 175 ? 0.981 -25.172 0.159 1 98.69 175 TRP A N 1
ATOM 1399 C CA . TRP A 1 175 ? 2.088 -25.125 -0.791 1 98.69 175 TRP A CA 1
ATOM 1400 C C . TRP A 1 175 ? 2.369 -26.5 -1.377 1 98.69 175 TRP A C 1
ATOM 1402 O O . TRP A 1 175 ? 2.352 -27.5 -0.657 1 98.69 175 TRP A O 1
ATOM 1412 N N . LYS A 1 176 ? 2.576 -26.578 -2.646 1 98.69 176 LYS A N 1
ATOM 1413 C CA . LYS A 1 176 ? 3.113 -27.75 -3.324 1 98.69 176 LYS A CA 1
ATOM 1414 C C . LYS A 1 176 ? 4.348 -27.406 -4.148 1 98.69 176 LYS A C 1
ATOM 1416 O O . LYS A 1 176 ? 4.293 -26.531 -5.016 1 98.69 176 LYS A O 1
ATOM 1421 N N . LEU A 1 177 ? 5.426 -28.031 -3.836 1 98.12 177 LEU A N 1
ATOM 1422 C CA . LEU A 1 177 ? 6.656 -27.844 -4.598 1 98.12 177 LEU A CA 1
ATOM 1423 C C . LEU A 1 177 ? 6.641 -28.672 -5.879 1 98.12 177 LEU A C 1
ATOM 1425 O O . LEU A 1 177 ? 6.434 -29.875 -5.832 1 98.12 177 LEU A O 1
ATOM 1429 N N . MET A 1 178 ? 6.789 -27.984 -7.004 1 98.5 178 MET A N 1
ATOM 1430 C CA . MET A 1 178 ? 6.812 -28.625 -8.312 1 98.5 178 MET A CA 1
ATOM 1431 C C . MET A 1 178 ? 8.203 -28.562 -8.93 1 98.5 178 MET A C 1
ATOM 1433 O O . MET A 1 178 ? 8.836 -27.5 -8.938 1 98.5 178 MET A O 1
ATOM 1437 N N . ASP A 1 179 ? 8.68 -29.641 -9.438 1 97.88 179 ASP A N 1
ATOM 1438 C CA . ASP A 1 179 ? 9.977 -29.672 -10.109 1 97.88 179 ASP A CA 1
ATOM 1439 C C . ASP A 1 179 ? 9.883 -29.094 -11.516 1 97.88 179 ASP A C 1
ATOM 1441 O O . ASP A 1 179 ? 9.57 -29.812 -12.469 1 97.88 179 ASP A O 1
ATOM 1445 N N . ALA A 1 180 ? 10.297 -27.875 -11.664 1 97.19 180 ALA A N 1
ATOM 1446 C CA . ALA A 1 180 ? 10.141 -27.172 -12.93 1 97.19 180 ALA A CA 1
ATOM 1447 C C . ALA A 1 180 ? 11.266 -27.531 -13.898 1 97.19 180 ALA A C 1
ATOM 1449 O O . ALA A 1 180 ? 11.359 -26.938 -14.984 1 97.19 180 ALA A O 1
ATOM 1450 N N . SER A 1 181 ? 12.109 -28.406 -13.508 1 95.31 181 SER A N 1
ATOM 1451 C CA . SER A 1 181 ? 13.133 -28.875 -14.43 1 95.31 181 SER A CA 1
ATOM 1452 C C . SER A 1 181 ? 12.602 -30 -15.312 1 95.31 181 SER A C 1
ATOM 1454 O O . SER A 1 181 ? 13.227 -30.359 -16.312 1 95.31 181 SER A O 1
ATOM 1456 N N . LYS A 1 182 ? 11.477 -30.562 -15.016 1 95.88 182 LYS A N 1
ATOM 1457 C CA . LYS A 1 182 ? 10.812 -31.562 -15.836 1 95.88 182 LYS A CA 1
ATOM 1458 C C . LYS A 1 182 ? 10.367 -30.969 -17.172 1 95.88 182 LYS A C 1
ATOM 1460 O O . LYS A 1 182 ? 10.391 -29.75 -17.359 1 95.88 182 LYS A O 1
ATOM 1465 N N . SER A 1 183 ? 9.992 -31.875 -18.094 1 96.62 183 SER A N 1
ATOM 1466 C CA . SER A 1 183 ? 9.398 -31.406 -19.344 1 96.62 183 SER A CA 1
ATOM 1467 C C . SER A 1 183 ? 8.086 -30.672 -19.078 1 96.62 183 SER A C 1
ATOM 1469 O O . SER A 1 183 ? 7.41 -30.922 -18.078 1 96.62 183 SER A O 1
ATOM 1471 N N . ILE A 1 184 ? 7.723 -29.781 -19.969 1 97 184 ILE A N 1
ATOM 1472 C CA . ILE A 1 184 ? 6.488 -29 -19.859 1 97 184 ILE A CA 1
ATOM 1473 C C . ILE A 1 184 ? 5.301 -29.953 -19.703 1 97 184 ILE A C 1
ATOM 1475 O O . ILE A 1 184 ? 4.438 -29.734 -18.844 1 97 184 ILE A O 1
ATOM 1479 N N . GLU A 1 185 ? 5.32 -31.078 -20.484 1 97.94 185 GLU A N 1
ATOM 1480 C CA . GLU A 1 185 ? 4.211 -32.031 -20.484 1 97.94 185 GLU A CA 1
ATOM 1481 C C . GLU A 1 185 ? 4.145 -32.781 -19.156 1 97.94 185 GLU A C 1
ATOM 1483 O O . GLU A 1 185 ? 3.062 -32.969 -18.594 1 97.94 185 GLU A O 1
ATOM 1488 N N . ASP A 1 186 ? 5.242 -33.25 -18.688 1 98.19 186 ASP A N 1
ATOM 1489 C CA . ASP A 1 186 ? 5.277 -34 -17.453 1 98.19 186 ASP A CA 1
ATOM 1490 C C . ASP A 1 186 ? 4.875 -33.156 -16.25 1 98.19 186 ASP A C 1
ATOM 1492 O O . ASP A 1 186 ? 4.102 -33.562 -15.398 1 98.19 186 ASP A O 1
ATOM 1496 N N . LEU A 1 187 ? 5.438 -31.953 -16.234 1 98.38 187 LEU A N 1
ATOM 1497 C CA . LEU A 1 187 ? 5.082 -31.016 -15.172 1 98.38 187 LEU A CA 1
ATOM 1498 C C . LEU A 1 187 ? 3.598 -30.672 -15.219 1 98.38 187 LEU A C 1
ATOM 1500 O O . LEU A 1 187 ? 2.932 -30.625 -14.188 1 98.38 187 LEU A O 1
ATOM 1504 N N . HIS A 1 188 ? 3.039 -30.5 -16.422 1 98.69 188 HIS A N 1
ATOM 1505 C CA . HIS A 1 188 ? 1.629 -30.172 -16.594 1 98.69 188 HIS A CA 1
ATOM 1506 C C . HIS A 1 188 ? 0.73 -31.266 -16.031 1 98.69 188 HIS A C 1
ATOM 1508 O O . HIS A 1 188 ? -0.285 -30.984 -15.398 1 98.69 188 HIS A O 1
ATOM 1514 N N . ARG A 1 189 ? 1.115 -32.5 -16.297 1 98.31 189 ARG A N 1
ATOM 1515 C CA . ARG A 1 189 ? 0.311 -33.625 -15.812 1 98.31 189 ARG A CA 1
ATOM 1516 C C . ARG A 1 189 ? 0.207 -33.594 -14.289 1 98.31 189 ARG A C 1
ATOM 1518 O O . ARG A 1 189 ? -0.869 -33.812 -13.734 1 98.31 189 ARG A O 1
ATOM 1525 N N . GLU A 1 190 ? 1.303 -33.312 -13.648 1 98.56 190 GLU A N 1
ATOM 1526 C CA . GLU A 1 190 ? 1.32 -33.25 -12.188 1 98.56 190 GLU A CA 1
ATOM 1527 C C . GLU A 1 190 ? 0.474 -32.094 -11.688 1 98.56 190 GLU A C 1
ATOM 1529 O O . GLU A 1 190 ? -0.337 -32.25 -10.773 1 98.56 190 GLU A O 1
ATOM 1534 N N . ILE A 1 191 ? 0.633 -30.953 -12.289 1 98.81 191 ILE A N 1
ATOM 1535 C CA . ILE A 1 191 ? -0.082 -29.734 -11.906 1 98.81 191 ILE A CA 1
ATOM 1536 C C . ILE A 1 191 ? -1.585 -29.953 -12.078 1 98.81 191 ILE A C 1
ATOM 1538 O O . ILE A 1 191 ? -2.369 -29.625 -11.188 1 98.81 191 ILE A O 1
ATOM 1542 N N . LYS A 1 192 ? -1.954 -30.484 -13.242 1 98.69 192 LYS A N 1
ATOM 1543 C CA . LYS A 1 192 ? -3.365 -30.688 -13.555 1 98.69 192 LYS A CA 1
ATOM 1544 C C . LYS A 1 192 ? -4.02 -31.609 -12.531 1 98.69 192 LYS A C 1
ATOM 1546 O O . LYS A 1 192 ? -5.125 -31.344 -12.055 1 98.69 192 LYS A O 1
ATOM 1551 N N . SER A 1 193 ? -3.318 -32.688 -12.188 1 98.5 193 SER A N 1
ATOM 1552 C CA . SER A 1 193 ? -3.848 -33.656 -11.227 1 98.5 193 SER A CA 1
ATOM 1553 C C . SER A 1 193 ? -4.117 -33 -9.875 1 98.5 193 SER A C 1
ATOM 1555 O O . SER A 1 193 ? -5.207 -33.125 -9.32 1 98.5 193 SER A O 1
ATOM 1557 N N . ILE A 1 194 ? -3.188 -32.25 -9.367 1 98.69 194 ILE A N 1
ATOM 1558 C CA . ILE A 1 194 ? -3.301 -31.609 -8.062 1 98.69 194 ILE A CA 1
ATOM 1559 C C . ILE A 1 194 ? -4.387 -30.547 -8.117 1 98.69 194 ILE A C 1
ATOM 1561 O O . ILE A 1 194 ? -5.156 -30.375 -7.16 1 98.69 194 ILE A O 1
ATOM 1565 N N . ALA A 1 195 ? -4.465 -29.797 -9.203 1 98.75 195 ALA A N 1
ATOM 1566 C CA . ALA A 1 195 ? -5.453 -28.734 -9.391 1 98.75 195 ALA A CA 1
ATOM 1567 C C . ALA A 1 195 ? -6.871 -29.312 -9.383 1 98.75 195 ALA A C 1
ATOM 1569 O O . ALA A 1 195 ? -7.754 -28.781 -8.703 1 98.75 195 ALA A O 1
ATOM 1570 N N . GLU A 1 196 ? -7.074 -30.391 -10.141 1 98.31 196 GLU A N 1
ATOM 1571 C CA . GLU A 1 196 ? -8.398 -31 -10.219 1 98.31 196 GLU A CA 1
ATOM 1572 C C . GLU A 1 196 ? -8.844 -31.516 -8.859 1 98.31 196 GLU A C 1
ATOM 1574 O O . GLU A 1 196 ? -10.008 -31.375 -8.484 1 98.31 196 GLU A O 1
ATOM 1579 N N . GLU A 1 197 ? -7.93 -32.094 -8.164 1 98.38 197 GLU A N 1
ATOM 1580 C CA . GLU A 1 197 ? -8.242 -32.562 -6.812 1 98.38 197 GLU A CA 1
ATOM 1581 C C . GLU A 1 197 ? -8.633 -31.406 -5.906 1 98.38 197 GLU A C 1
ATOM 1583 O O . GLU A 1 197 ? -9.586 -31.5 -5.137 1 98.38 197 GLU A O 1
ATOM 1588 N N . THR A 1 198 ? -7.914 -30.328 -5.98 1 98.69 198 THR A N 1
ATOM 1589 C CA . THR A 1 198 ? -8.172 -29.156 -5.168 1 98.69 198 THR A CA 1
ATOM 1590 C C . THR A 1 198 ? -9.539 -28.562 -5.488 1 98.69 198 THR A C 1
ATOM 1592 O O . THR A 1 198 ? -10.289 -28.188 -4.586 1 98.69 198 THR A O 1
ATOM 1595 N N . ILE A 1 199 ? -9.875 -28.453 -6.766 1 98.44 199 ILE A N 1
ATOM 1596 C CA . ILE A 1 199 ? -11.148 -27.906 -7.215 1 98.44 199 ILE A CA 1
ATOM 1597 C C . ILE A 1 199 ? -12.297 -28.703 -6.59 1 98.44 199 ILE A C 1
ATOM 1599 O O . ILE A 1 199 ? -13.258 -28.109 -6.082 1 98.44 199 ILE A O 1
ATOM 1603 N N . GLN A 1 200 ? -12.156 -30.016 -6.559 1 97.31 200 GLN A N 1
ATOM 1604 C CA . GLN A 1 200 ? -13.188 -30.859 -5.977 1 97.31 2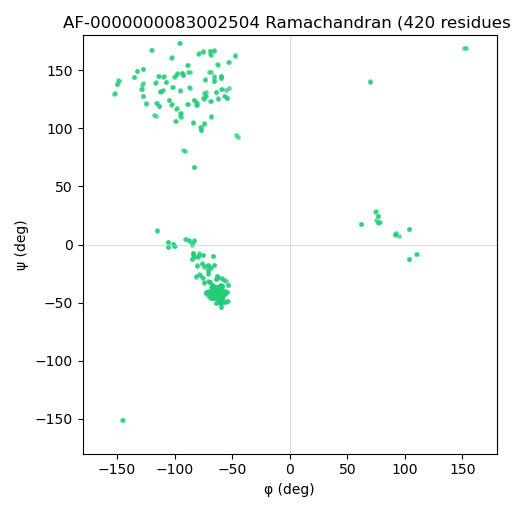00 GLN A CA 1
ATOM 1605 C C . GLN A 1 200 ? -13.281 -30.656 -4.469 1 97.31 200 GLN A C 1
ATOM 1607 O O . GLN A 1 200 ? -14.383 -30.641 -3.91 1 97.31 200 GLN A O 1
ATOM 1612 N N . GLU A 1 201 ? -12.211 -30.469 -3.875 1 97.81 201 GLU A N 1
ATOM 1613 C CA . GLU A 1 201 ? -12.141 -30.391 -2.42 1 97.81 201 GLU A CA 1
ATOM 1614 C C . GLU A 1 201 ? -12.773 -29.094 -1.908 1 97.81 201 GLU A C 1
ATOM 1616 O O . GLU A 1 201 ? -13.367 -29.078 -0.827 1 97.81 201 GLU A O 1
ATOM 1621 N N . VAL A 1 202 ? -12.688 -28.016 -2.691 1 98 202 VAL A N 1
ATOM 1622 C CA . VAL A 1 202 ? -12.969 -26.719 -2.088 1 98 202 VAL A CA 1
ATOM 1623 C C . VAL A 1 202 ? -14.336 -26.219 -2.549 1 98 202 VAL A C 1
ATOM 1625 O O . VAL A 1 202 ? -14.781 -25.141 -2.141 1 98 202 VAL A O 1
ATOM 1628 N N . GLN A 1 203 ? -15.008 -26.984 -3.312 1 95.25 203 GLN A N 1
ATOM 1629 C CA . GLN A 1 203 ? -16.219 -26.516 -3.979 1 95.25 203 GLN A CA 1
ATOM 1630 C C . GLN A 1 203 ? -17.266 -26.047 -2.965 1 95.25 203 GLN A C 1
ATOM 1632 O O . GLN A 1 203 ? -18.031 -25.125 -3.24 1 95.25 203 GLN A O 1
ATOM 1637 N N . ASN A 1 204 ? -17.266 -26.625 -1.712 1 96.19 204 ASN A N 1
ATOM 1638 C CA . ASN A 1 204 ? -18.281 -26.266 -0.725 1 96.19 204 ASN A CA 1
ATOM 1639 C C . ASN A 1 204 ? -17.672 -25.578 0.489 1 96.19 204 ASN A C 1
ATOM 1641 O O . ASN A 1 204 ? -18.297 -25.5 1.546 1 96.19 204 ASN A O 1
ATOM 1645 N N . LYS A 1 205 ? -16.5 -25.203 0.384 1 97.25 205 LYS A N 1
ATOM 1646 C CA . LYS A 1 205 ? -15.805 -24.484 1.458 1 97.25 205 LYS A CA 1
ATOM 1647 C C . LYS A 1 205 ? -15.82 -22.984 1.215 1 97.25 205 LYS A C 1
ATOM 1649 O O . LYS A 1 205 ? -15.812 -22.531 0.067 1 97.25 205 LYS A O 1
ATOM 1654 N N . PRO A 1 206 ? -15.859 -22.234 2.254 1 97.06 206 PRO A N 1
ATOM 1655 C CA . PRO A 1 206 ? -15.844 -20.781 2.076 1 97.06 206 PRO A CA 1
ATOM 1656 C C . PRO A 1 206 ? -14.492 -20.266 1.577 1 97.06 206 PRO A C 1
ATOM 1658 O O . PRO A 1 206 ? -13.461 -20.891 1.827 1 97.06 206 PRO A O 1
ATOM 1661 N N . LEU A 1 207 ? -14.562 -19.203 0.815 1 98 207 LEU A N 1
ATOM 1662 C CA . LEU A 1 207 ? -13.336 -18.5 0.459 1 98 207 LEU A CA 1
ATOM 1663 C C . LEU A 1 207 ? -12.734 -17.812 1.678 1 98 207 LEU A C 1
ATOM 1665 O O . LEU A 1 207 ? -13.391 -17 2.328 1 98 207 LEU A O 1
ATOM 1669 N N . GLU A 1 208 ? -11.523 -18.109 1.99 1 98 208 GLU A N 1
ATOM 1670 C CA . GLU A 1 208 ? -10.867 -17.531 3.162 1 98 208 GLU A CA 1
ATOM 1671 C C . GLU A 1 208 ? -10.039 -16.297 2.787 1 98 208 GLU A C 1
ATOM 1673 O O . GLU A 1 208 ? -9.938 -15.953 1.61 1 98 208 GLU A O 1
ATOM 1678 N N . GLU A 1 209 ? -9.531 -15.641 3.824 1 98 209 GLU A N 1
ATOM 1679 C CA . GLU A 1 209 ? -8.711 -14.445 3.65 1 98 209 GLU A CA 1
ATOM 1680 C C . GLU A 1 209 ? -7.242 -14.742 3.945 1 98 209 GLU A C 1
ATOM 1682 O O . GLU A 1 209 ? -6.93 -15.477 4.887 1 98 209 GLU A O 1
ATOM 1687 N N . LEU A 1 210 ? -6.375 -14.18 3.156 1 98.5 210 LEU A N 1
ATOM 1688 C CA . LEU A 1 210 ? -4.938 -14.414 3.252 1 98.5 210 LEU A CA 1
ATOM 1689 C C . LEU A 1 210 ? -4.352 -13.711 4.469 1 98.5 210 LEU A C 1
ATOM 1691 O O . LEU A 1 210 ? -4.586 -12.516 4.668 1 98.5 210 LEU A O 1
ATOM 1695 N N . TRP A 1 211 ? -3.59 -14.477 5.332 1 96.88 211 TRP A N 1
ATOM 1696 C CA . TRP A 1 211 ? -2.803 -13.992 6.465 1 96.88 211 TRP A CA 1
ATOM 1697 C C . TRP A 1 211 ? -3.697 -13.328 7.508 1 96.88 211 TRP A C 1
ATOM 1699 O O . TRP A 1 211 ? -3.279 -12.391 8.188 1 96.88 211 TRP A O 1
ATOM 1709 N N . LYS A 1 212 ? -4.934 -13.516 7.535 1 88.19 212 LYS A N 1
ATOM 1710 C CA . LYS A 1 212 ? -5.824 -12.969 8.555 1 88.19 212 LYS A CA 1
ATOM 1711 C C . LYS A 1 212 ? -5.977 -13.938 9.727 1 88.19 212 LYS A C 1
ATOM 1713 O O . LYS A 1 212 ? -5.863 -15.148 9.562 1 88.19 212 LYS A O 1
ATOM 1718 N N . MET B 1 1 ? 30.5 17.078 11.047 1 36.56 1 MET B N 1
ATOM 1719 C CA . MET B 1 1 ? 29.656 17.234 12.219 1 36.56 1 MET B CA 1
ATOM 1720 C C . MET B 1 1 ? 28.172 17.156 11.836 1 36.56 1 MET B C 1
ATOM 1722 O O . MET B 1 1 ? 27.75 17.781 10.859 1 36.56 1 MET B O 1
ATOM 1726 N N . ALA B 1 2 ? 27.438 16.047 12 1 52.12 2 ALA B N 1
ATOM 1727 C CA . ALA B 1 2 ? 26.078 15.914 11.461 1 52.12 2 ALA B CA 1
ATOM 1728 C C . ALA B 1 2 ? 25.25 17.172 11.742 1 52.12 2 ALA B C 1
ATOM 1730 O O . ALA B 1 2 ? 25.094 17.562 12.906 1 52.12 2 ALA B O 1
ATOM 1731 N N . GLY B 1 3 ? 25.172 18.203 10.852 1 72.94 3 GLY B N 1
ATOM 1732 C CA . GLY B 1 3 ? 24.5 19.484 11.039 1 72.94 3 GLY B CA 1
ATOM 1733 C C . GLY B 1 3 ? 23.094 19.359 11.594 1 72.94 3 GLY B C 1
ATOM 1734 O O . GLY B 1 3 ? 22.594 18.234 11.766 1 72.94 3 GLY B O 1
ATOM 1735 N N . TRP B 1 4 ? 22.438 20.5 12.172 1 90.5 4 TRP B N 1
ATOM 1736 C CA . TRP B 1 4 ? 21.094 20.562 12.727 1 90.5 4 TRP B CA 1
ATOM 1737 C C . TRP B 1 4 ? 20.062 20.125 11.695 1 90.5 4 TRP B C 1
ATOM 1739 O O . TRP B 1 4 ? 20.109 20.547 10.539 1 90.5 4 TRP B O 1
ATOM 1749 N N . ARG B 1 5 ? 19.219 19.172 12.086 1 97 5 ARG B N 1
ATOM 1750 C CA . ARG B 1 5 ? 18.203 18.781 11.109 1 97 5 ARG B CA 1
ATOM 1751 C C . ARG B 1 5 ? 16.953 19.656 11.242 1 97 5 ARG B C 1
ATOM 1753 O O . ARG B 1 5 ? 16.734 20.281 12.281 1 97 5 ARG B O 1
ATOM 1760 N N . GLY B 1 6 ? 16.156 19.812 10.133 1 98.5 6 GLY B N 1
ATOM 1761 C CA . GLY B 1 6 ? 14.852 20.469 10.172 1 98.5 6 GLY B CA 1
ATOM 1762 C C . GLY B 1 6 ? 13.805 19.672 10.914 1 98.5 6 GLY B C 1
ATOM 1763 O O . GLY B 1 6 ? 14.023 18.5 11.234 1 98.5 6 GLY B O 1
ATOM 1764 N N . ALA B 1 7 ? 12.742 20.312 11.273 1 98.88 7 ALA B N 1
ATOM 1765 C CA . ALA B 1 7 ? 11.625 19.641 11.93 1 98.88 7 ALA B CA 1
ATOM 1766 C C . ALA B 1 7 ? 10.578 19.188 10.906 1 98.88 7 ALA B C 1
ATOM 1768 O O . ALA B 1 7 ? 10.43 19.797 9.852 1 98.88 7 ALA B O 1
ATOM 1769 N N . LEU B 1 8 ? 9.953 18.078 11.172 1 98.94 8 LEU B N 1
ATOM 1770 C CA . LEU B 1 8 ? 8.789 17.625 10.422 1 98.94 8 LEU B CA 1
ATOM 1771 C C . LEU B 1 8 ? 7.496 17.969 11.164 1 98.94 8 LEU B C 1
ATOM 1773 O O . LEU B 1 8 ? 7.164 17.328 12.164 1 98.94 8 LEU B O 1
ATOM 1777 N N . ILE B 1 9 ? 6.785 18.938 10.68 1 98.94 9 ILE B N 1
ATOM 1778 C CA . ILE B 1 9 ? 5.57 19.453 11.305 1 98.94 9 ILE B CA 1
ATOM 1779 C C . ILE B 1 9 ? 4.367 19.141 10.422 1 98.94 9 ILE B C 1
ATOM 1781 O O . ILE B 1 9 ? 4.301 19.594 9.273 1 98.94 9 ILE B O 1
ATOM 1785 N N . VAL B 1 10 ? 3.438 18.391 10.953 1 98.94 10 VAL B N 1
ATOM 1786 C CA . VAL B 1 10 ? 2.299 17.922 10.172 1 98.94 10 VAL B CA 1
ATOM 1787 C C . VAL B 1 10 ? 1.017 18.578 10.68 1 98.94 10 VAL B C 1
ATOM 1789 O O . VAL B 1 10 ? 0.803 18.688 11.891 1 98.94 10 VAL B O 1
ATOM 1792 N N . LEU B 1 11 ? 0.242 19.078 9.773 1 98.94 11 LEU B N 1
ATOM 1793 C CA . LEU B 1 11 ? -1.098 19.547 10.109 1 98.94 11 LEU B CA 1
ATOM 1794 C C . LEU B 1 11 ? -2.154 18.562 9.625 1 98.94 11 LEU B C 1
ATOM 1796 O O . LEU B 1 11 ? -2.137 18.141 8.461 1 98.94 11 LEU B O 1
ATOM 1800 N N . GLU B 1 12 ? -2.992 18.109 10.531 1 98.81 12 GLU B N 1
ATOM 1801 C CA . GLU B 1 12 ? -4.102 17.188 10.273 1 98.81 12 GLU B CA 1
ATOM 1802 C C . GLU B 1 12 ? -5.438 17.828 10.656 1 98.81 12 GLU B C 1
ATOM 1804 O O . GLU B 1 12 ? -5.469 18.844 11.352 1 98.81 12 GLU B O 1
ATOM 1809 N N . GLY B 1 13 ? -6.484 17.25 10.266 1 97.62 13 GLY B N 1
ATOM 1810 C CA . GLY B 1 13 ? -7.832 17.734 10.508 1 97.62 13 GLY B CA 1
ATOM 1811 C C . GLY B 1 13 ? -8.82 17.312 9.43 1 97.62 13 GLY B C 1
ATOM 1812 O O . GLY B 1 13 ? -8.422 16.812 8.383 1 97.62 13 GLY B O 1
ATOM 1813 N N . VAL B 1 14 ? -10.094 17.516 9.688 1 95.88 14 VAL B N 1
ATOM 1814 C CA . VAL B 1 14 ? -11.133 17.188 8.719 1 95.88 14 VAL B CA 1
ATOM 1815 C C . VAL B 1 14 ? -11.047 18.141 7.527 1 95.88 14 VAL B C 1
ATOM 1817 O O . VAL B 1 14 ? -10.297 19.109 7.555 1 95.88 14 VAL B O 1
ATOM 1820 N N . ASP B 1 15 ? -11.75 17.781 6.453 1 93.69 15 ASP B N 1
ATOM 1821 C CA . ASP B 1 15 ? -11.75 18.641 5.27 1 93.69 15 ASP B CA 1
ATOM 1822 C C . ASP B 1 15 ? -12.281 20.031 5.598 1 93.69 15 ASP B C 1
ATOM 1824 O O . ASP B 1 15 ? -13.242 20.172 6.348 1 93.69 15 ASP B O 1
ATOM 1828 N N . ARG B 1 16 ? -11.531 21.109 5.109 1 92.75 16 ARG B N 1
ATOM 1829 C CA . ARG B 1 16 ? -11.914 22.516 5.227 1 92.75 16 ARG B CA 1
ATOM 1830 C C . ARG B 1 16 ? -11.664 23.031 6.637 1 92.75 16 ARG B C 1
ATOM 1832 O O . ARG B 1 16 ? -12.258 24.031 7.051 1 92.75 16 ARG B O 1
ATOM 1839 N N . ALA B 1 17 ? -10.742 22.391 7.328 1 94.88 17 ALA B N 1
ATOM 1840 C CA . ALA B 1 17 ? -10.422 22.812 8.688 1 94.88 17 ALA B CA 1
ATOM 1841 C C . ALA B 1 17 ? -9.438 23.984 8.688 1 94.88 17 ALA B C 1
ATOM 1843 O O . ALA B 1 17 ? -9.203 24.609 9.727 1 94.88 17 ALA B O 1
ATOM 1844 N N . GLY B 1 18 ? -8.867 24.297 7.52 1 95.38 18 GLY B N 1
ATOM 1845 C CA . GLY B 1 18 ? -7.949 25.422 7.434 1 95.38 18 GLY B CA 1
ATOM 1846 C C . GLY B 1 18 ? -6.496 25 7.359 1 95.38 18 GLY B C 1
ATOM 1847 O O . GLY B 1 18 ? -5.594 25.828 7.516 1 95.38 18 GLY B O 1
ATOM 1848 N N . LYS B 1 19 ? -6.219 23.703 7.098 1 97.62 19 LYS B N 1
ATOM 1849 C CA . LYS B 1 19 ? -4.871 23.141 7.082 1 97.62 19 LYS B CA 1
ATOM 1850 C C . LY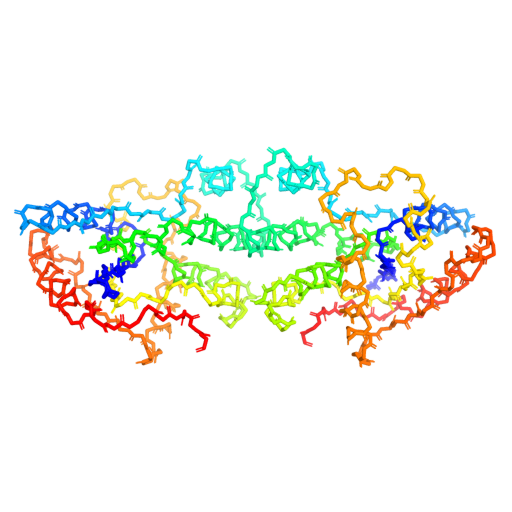S B 1 19 ? -4.004 23.828 6.031 1 97.62 19 LYS B C 1
ATOM 1852 O O . LYS B 1 19 ? -2.896 24.281 6.328 1 97.62 19 LYS B O 1
ATOM 1857 N N . SER B 1 20 ? -4.516 23.922 4.789 1 97.19 20 SER B N 1
ATOM 1858 C CA . SER B 1 20 ? -3.742 24.484 3.684 1 97.19 20 SER B CA 1
ATOM 1859 C C . SER B 1 20 ? -3.354 25.938 3.961 1 97.19 20 SER B C 1
ATOM 1861 O O . SER B 1 20 ? -2.215 26.328 3.705 1 97.19 20 SER B O 1
ATOM 1863 N N . THR B 1 21 ? -4.254 26.719 4.492 1 97.56 21 THR B N 1
ATOM 1864 C CA . THR B 1 21 ? -4.004 28.109 4.824 1 97.56 21 THR B CA 1
ATOM 1865 C C . THR B 1 21 ? -2.936 28.219 5.91 1 97.56 21 THR B C 1
ATOM 1867 O O . THR B 1 21 ? -1.973 28.984 5.766 1 97.56 21 THR B O 1
ATOM 1870 N N . GLN B 1 22 ? -3.119 27.469 6.973 1 98.75 22 GLN B N 1
ATOM 1871 C CA . GLN B 1 22 ? -2.203 27.562 8.102 1 98.75 22 GLN B CA 1
ATOM 1872 C C . GLN B 1 22 ? -0.818 27.031 7.734 1 98.75 22 GLN B C 1
ATOM 1874 O O . GLN B 1 22 ? 0.195 27.547 8.219 1 98.75 22 GLN B O 1
ATOM 1879 N N . CYS B 1 23 ? -0.747 26 6.879 1 98.81 23 CYS B N 1
ATOM 1880 C CA . CYS B 1 23 ? 0.541 25.5 6.406 1 98.81 23 CYS B CA 1
ATOM 1881 C C . CYS B 1 23 ? 1.291 26.578 5.633 1 98.81 23 CYS B C 1
ATOM 1883 O O . CYS B 1 23 ? 2.471 26.828 5.891 1 98.81 23 CYS B O 1
ATOM 1885 N N . ARG B 1 24 ? 0.628 27.203 4.703 1 98.62 24 ARG B N 1
ATOM 1886 C CA . ARG B 1 24 ? 1.237 28.25 3.895 1 98.62 24 ARG B CA 1
ATOM 1887 C C . ARG B 1 24 ? 1.731 29.406 4.77 1 98.62 24 ARG B C 1
ATOM 1889 O O . ARG B 1 24 ? 2.855 29.875 4.602 1 98.62 24 ARG B O 1
ATOM 1896 N N . ARG B 1 25 ? 0.955 29.828 5.691 1 98.75 25 ARG B N 1
ATOM 1897 C CA . ARG B 1 25 ? 1.305 30.938 6.578 1 98.75 25 ARG B CA 1
ATOM 1898 C C . ARG B 1 25 ? 2.498 30.578 7.457 1 98.75 25 ARG B C 1
ATOM 1900 O O . ARG B 1 25 ? 3.371 31.422 7.699 1 98.75 25 ARG B O 1
ATOM 1907 N N . LEU B 1 26 ? 2.473 29.375 7.938 1 98.88 26 LEU B N 1
ATOM 1908 C CA . LEU B 1 26 ? 3.568 28.938 8.797 1 98.88 26 LEU B CA 1
ATOM 1909 C C . LEU B 1 26 ? 4.891 28.953 8.039 1 98.88 26 LEU B C 1
ATOM 1911 O O . LEU B 1 26 ? 5.895 29.469 8.547 1 98.88 26 LEU B O 1
ATOM 1915 N N . VAL B 1 27 ? 4.891 28.406 6.809 1 98.94 27 VAL B N 1
ATOM 1916 C CA . VAL B 1 27 ? 6.105 28.391 6 1 98.94 27 VAL B CA 1
ATOM 1917 C C . VAL B 1 27 ? 6.586 29.812 5.758 1 98.94 27 VAL B C 1
ATOM 1919 O O . VAL B 1 27 ? 7.773 30.125 5.922 1 98.94 27 VAL B O 1
ATOM 1922 N N . GLN B 1 28 ? 5.699 30.672 5.441 1 98.75 28 GLN B N 1
ATOM 1923 C CA . GLN B 1 28 ? 6.035 32.062 5.199 1 98.75 28 GLN B CA 1
ATOM 1924 C C . GLN B 1 28 ? 6.633 32.719 6.445 1 98.75 28 GLN B C 1
ATOM 1926 O O . GLN B 1 28 ? 7.641 33.438 6.363 1 98.75 28 GLN B O 1
ATOM 1931 N N . SER B 1 29 ? 6.031 32.5 7.539 1 98.62 29 SER B N 1
ATOM 1932 C CA . SER B 1 29 ? 6.48 33.125 8.789 1 98.62 29 SER B CA 1
ATOM 1933 C C . SER B 1 29 ? 7.844 32.594 9.203 1 98.62 29 SER B C 1
ATOM 1935 O O . SER B 1 29 ? 8.68 33.344 9.711 1 98.62 29 SER B O 1
ATOM 1937 N N . LEU B 1 30 ? 8.031 31.281 9.031 1 98.56 30 LEU B N 1
ATOM 1938 C CA . LEU B 1 30 ? 9.328 30.688 9.359 1 98.56 30 LEU B CA 1
ATOM 1939 C C . LEU B 1 30 ? 10.43 31.266 8.477 1 98.56 30 LEU B C 1
ATOM 1941 O O . LEU B 1 30 ? 11.5 31.625 8.969 1 98.56 30 LEU B O 1
ATOM 1945 N N . ARG B 1 31 ? 10.094 31.391 7.234 1 98.5 31 ARG B N 1
ATOM 1946 C CA . ARG B 1 31 ? 11.07 31.969 6.309 1 98.5 31 ARG B CA 1
ATOM 1947 C C . ARG B 1 31 ? 11.359 33.438 6.641 1 98.5 31 ARG B C 1
ATOM 1949 O O . ARG B 1 31 ? 12.508 33.875 6.574 1 98.5 31 ARG B O 1
ATOM 1956 N N . ALA B 1 32 ? 10.367 34.156 7.004 1 98.19 32 ALA B N 1
ATOM 1957 C CA . ALA B 1 32 ? 10.531 35.562 7.391 1 98.19 32 ALA B CA 1
ATOM 1958 C C . ALA B 1 32 ? 11.406 35.688 8.633 1 98.19 32 ALA B C 1
ATOM 1960 O O . ALA B 1 32 ? 12.102 36.688 8.805 1 98.19 32 ALA B O 1
ATOM 1961 N N . ALA B 1 33 ? 11.383 34.688 9.438 1 96.62 33 ALA B N 1
ATOM 1962 C CA . ALA B 1 33 ? 12.188 34.656 10.664 1 96.62 33 ALA B CA 1
ATOM 1963 C C . ALA B 1 33 ? 13.609 34.156 10.383 1 96.62 33 ALA B C 1
ATOM 1965 O O . ALA B 1 33 ? 14.406 34 11.305 1 96.62 33 ALA B O 1
ATOM 1966 N N . GLY B 1 34 ? 13.922 33.844 9.094 1 96.25 34 GLY B N 1
ATOM 1967 C CA . GLY B 1 34 ? 15.266 33.438 8.711 1 96.25 34 GLY B CA 1
ATOM 1968 C C . GLY B 1 34 ? 15.484 31.938 8.75 1 96.25 34 GLY B C 1
ATOM 1969 O O . GLY B 1 34 ? 16.625 31.469 8.648 1 96.25 34 GLY B O 1
ATOM 1970 N N . LEU B 1 35 ? 14.398 31.172 8.953 1 97 35 LEU B N 1
ATOM 1971 C CA . LEU B 1 35 ? 14.5 29.719 8.977 1 97 35 LEU B CA 1
ATOM 1972 C C . LEU B 1 35 ? 14.203 29.141 7.594 1 97 35 LEU B C 1
ATOM 1974 O O . LEU B 1 35 ? 13.508 29.766 6.789 1 97 35 LEU B O 1
ATOM 1978 N N . ARG B 1 36 ? 14.82 28.078 7.281 1 97.5 36 ARG B N 1
ATOM 1979 C CA . ARG B 1 36 ? 14.523 27.359 6.047 1 97.5 36 ARG B CA 1
ATOM 1980 C C . ARG B 1 36 ? 13.32 26.438 6.23 1 97.5 36 ARG B C 1
ATOM 1982 O O . ARG B 1 36 ? 13.312 25.594 7.133 1 97.5 36 ARG B O 1
ATOM 1989 N N . ALA B 1 37 ? 12.336 26.594 5.422 1 98.88 37 ALA B N 1
ATOM 1990 C CA . ALA B 1 37 ? 11.117 25.797 5.547 1 98.88 37 ALA B CA 1
ATOM 1991 C C . ALA B 1 37 ? 10.469 25.578 4.184 1 98.88 37 ALA B C 1
ATOM 1993 O O . ALA B 1 37 ? 10.469 26.469 3.332 1 98.88 37 ALA B O 1
ATOM 1994 N N . ASP B 1 38 ? 9.945 24.406 3.967 1 98.81 38 ASP B N 1
ATOM 1995 C CA . ASP B 1 38 ? 9.227 24.062 2.74 1 98.81 38 ASP B CA 1
ATOM 1996 C C . ASP B 1 38 ? 7.852 23.469 3.049 1 98.81 38 ASP B C 1
ATOM 1998 O O . ASP B 1 38 ? 7.648 22.891 4.113 1 98.81 38 ASP B O 1
ATOM 2002 N N . LEU B 1 39 ? 6.988 23.719 2.086 1 98.81 39 LEU B N 1
ATOM 2003 C CA . LEU B 1 39 ? 5.633 23.172 2.162 1 98.81 39 LEU B CA 1
ATOM 2004 C C . LEU B 1 39 ? 5.531 21.859 1.396 1 98.81 39 LEU B C 1
ATOM 2006 O O . LEU B 1 39 ? 6.078 21.734 0.297 1 98.81 39 LEU B O 1
ATOM 2010 N N . LEU B 1 40 ? 4.949 20.859 1.985 1 98.62 40 LEU B N 1
ATOM 2011 C CA . LEU B 1 40 ? 4.602 19.609 1.332 1 98.62 40 LEU B CA 1
ATOM 2012 C C . LEU B 1 40 ? 3.137 19.266 1.565 1 98.62 40 LEU B C 1
ATOM 2014 O O . LEU B 1 40 ? 2.607 19.484 2.654 1 98.62 40 LEU B O 1
ATOM 2018 N N . ARG B 1 41 ? 2.455 18.781 0.553 1 98.25 41 ARG B N 1
ATOM 2019 C CA . ARG B 1 41 ? 1.048 18.406 0.642 1 98.25 41 ARG B CA 1
ATOM 2020 C C . ARG B 1 41 ? 0.819 17 0.1 1 98.25 41 ARG B C 1
ATOM 2022 O O . ARG B 1 41 ? 1.354 16.641 -0.951 1 98.25 41 ARG B O 1
ATOM 2029 N N . PHE B 1 42 ? 0.058 16.234 0.886 1 98.69 42 PHE B N 1
ATOM 2030 C CA . PHE B 1 42 ? -0.347 14.922 0.375 1 98.69 42 PHE B CA 1
ATOM 2031 C C . PHE B 1 42 ? -1.854 14.875 0.161 1 98.69 42 PHE B C 1
ATOM 2033 O O . PHE B 1 42 ? -2.621 15.375 0.986 1 98.69 42 PHE B O 1
ATOM 2040 N N . PRO B 1 43 ? -2.316 14.195 -0.813 1 98.38 43 PRO B N 1
ATOM 2041 C CA . PRO B 1 43 ? -1.441 13.617 -1.839 1 98.38 43 PRO B CA 1
ATOM 2042 C C . PRO B 1 43 ? -0.734 14.688 -2.674 1 98.38 43 PRO B C 1
ATOM 2044 O O . PRO B 1 43 ? -1.275 15.773 -2.877 1 98.38 43 PRO B O 1
ATOM 2047 N N . GLU B 1 44 ? 0.488 14.438 -2.975 1 98.19 44 GLU B N 1
ATOM 2048 C CA . GLU B 1 44 ? 1.177 15.258 -3.961 1 98.19 44 GLU B CA 1
ATOM 2049 C C . GLU B 1 44 ? 0.707 14.938 -5.379 1 98.19 44 GLU B C 1
ATOM 2051 O O . GLU B 1 44 ? 1.132 13.945 -5.965 1 98.19 44 GLU B O 1
ATOM 2056 N N . ARG B 1 45 ? -0.068 15.742 -5.945 1 96.62 45 ARG B N 1
ATOM 2057 C CA . ARG B 1 45 ? -0.934 15.438 -7.078 1 96.62 45 ARG B CA 1
ATOM 2058 C C . ARG B 1 45 ? -0.175 15.562 -8.398 1 96.62 45 ARG B C 1
ATOM 2060 O O . ARG B 1 45 ? -0.677 15.164 -9.445 1 96.62 45 ARG B O 1
ATOM 2067 N N . SER B 1 46 ? 1.027 16.062 -8.352 1 97.12 46 SER B N 1
ATOM 2068 C CA . SER B 1 46 ? 1.767 16.25 -9.594 1 97.12 46 SER B CA 1
ATOM 2069 C C . SER B 1 46 ? 2.408 14.953 -10.062 1 97.12 46 SER B C 1
ATOM 2071 O O . SER B 1 46 ? 2.842 14.852 -11.219 1 97.12 46 SER B O 1
ATOM 2073 N N . THR B 1 47 ? 2.553 13.961 -9.188 1 97.5 47 THR B N 1
ATOM 2074 C CA . THR B 1 47 ? 3.129 12.68 -9.57 1 97.5 47 THR B CA 1
ATOM 2075 C C . THR B 1 47 ? 2.096 11.812 -10.289 1 97.5 47 THR B C 1
ATOM 2077 O O . THR B 1 47 ? 0.902 12.125 -10.273 1 97.5 47 THR B O 1
ATOM 2080 N N . GLU B 1 48 ? 2.562 10.789 -10.953 1 97.44 48 GLU B N 1
ATOM 2081 C CA . GLU B 1 48 ? 1.638 9.875 -11.617 1 97.44 48 GLU B CA 1
ATOM 2082 C C . GLU B 1 48 ? 0.678 9.234 -10.617 1 97.44 48 GLU B C 1
ATOM 2084 O O . GLU B 1 48 ? -0.52 9.117 -10.883 1 97.44 48 GLU B O 1
ATOM 2089 N N . ILE B 1 49 ? 1.217 8.797 -9.438 1 98.62 49 ILE B N 1
ATOM 2090 C CA . ILE B 1 49 ? 0.371 8.219 -8.398 1 98.62 49 ILE B CA 1
ATOM 2091 C C . ILE B 1 49 ? -0.611 9.273 -7.887 1 98.62 49 ILE B C 1
ATOM 2093 O O . ILE B 1 49 ? -1.801 8.992 -7.723 1 98.62 49 ILE B O 1
ATOM 2097 N N . GLY B 1 50 ? -0.1 10.508 -7.66 1 98.62 50 GLY B N 1
ATOM 2098 C CA . GLY B 1 50 ? -0.943 11.602 -7.203 1 98.62 50 GLY B CA 1
ATOM 2099 C C . GLY B 1 50 ? -2.08 11.914 -8.156 1 98.62 50 GLY B C 1
ATOM 2100 O O . GLY B 1 50 ? -3.186 12.25 -7.723 1 98.62 50 GLY B O 1
ATOM 2101 N N . GLN B 1 51 ? -1.825 11.789 -9.406 1 98.31 51 GLN B N 1
ATOM 2102 C CA . GLN B 1 51 ? -2.854 12.039 -10.414 1 98.31 51 GLN B CA 1
ATOM 2103 C C . GLN B 1 51 ? -3.955 10.984 -10.352 1 98.31 51 GLN B C 1
ATOM 2105 O O . GLN B 1 51 ? -5.133 11.305 -10.523 1 98.31 51 GLN B O 1
ATOM 2110 N N . LEU B 1 52 ? -3.572 9.766 -10.172 1 98.19 52 LEU B N 1
ATOM 2111 C CA . LEU B 1 52 ? -4.559 8.703 -10.016 1 98.19 52 LEU B CA 1
ATOM 2112 C C . LEU B 1 52 ? -5.438 8.945 -8.797 1 98.19 52 LEU B C 1
ATOM 2114 O O . LEU B 1 52 ? -6.66 8.805 -8.867 1 98.19 52 LEU B O 1
ATOM 2118 N N . ILE B 1 53 ? -4.828 9.32 -7.68 1 98.56 53 ILE B N 1
ATOM 2119 C CA . ILE B 1 53 ? -5.551 9.633 -6.453 1 98.56 53 ILE B CA 1
ATOM 2120 C C . ILE B 1 53 ? -6.516 10.789 -6.707 1 98.56 53 ILE B C 1
ATOM 2122 O O . ILE B 1 53 ? -7.676 10.742 -6.289 1 98.56 53 ILE B O 1
ATOM 2126 N N . SER B 1 54 ? -5.98 11.805 -7.438 1 98.06 54 SER B N 1
ATOM 2127 C CA . SER B 1 54 ? -6.793 12.984 -7.727 1 98.06 54 SER B CA 1
ATOM 2128 C C . SER B 1 54 ? -8.039 12.609 -8.523 1 98.06 54 SER B C 1
ATOM 2130 O O . SER B 1 54 ? -9.141 13.086 -8.227 1 98.06 54 SER B O 1
ATOM 2132 N N . SER B 1 55 ? -7.852 11.781 -9.523 1 98 55 SER B N 1
ATOM 2133 C CA . SER B 1 55 ? -8.977 11.336 -10.352 1 98 55 SER B CA 1
ATOM 2134 C C . SER B 1 55 ? -10.023 10.617 -9.516 1 98 55 SER B C 1
ATOM 2136 O O . SER B 1 55 ? -11.227 10.734 -9.773 1 98 55 SER B O 1
ATOM 2138 N N . TYR B 1 56 ? -9.609 9.891 -8.523 1 98.25 56 TYR B N 1
ATOM 2139 C CA . TYR B 1 56 ? -10.516 9.219 -7.598 1 98.25 56 TYR B CA 1
ATOM 2140 C C . TYR B 1 56 ? -11.25 10.227 -6.723 1 98.25 56 TYR B C 1
ATOM 2142 O O . TYR B 1 56 ? -12.469 10.125 -6.539 1 98.25 56 TYR B O 1
ATOM 2150 N N . LEU B 1 57 ? -10.5 11.195 -6.227 1 97.06 57 LEU B N 1
ATOM 2151 C CA . LEU B 1 57 ? -11.055 12.156 -5.277 1 97.06 57 LEU B CA 1
ATOM 2152 C C . LEU B 1 57 ? -12.109 13.031 -5.941 1 97.06 57 LEU B C 1
ATOM 2154 O O . LEU B 1 57 ? -13.117 13.383 -5.316 1 97.06 57 LEU B O 1
ATOM 2158 N N . VAL B 1 58 ? -11.93 13.375 -7.219 1 96.31 58 VAL B N 1
ATOM 2159 C CA . VAL B 1 58 ? -12.875 14.25 -7.91 1 96.31 58 VAL B CA 1
ATOM 2160 C C . VAL B 1 58 ? -13.961 13.414 -8.578 1 96.31 58 VAL B C 1
ATOM 2162 O O . VAL B 1 58 ? -14.688 13.906 -9.453 1 96.31 58 VAL B O 1
ATOM 2165 N N . LYS B 1 59 ? -13.984 12.031 -8.375 1 96 59 LYS B N 1
ATOM 2166 C CA . LYS B 1 59 ? -15.039 11.102 -8.766 1 96 59 LYS B CA 1
ATOM 2167 C C . LYS B 1 59 ? -14.992 10.805 -10.258 1 96 59 LYS B C 1
ATOM 2169 O O . LYS B 1 59 ? -15.992 10.406 -10.852 1 96 59 LYS B O 1
ATOM 2174 N N . ASP B 1 60 ? -13.883 11.07 -10.844 1 96.5 60 ASP B N 1
ATOM 2175 C CA . ASP B 1 60 ? -13.695 10.711 -12.25 1 96.5 60 ASP B CA 1
ATOM 2176 C C . ASP B 1 60 ? -13.453 9.211 -12.406 1 96.5 60 ASP B C 1
ATOM 2178 O O . ASP B 1 60 ? -13.75 8.641 -13.461 1 96.5 60 ASP B O 1
ATOM 2182 N N . LYS B 1 61 ? -12.867 8.586 -11.383 1 96.5 61 LYS B N 1
ATOM 2183 C CA . LYS B 1 61 ? -12.578 7.152 -11.383 1 96.5 61 LYS B CA 1
ATOM 2184 C C . LYS B 1 61 ? -12.977 6.516 -10.055 1 96.5 61 LYS B C 1
ATOM 2186 O O . LYS B 1 61 ? -12.898 7.156 -9 1 96.5 61 LYS B O 1
ATOM 2191 N N . ASN B 1 62 ? -13.453 5.316 -10.195 1 97 62 ASN B N 1
ATOM 2192 C CA . ASN B 1 62 ? -13.688 4.52 -9 1 97 62 ASN B CA 1
ATOM 2193 C C . ASN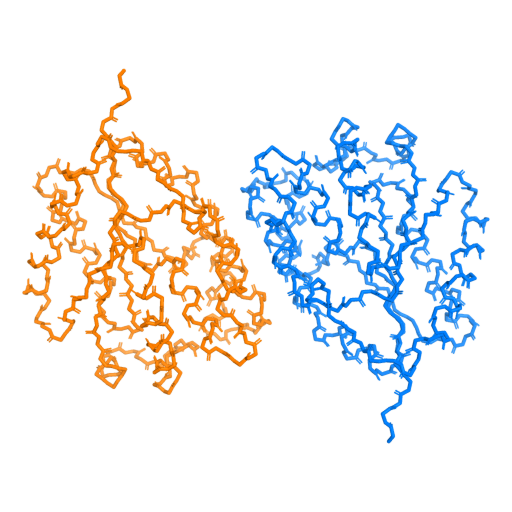 B 1 62 ? -12.586 3.49 -8.781 1 97 62 ASN B C 1
ATOM 2195 O O . ASN B 1 62 ? -12.086 2.891 -9.734 1 97 62 ASN B O 1
ATOM 2199 N N . LEU B 1 63 ? -12.148 3.383 -7.555 1 97.25 63 LEU B N 1
ATOM 2200 C CA . LEU B 1 63 ? -11.133 2.412 -7.156 1 97.25 63 LEU B CA 1
ATOM 2201 C C . LEU B 1 63 ? -11.555 1.663 -5.898 1 97.25 63 LEU B C 1
ATOM 2203 O O . LEU B 1 63 ? -12.258 2.217 -5.051 1 97.25 63 LEU B O 1
ATOM 2207 N N . GLU B 1 64 ? -11.117 0.448 -5.805 1 97.81 64 GLU B N 1
ATOM 2208 C CA . GLU B 1 64 ? -11.336 -0.362 -4.609 1 97.81 64 GLU B CA 1
ATOM 2209 C C . GLU B 1 64 ? -10.719 0.294 -3.379 1 97.81 64 GLU B C 1
ATOM 2211 O O . GLU B 1 64 ? -9.664 0.928 -3.469 1 97.81 64 GLU B O 1
ATOM 2216 N N . ASP B 1 65 ? -11.367 0.136 -2.215 1 97.94 65 ASP B N 1
ATOM 2217 C CA . ASP B 1 65 ? -11.023 0.889 -1.013 1 97.94 65 ASP B CA 1
ATOM 2218 C C . ASP B 1 65 ? -9.602 0.57 -0.553 1 97.94 65 ASP B C 1
ATOM 2220 O O . ASP B 1 65 ? -8.859 1.466 -0.142 1 97.94 65 ASP B O 1
ATOM 2224 N N . HIS B 1 66 ? -9.219 -0.736 -0.574 1 98.44 66 HIS B N 1
ATOM 2225 C CA . HIS B 1 66 ? -7.848 -1.076 -0.21 1 98.44 66 HIS B CA 1
ATOM 2226 C C . HIS B 1 66 ? -6.852 -0.462 -1.185 1 98.44 66 HIS B C 1
ATOM 2228 O O . HIS B 1 66 ? -5.797 0.031 -0.774 1 98.44 66 HIS B O 1
ATOM 2234 N N . THR B 1 67 ? -7.234 -0.466 -2.443 1 98.75 67 THR B N 1
ATOM 2235 C CA . THR B 1 67 ? -6.387 0.066 -3.504 1 98.75 67 THR B CA 1
ATOM 2236 C C . THR B 1 67 ? -6.082 1.542 -3.264 1 98.75 67 THR B C 1
ATOM 2238 O O . THR B 1 67 ? -4.918 1.947 -3.248 1 98.75 67 THR B O 1
ATOM 2241 N N . ILE B 1 68 ? -7.125 2.352 -3.082 1 98.75 68 ILE B N 1
ATOM 2242 C CA . ILE B 1 68 ? -6.934 3.791 -2.939 1 98.75 68 ILE B CA 1
ATOM 2243 C C . ILE B 1 68 ? -6.129 4.082 -1.675 1 98.75 68 ILE B C 1
ATOM 2245 O O . ILE B 1 68 ? -5.281 4.977 -1.662 1 98.75 68 ILE B O 1
ATOM 2249 N N . HIS B 1 69 ? -6.332 3.305 -0.558 1 98.88 69 HIS B N 1
ATOM 2250 C CA . HIS B 1 69 ? -5.535 3.459 0.655 1 98.88 69 HIS B CA 1
ATOM 2251 C C . HIS B 1 69 ? -4.051 3.25 0.371 1 98.88 69 HIS B C 1
ATOM 2253 O O . HIS B 1 69 ? -3.217 4.051 0.795 1 98.88 69 HIS B O 1
ATOM 2259 N N . LEU B 1 70 ? -3.758 2.197 -0.363 1 98.94 70 LEU B N 1
ATOM 2260 C CA . LEU B 1 70 ? -2.373 1.849 -0.662 1 98.94 70 LEU B CA 1
ATOM 2261 C C . LEU B 1 70 ? -1.746 2.867 -1.607 1 98.94 70 LEU B C 1
ATOM 2263 O O . LEU B 1 70 ? -0.549 3.148 -1.52 1 98.94 70 LEU B O 1
ATOM 2267 N N . LEU B 1 71 ? -2.553 3.434 -2.49 1 98.88 71 LEU B N 1
ATOM 2268 C CA . LEU B 1 71 ? -2.059 4.484 -3.377 1 98.88 71 LEU B CA 1
ATOM 2269 C C . LEU B 1 71 ? -1.689 5.734 -2.586 1 98.88 71 LEU B C 1
ATOM 2271 O O . LEU B 1 71 ? -0.661 6.359 -2.852 1 98.88 71 LEU B O 1
ATOM 2275 N N . PHE B 1 72 ? -2.504 6.117 -1.553 1 98.88 72 PHE B N 1
ATOM 2276 C CA . PHE B 1 72 ? -2.154 7.242 -0.695 1 98.88 72 PHE B CA 1
ATOM 2277 C C . PHE B 1 72 ? -0.811 7.012 -0.015 1 98.88 72 PHE B C 1
ATOM 2279 O O . PHE B 1 72 ? 0.036 7.906 0.021 1 98.88 72 PHE B O 1
ATOM 2286 N N . SER B 1 73 ? -0.629 5.816 0.484 1 98.94 73 SER B N 1
ATOM 2287 C CA . SER B 1 73 ? 0.618 5.492 1.169 1 98.94 73 SER B CA 1
ATOM 2288 C C . SER B 1 73 ? 1.797 5.488 0.202 1 98.94 73 SER B C 1
ATOM 2290 O O . SER B 1 73 ? 2.861 6.027 0.512 1 98.94 73 SER B O 1
ATOM 2292 N N . ALA B 1 74 ? 1.56 4.871 -0.951 1 98.94 74 ALA B N 1
ATOM 2293 C CA . ALA B 1 74 ? 2.609 4.859 -1.967 1 98.94 74 ALA B CA 1
ATOM 2294 C C . ALA B 1 74 ? 3.041 6.277 -2.326 1 98.94 74 ALA B C 1
ATOM 2296 O O . ALA B 1 74 ? 4.227 6.535 -2.553 1 98.94 74 ALA B O 1
ATOM 2297 N N . ASN B 1 75 ? 2.113 7.199 -2.424 1 98.94 75 ASN B N 1
ATOM 2298 C CA . ASN B 1 75 ? 2.379 8.602 -2.721 1 98.94 75 ASN B CA 1
ATOM 2299 C C . ASN B 1 75 ? 3.234 9.25 -1.636 1 98.94 75 ASN B C 1
ATOM 2301 O O . ASN B 1 75 ? 4.113 10.062 -1.935 1 98.94 75 ASN B O 1
ATOM 2305 N N . ARG B 1 76 ? 3.025 8.891 -0.393 1 98.94 76 ARG B N 1
ATOM 2306 C CA . ARG B 1 76 ? 3.859 9.398 0.696 1 98.94 76 ARG B CA 1
ATOM 2307 C C . ARG B 1 76 ? 5.273 8.836 0.607 1 98.94 76 ARG B C 1
ATOM 2309 O O . ARG B 1 76 ? 6.25 9.578 0.681 1 98.94 76 ARG B O 1
ATOM 2316 N N . TRP B 1 77 ? 5.383 7.535 0.328 1 98.81 77 TRP B N 1
ATOM 2317 C CA . TRP B 1 77 ? 6.68 6.871 0.296 1 98.81 77 TRP B CA 1
ATOM 2318 C C . TRP B 1 77 ? 7.535 7.402 -0.852 1 98.81 77 TRP B C 1
ATOM 2320 O O . TRP B 1 77 ? 8.758 7.512 -0.726 1 98.81 77 TRP B O 1
ATOM 2330 N N . GLU B 1 78 ? 6.883 7.699 -1.992 1 98.56 78 GLU B N 1
ATOM 2331 C CA . GLU B 1 78 ? 7.695 8.133 -3.123 1 98.56 78 GLU B CA 1
ATOM 2332 C C . GLU B 1 78 ? 8.344 9.492 -2.848 1 98.56 78 GLU B C 1
ATOM 2334 O O . GLU B 1 78 ? 9.289 9.883 -3.535 1 98.56 78 GLU B O 1
ATOM 2339 N N . HIS B 1 79 ? 7.941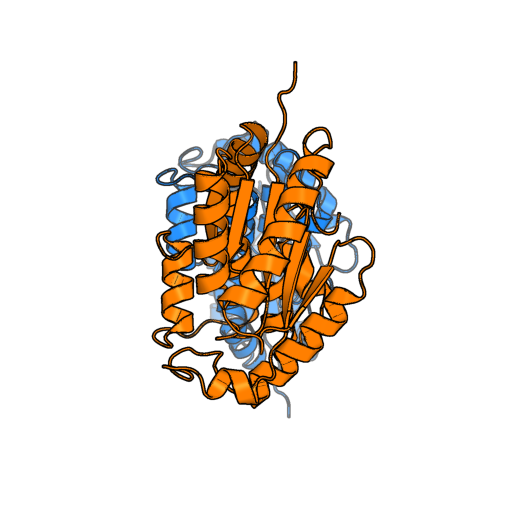 10.18 -1.762 1 98.62 79 HIS B N 1
ATOM 2340 C CA . HIS B 1 79 ? 8.508 11.484 -1.42 1 98.62 79 HIS B CA 1
ATOM 2341 C C . HIS B 1 79 ? 9.461 11.375 -0.24 1 98.62 79 HIS B C 1
ATOM 2343 O O . HIS B 1 79 ? 10.117 12.352 0.122 1 98.62 79 HIS B O 1
ATOM 2349 N N . VAL B 1 80 ? 9.617 10.219 0.319 1 98.75 80 VAL B N 1
ATOM 2350 C CA . VAL B 1 80 ? 10.391 10.039 1.547 1 98.75 80 VAL B CA 1
ATOM 2351 C C . VAL B 1 80 ? 11.852 10.391 1.297 1 98.75 80 VAL B C 1
ATOM 2353 O O . VAL B 1 80 ? 12.477 11.094 2.096 1 98.75 80 VAL B O 1
ATOM 2356 N N . PRO B 1 81 ? 12.492 9.953 0.174 1 98.44 81 PRO B N 1
ATOM 2357 C CA . PRO B 1 81 ? 13.891 10.336 -0.033 1 98.44 81 PRO B CA 1
ATOM 2358 C C . PRO B 1 81 ? 14.094 11.852 -0.029 1 98.44 81 PRO B C 1
ATOM 2360 O O . PRO B 1 81 ? 15.031 12.344 0.605 1 98.44 81 PRO B O 1
ATOM 2363 N N . LEU B 1 82 ? 13.18 12.562 -0.699 1 98.38 82 LEU B N 1
ATOM 2364 C CA . LEU B 1 82 ? 13.266 14.023 -0.723 1 98.38 82 LEU B CA 1
ATOM 2365 C C . LEU B 1 82 ? 13.039 14.602 0.668 1 98.38 82 LEU B C 1
ATOM 2367 O O . LEU B 1 82 ? 13.719 15.547 1.072 1 98.38 82 LEU B O 1
ATOM 2371 N N . MET B 1 83 ? 12.078 14.07 1.432 1 98.81 83 MET B N 1
ATOM 2372 C CA . MET B 1 83 ? 11.797 14.531 2.787 1 98.81 83 MET B CA 1
ATOM 2373 C C . MET B 1 83 ? 13.023 14.391 3.68 1 98.81 83 MET B C 1
ATOM 2375 O O . MET B 1 83 ? 13.414 15.344 4.363 1 98.81 83 MET B O 1
ATOM 2379 N N . LYS B 1 84 ? 13.602 13.219 3.645 1 98.69 84 LYS B N 1
ATOM 2380 C CA . LYS B 1 84 ? 14.766 12.961 4.48 1 98.69 84 LYS B CA 1
ATOM 2381 C C . LYS B 1 84 ? 15.93 13.875 4.098 1 98.69 84 LYS B C 1
ATOM 2383 O O . LYS B 1 84 ? 16.609 14.422 4.969 1 98.69 84 LYS B O 1
ATOM 2388 N N . GLU B 1 85 ? 16.141 14 2.812 1 98.5 85 GLU B N 1
ATOM 2389 C CA . GLU B 1 85 ? 17.203 14.875 2.332 1 98.5 85 GLU B CA 1
ATOM 2390 C C . GLU B 1 85 ? 17.031 16.297 2.857 1 98.5 85 GLU B C 1
ATOM 2392 O O . GLU B 1 85 ? 17.953 16.891 3.408 1 98.5 85 GLU B O 1
ATOM 2397 N N . LYS B 1 86 ? 15.844 16.844 2.721 1 98.56 86 LYS B N 1
ATOM 2398 C CA . LYS B 1 86 ? 15.562 18.203 3.148 1 98.56 86 LYS B CA 1
ATOM 2399 C C . LYS B 1 86 ? 15.703 18.344 4.664 1 98.56 86 LYS B C 1
ATOM 2401 O O . LYS B 1 86 ? 16.344 19.281 5.148 1 98.56 86 LYS B O 1
ATOM 2406 N N . LEU B 1 87 ? 15.164 17.422 5.379 1 98.69 87 LEU B N 1
ATOM 2407 C CA . LEU B 1 87 ? 15.234 17.484 6.836 1 98.69 87 LEU B CA 1
ATOM 2408 C C . LEU B 1 87 ? 16.688 17.438 7.309 1 98.69 87 LEU B C 1
ATOM 2410 O O . LEU B 1 87 ? 17.078 18.203 8.195 1 98.69 87 LEU B O 1
ATOM 2414 N N . HIS B 1 88 ? 17.484 16.609 6.688 1 97.88 88 HIS B N 1
ATOM 2415 C CA . HIS B 1 88 ? 18.875 16.469 7.078 1 97.88 88 HIS B CA 1
ATOM 2416 C C . HIS B 1 88 ? 19.688 17.703 6.699 1 97.88 88 HIS B C 1
ATOM 2418 O O . HIS B 1 88 ? 20.719 17.984 7.297 1 97.88 88 HIS B O 1
ATOM 2424 N N . LYS B 1 89 ? 19.188 18.469 5.738 1 97.69 89 LYS B N 1
ATOM 2425 C CA . LYS B 1 89 ? 19.859 19.703 5.324 1 97.69 89 LYS B CA 1
ATOM 2426 C C . LYS B 1 89 ? 19.406 20.891 6.176 1 97.69 89 LYS B C 1
ATOM 2428 O O . LYS B 1 89 ? 19.75 22.031 5.891 1 97.69 89 LYS B O 1
ATOM 2433 N N . GLY B 1 90 ? 18.562 20.578 7.156 1 97.94 90 GLY B N 1
ATOM 2434 C CA . GLY B 1 90 ? 18.172 21.609 8.094 1 97.94 90 GLY B CA 1
ATOM 2435 C C . GLY B 1 90 ? 16.906 22.344 7.684 1 97.94 90 GLY B C 1
ATOM 2436 O O . GLY B 1 90 ? 16.562 23.375 8.258 1 97.94 90 GLY B O 1
ATOM 2437 N N . ILE B 1 91 ? 16.203 21.828 6.645 1 98.69 91 ILE B N 1
ATOM 2438 C CA . ILE B 1 91 ? 14.961 22.438 6.16 1 98.69 91 ILE B CA 1
ATOM 2439 C C . ILE B 1 91 ? 13.766 21.859 6.91 1 98.69 91 ILE B C 1
ATOM 2441 O O . ILE B 1 91 ? 13.57 20.641 6.922 1 98.69 91 ILE B O 1
ATOM 2445 N N . THR B 1 92 ? 13.023 22.719 7.578 1 98.88 92 THR B N 1
ATOM 2446 C CA . THR B 1 92 ? 11.781 22.297 8.219 1 98.88 92 THR B CA 1
ATOM 2447 C C . THR B 1 92 ? 10.695 22.031 7.18 1 98.88 92 THR B C 1
ATOM 2449 O O . THR B 1 92 ? 10.523 22.828 6.246 1 98.88 92 THR B O 1
ATOM 2452 N N . LEU B 1 93 ? 10.062 20.891 7.312 1 98.94 93 LEU B N 1
ATOM 2453 C CA . LEU B 1 93 ? 8.953 20.562 6.426 1 98.94 93 LEU B CA 1
ATOM 2454 C C . LEU B 1 93 ? 7.613 20.75 7.137 1 98.94 93 LEU B C 1
ATOM 2456 O O . LEU B 1 93 ? 7.387 20.188 8.203 1 98.94 93 LEU B O 1
ATOM 2460 N N . VAL B 1 94 ? 6.789 21.625 6.582 1 98.94 94 VAL B N 1
ATOM 2461 C CA . VAL B 1 94 ? 5.395 21.766 6.984 1 98.94 94 VAL B CA 1
ATOM 2462 C C . VAL B 1 94 ? 4.496 20.984 6.031 1 98.94 94 VAL B C 1
ATOM 2464 O O . VAL B 1 94 ? 4.445 21.281 4.832 1 98.94 94 VAL B O 1
ATOM 2467 N N . VAL B 1 95 ? 3.791 19.984 6.559 1 98.94 95 VAL B N 1
ATOM 2468 C CA . VAL B 1 95 ? 3.117 19 5.711 1 98.94 95 VAL B CA 1
ATOM 2469 C C . VAL B 1 95 ? 1.606 19.094 5.914 1 98.94 95 VAL B C 1
ATOM 2471 O O . VAL B 1 95 ? 1.114 18.969 7.035 1 98.94 95 VAL B O 1
ATOM 2474 N N . ASP B 1 96 ? 0.898 19.359 4.812 1 98.75 96 ASP B N 1
ATOM 2475 C CA . ASP B 1 96 ? -0.561 19.328 4.781 1 98.75 96 ASP B CA 1
ATOM 2476 C C . ASP B 1 96 ? -1.072 17.906 4.566 1 98.75 96 ASP B C 1
ATOM 2478 O O . ASP B 1 96 ? -1.122 17.422 3.434 1 98.75 96 ASP B O 1
ATOM 2482 N N . ARG B 1 97 ? -1.565 17.281 5.602 1 98.62 97 ARG B N 1
ATOM 2483 C CA . ARG B 1 97 ? -2.025 15.891 5.645 1 98.62 97 ARG B CA 1
ATOM 2484 C C . ARG B 1 97 ? -0.853 14.922 5.527 1 98.62 97 ARG B C 1
ATOM 2486 O O . ARG B 1 97 ? 0.112 15.188 4.809 1 98.62 97 ARG B O 1
ATOM 2493 N N . TYR B 1 98 ? -0.895 13.875 6.262 1 98.81 98 TYR B N 1
ATOM 2494 C CA . TYR B 1 98 ? 0.133 12.844 6.316 1 98.81 98 TYR B CA 1
ATOM 2495 C C . TYR B 1 98 ? -0.486 11.469 6.531 1 98.81 98 TYR B C 1
ATOM 2497 O O . TYR B 1 98 ? -1.572 11.18 6.02 1 98.81 98 TYR B O 1
ATOM 2505 N N . ALA B 1 99 ? 0.195 10.57 7.152 1 98.81 99 ALA B N 1
ATOM 2506 C CA . ALA B 1 99 ? -0.242 9.18 7.305 1 98.81 99 ALA B CA 1
ATOM 2507 C C . ALA B 1 99 ? -1.527 9.094 8.125 1 98.81 99 ALA B C 1
ATOM 2509 O O . ALA B 1 99 ? -2.352 8.203 7.906 1 98.81 99 ALA B O 1
ATOM 2510 N N . PHE B 1 100 ? -1.761 10.055 9.008 1 98.81 100 PHE B N 1
ATOM 2511 C CA . PHE B 1 100 ? -2.889 10.016 9.93 1 98.81 100 PHE B CA 1
ATOM 2512 C C . PHE B 1 100 ? -4.203 10.227 9.188 1 98.81 100 PHE B C 1
ATOM 2514 O O . PHE B 1 100 ? -5.195 9.555 9.469 1 98.81 100 PHE B O 1
ATOM 2521 N N . SER B 1 101 ? -4.156 11.141 8.234 1 98.5 101 SER B N 1
ATOM 2522 C CA . SER B 1 101 ? -5.305 11.281 7.344 1 98.5 101 SER B CA 1
ATOM 2523 C C . SER B 1 101 ? -5.59 9.984 6.602 1 98.5 101 SER B C 1
ATOM 2525 O O . SER B 1 101 ? -6.742 9.555 6.508 1 98.5 101 SER B O 1
ATOM 2527 N N . GLY B 1 102 ? -4.52 9.328 6.082 1 98.38 102 GLY B N 1
ATOM 2528 C CA . GLY B 1 102 ? -4.719 8.055 5.414 1 98.38 102 GLY B CA 1
ATOM 2529 C C . GLY B 1 102 ? -5.453 7.039 6.27 1 98.38 102 GLY B C 1
ATOM 2530 O O . GLY B 1 102 ? -6.453 6.461 5.84 1 98.38 102 GLY B O 1
ATOM 2531 N N . VAL B 1 103 ? -4.984 6.906 7.492 1 98.69 103 VAL B N 1
ATOM 2532 C CA . VAL B 1 103 ? -5.559 5.941 8.422 1 98.69 103 VAL B CA 1
ATOM 2533 C C . VAL B 1 103 ? -6.98 6.367 8.797 1 98.69 103 VAL B C 1
ATOM 2535 O O . VAL B 1 103 ? -7.902 5.551 8.773 1 98.69 103 VAL B O 1
ATOM 2538 N N . ALA B 1 104 ? -7.176 7.633 9.102 1 98.5 104 ALA B N 1
ATOM 2539 C CA . ALA B 1 104 ? -8.469 8.125 9.578 1 98.5 104 ALA B CA 1
ATOM 2540 C C . ALA B 1 104 ? -9.539 7.977 8.508 1 98.5 104 ALA B C 1
ATOM 2542 O O . ALA B 1 104 ? -10.648 7.52 8.797 1 98.5 104 ALA B O 1
ATOM 2543 N N . PHE B 1 105 ? -9.25 8.289 7.262 1 98.06 105 PHE B N 1
ATOM 2544 C CA . PHE B 1 105 ? -10.227 8.258 6.184 1 98.06 105 PHE B CA 1
ATOM 2545 C C . PHE B 1 105 ? -10.57 6.816 5.809 1 98.06 105 PHE B C 1
ATOM 2547 O O . PHE B 1 105 ? -11.734 6.48 5.602 1 98.06 105 PHE B O 1
ATOM 2554 N N . THR B 1 106 ? -9.562 5.965 5.75 1 98.44 106 THR B N 1
ATOM 2555 C CA . THR B 1 106 ? -9.828 4.586 5.359 1 98.44 106 THR B CA 1
ATOM 2556 C C . THR B 1 106 ? -10.547 3.832 6.477 1 98.44 106 THR B C 1
ATOM 2558 O O . THR B 1 106 ? -11.5 3.088 6.223 1 98.44 106 THR B O 1
ATOM 2561 N N . SER B 1 107 ? -10.133 4.059 7.734 1 98.06 107 SER B N 1
ATOM 2562 C CA . SER B 1 107 ? -10.75 3.34 8.844 1 98.06 107 SER B CA 1
ATOM 2563 C C . SER B 1 107 ? -12.18 3.82 9.086 1 98.06 107 SER B C 1
ATOM 2565 O O . SER B 1 107 ? -12.945 3.168 9.789 1 98.06 107 SER B O 1
ATOM 2567 N N . ALA B 1 108 ? -12.516 4.965 8.562 1 97 108 ALA B N 1
ATOM 2568 C CA . ALA B 1 108 ? -13.883 5.473 8.648 1 97 108 ALA B CA 1
ATOM 2569 C C . ALA B 1 108 ? -14.812 4.719 7.703 1 97 108 ALA B C 1
ATOM 2571 O O . ALA B 1 108 ? -16.031 4.812 7.82 1 97 108 ALA B O 1
ATOM 2572 N N . LYS B 1 109 ? -14.219 4.012 6.664 1 96.38 109 LYS B N 1
ATOM 2573 C CA . LYS B 1 109 ? -15 3.156 5.777 1 96.38 109 LYS B CA 1
ATOM 2574 C C . LYS B 1 109 ? -15.383 1.851 6.469 1 96.38 109 LYS B C 1
ATOM 2576 O O . LYS B 1 109 ? -14.836 1.519 7.523 1 96.38 109 LYS B O 1
ATOM 2581 N N . GLU B 1 110 ? -16.281 1.136 5.902 1 92.31 110 GLU B N 1
ATOM 2582 C CA . GLU B 1 110 ? -16.75 -0.119 6.484 1 92.31 110 GLU B CA 1
ATOM 2583 C C . GLU B 1 110 ? -15.711 -1.221 6.332 1 92.31 110 GLU B C 1
ATOM 2585 O O . GLU B 1 110 ? -15.008 -1.278 5.32 1 92.31 110 GLU B O 1
ATOM 2590 N N . ASN B 1 111 ? -15.523 -2.092 7.285 1 90.12 111 ASN B N 1
ATOM 2591 C CA . ASN B 1 111 ? -14.805 -3.359 7.254 1 90.12 111 ASN B CA 1
ATOM 2592 C C . ASN B 1 111 ? -13.297 -3.145 7.223 1 90.12 111 ASN B C 1
ATOM 2594 O O . ASN B 1 111 ? -12.57 -3.879 6.543 1 90.12 111 ASN B O 1
ATOM 2598 N N . PHE B 1 112 ? -12.875 -1.994 7.809 1 95.5 112 PHE B N 1
ATOM 2599 C CA . PHE B 1 112 ? -11.445 -1.775 7.98 1 95.5 112 PHE B CA 1
ATOM 2600 C C . PHE B 1 112 ? -11.078 -1.699 9.461 1 95.5 112 PHE B C 1
ATOM 2602 O O . PHE B 1 112 ? -11.844 -1.165 10.266 1 95.5 112 PHE B O 1
ATOM 2609 N N . CYS B 1 113 ? -10 -2.291 9.75 1 92.12 113 CYS B N 1
ATOM 2610 C CA . CYS B 1 113 ? -9.422 -2.137 11.078 1 92.12 113 CYS B CA 1
ATOM 2611 C C . CYS B 1 113 ? -8.281 -1.119 11.062 1 92.12 113 CYS B C 1
ATOM 2613 O O . CYS B 1 113 ? -7.5 -1.068 10.117 1 92.12 113 CYS B O 1
ATOM 2615 N N . LEU B 1 114 ? -8.18 -0.385 12.125 1 93.94 114 LEU B N 1
ATOM 2616 C CA . LEU B 1 114 ? -7.211 0.701 12.242 1 93.94 114 LEU B CA 1
ATOM 2617 C C . LEU B 1 114 ? -5.789 0.183 12.062 1 93.94 114 LEU B C 1
ATOM 2619 O O . LEU B 1 114 ? -4.957 0.845 11.438 1 93.94 114 LEU B O 1
ATOM 2623 N N . GLU B 1 115 ? -5.562 -0.977 12.531 1 93.56 115 GLU B N 1
ATOM 2624 C CA . GLU B 1 115 ? -4.219 -1.549 12.469 1 93.56 115 GLU B CA 1
ATOM 2625 C C . GLU B 1 115 ? -3.809 -1.838 11.031 1 93.56 115 GLU B C 1
ATOM 2627 O O . GLU B 1 115 ? -2.678 -1.552 10.633 1 93.56 115 GLU B O 1
ATOM 2632 N N . TRP B 1 116 ? -4.719 -2.381 10.281 1 97 116 TRP B N 1
ATOM 2633 C CA . TRP B 1 116 ? -4.438 -2.619 8.875 1 97 116 TRP B CA 1
ATOM 2634 C C . TRP B 1 116 ? -4.102 -1.315 8.156 1 97 116 TRP B C 1
ATOM 2636 O O . TRP B 1 116 ? -3.166 -1.262 7.355 1 97 116 TRP B O 1
ATOM 2646 N N . CYS B 1 117 ? -4.805 -0.26 8.531 1 98.25 117 CYS B N 1
ATOM 2647 C CA . CYS B 1 117 ? -4.672 1.024 7.855 1 98.25 117 CYS B CA 1
ATOM 2648 C C . CYS B 1 117 ? -3.324 1.666 8.164 1 98.25 117 CYS B C 1
ATOM 2650 O O . CYS B 1 117 ? -2.805 2.445 7.363 1 98.25 117 CYS B O 1
ATOM 2652 N N . LYS B 1 118 ? -2.715 1.344 9.266 1 98.31 118 LYS B N 1
ATOM 2653 C CA . LYS B 1 118 ? -1.438 1.93 9.664 1 98.31 118 LYS B CA 1
ATOM 2654 C C . LYS B 1 118 ? -0.273 1.245 8.953 1 98.31 118 LYS B C 1
ATOM 2656 O O . LYS B 1 118 ? 0.776 1.856 8.742 1 98.31 118 LYS B O 1
ATOM 2661 N N . GLN B 1 119 ? -0.468 0.039 8.609 1 97.62 119 GLN B N 1
ATOM 2662 C CA . GLN B 1 119 ? 0.622 -0.876 8.289 1 97.62 119 GLN B CA 1
ATOM 2663 C C . GLN B 1 119 ? 1.422 -0.378 7.09 1 97.62 119 GLN B C 1
ATOM 2665 O O . GLN B 1 119 ? 2.654 -0.373 7.117 1 97.62 119 GLN B O 1
ATOM 2670 N N . PRO B 1 120 ? 0.778 0.079 6.039 1 98.19 120 PRO B N 1
ATOM 2671 C CA . PRO B 1 120 ? 1.563 0.468 4.867 1 98.19 120 PRO B CA 1
ATOM 2672 C C . PRO B 1 120 ? 2.455 1.681 5.129 1 98.19 120 PRO B C 1
ATOM 2674 O O . PRO B 1 120 ? 3.393 1.937 4.371 1 98.19 120 PRO B O 1
ATOM 2677 N N . ASP B 1 121 ? 2.162 2.436 6.199 1 98.62 121 ASP B N 1
ATOM 2678 C CA . ASP B 1 121 ? 2.879 3.678 6.477 1 98.62 121 ASP B CA 1
ATOM 2679 C C . ASP B 1 121 ? 3.932 3.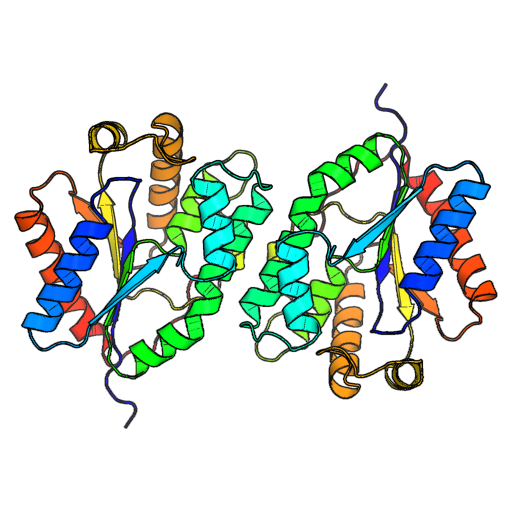473 7.562 1 98.62 121 ASP B C 1
ATOM 2681 O O . ASP B 1 121 ? 4.625 4.418 7.945 1 98.62 121 ASP B O 1
ATOM 2685 N N . ILE B 1 122 ? 4.055 2.252 8.086 1 98.12 122 ILE B N 1
ATOM 2686 C CA . ILE B 1 122 ? 5.047 1.974 9.117 1 98.12 122 ILE B CA 1
ATOM 2687 C C . ILE B 1 122 ? 6.449 2.219 8.562 1 98.12 122 ILE B C 1
ATOM 2689 O O . ILE B 1 122 ? 6.816 1.674 7.52 1 98.12 122 ILE B O 1
ATOM 2693 N N . GLY B 1 123 ? 7.211 3.09 9.297 1 97.81 123 GLY B N 1
ATOM 2694 C CA . GLY B 1 123 ? 8.578 3.379 8.898 1 97.81 123 GLY B CA 1
ATOM 2695 C C . GLY B 1 123 ? 8.734 4.734 8.234 1 97.81 123 GLY B C 1
ATOM 2696 O O . GLY B 1 123 ? 9.852 5.211 8.031 1 97.81 123 GLY B O 1
ATOM 2697 N N . LEU B 1 124 ? 7.621 5.414 7.848 1 98.75 124 LEU B N 1
ATOM 2698 C CA . LEU B 1 124 ? 7.707 6.789 7.371 1 98.75 124 LEU B CA 1
ATOM 2699 C C . LEU B 1 124 ? 8.445 7.668 8.375 1 98.75 124 LEU B C 1
ATOM 2701 O O . LEU B 1 124 ? 8.523 7.336 9.562 1 98.75 124 LEU B O 1
ATOM 2705 N N . PRO B 1 125 ? 9 8.797 7.844 1 98.81 125 PRO B N 1
ATOM 2706 C CA . PRO B 1 125 ? 9.547 9.734 8.828 1 98.81 125 PRO B CA 1
ATOM 2707 C C . PRO B 1 125 ? 8.516 10.141 9.883 1 98.81 125 PRO B C 1
ATOM 2709 O O . PRO B 1 125 ? 7.41 10.562 9.539 1 98.81 125 PRO B O 1
ATOM 2712 N N . LYS B 1 126 ? 8.852 9.984 11.109 1 98.88 126 LYS B N 1
ATOM 2713 C CA . LYS B 1 126 ? 7.949 10.32 12.211 1 98.88 126 LYS B CA 1
ATOM 2714 C C . LYS B 1 126 ? 7.871 11.836 12.406 1 98.88 126 LYS B C 1
ATOM 2716 O O . LYS B 1 126 ? 8.898 12.5 12.531 1 98.88 126 LYS B O 1
ATOM 2721 N N . PRO B 1 127 ? 6.699 12.375 12.391 1 98.88 127 PRO B N 1
ATOM 2722 C CA . PRO B 1 127 ? 6.598 13.812 12.648 1 98.88 127 PRO B CA 1
ATOM 2723 C C . PRO B 1 127 ? 7.137 14.203 14.023 1 98.88 127 PRO B C 1
ATOM 2725 O O . PRO B 1 127 ? 6.961 13.461 14.992 1 98.88 127 PRO B O 1
ATOM 2728 N N . ASP B 1 128 ? 7.766 15.352 14.086 1 98.88 128 ASP B N 1
ATOM 2729 C CA . ASP B 1 128 ? 8.18 15.922 15.359 1 98.88 128 ASP B CA 1
ATOM 2730 C C . ASP B 1 128 ? 7 16.578 16.078 1 98.88 128 ASP B C 1
ATOM 2732 O O . ASP B 1 128 ? 7.004 16.688 17.312 1 98.88 128 ASP B O 1
ATOM 2736 N N . LEU B 1 129 ? 6.035 16.984 15.32 1 98.88 129 LEU B N 1
ATOM 2737 C CA . LEU B 1 129 ? 4.852 17.688 15.805 1 98.88 129 LEU B CA 1
ATOM 2738 C C . LEU B 1 129 ? 3.66 17.438 14.883 1 98.88 129 LEU B C 1
ATOM 2740 O O . LEU B 1 129 ? 3.795 17.484 13.656 1 98.88 129 LEU B O 1
ATOM 2744 N N . ILE B 1 130 ? 2.537 17.047 15.477 1 98.94 130 ILE B N 1
ATOM 2745 C CA . ILE B 1 130 ? 1.286 16.906 14.742 1 98.94 130 ILE B CA 1
ATOM 2746 C C . ILE B 1 130 ? 0.259 17.906 15.281 1 98.94 130 ILE B C 1
ATOM 2748 O O . ILE B 1 130 ? -0.193 17.766 16.422 1 98.94 130 ILE B O 1
ATOM 2752 N N . LEU B 1 131 ? -0.054 18.875 14.5 1 98.94 131 LEU B N 1
ATOM 2753 C CA . LEU B 1 131 ? -1.071 19.859 14.844 1 98.94 131 LEU B CA 1
ATOM 2754 C C . LEU B 1 131 ? -2.428 19.453 14.266 1 98.94 131 LEU B C 1
ATOM 2756 O O . LEU B 1 131 ? -2.592 19.391 13.047 1 98.94 131 LEU B O 1
ATOM 2760 N N . PHE B 1 132 ? -3.375 19.125 15.141 1 98.88 132 PHE B N 1
ATOM 2761 C CA . PHE B 1 132 ? -4.719 18.781 14.695 1 98.88 132 PHE B CA 1
ATOM 2762 C C . PHE B 1 132 ? -5.641 20 14.75 1 98.88 132 PHE B C 1
ATOM 2764 O O . PHE B 1 132 ? -5.961 20.484 15.836 1 98.88 132 PHE B O 1
ATOM 2771 N N . LEU B 1 133 ? -6.023 20.484 13.602 1 98.62 133 LEU B N 1
ATOM 2772 C CA . LEU B 1 133 ? -6.969 21.594 13.539 1 98.62 133 LEU B CA 1
ATOM 2773 C C . LEU B 1 133 ? -8.391 21.109 13.805 1 98.62 133 LEU B C 1
ATOM 2775 O O . LEU B 1 133 ? -9.07 20.641 12.891 1 98.62 133 LEU B O 1
ATOM 2779 N N . GLN B 1 134 ? -8.789 21.297 15.008 1 97.5 134 GLN B N 1
ATOM 2780 C CA . GLN B 1 134 ? -10.078 20.781 15.453 1 97.5 134 GLN B CA 1
ATOM 2781 C C . GLN B 1 134 ? -11.211 21.719 15.023 1 97.5 134 GLN B C 1
ATOM 2783 O O . GLN B 1 134 ? -11.234 22.891 15.398 1 97.5 134 GLN B O 1
ATOM 2788 N N . LEU B 1 135 ? -12.109 21.203 14.258 1 95.5 135 LEU B N 1
ATOM 2789 C CA . LEU B 1 135 ? -13.312 21.875 13.781 1 95.5 135 LEU B CA 1
ATOM 2790 C C . LEU B 1 135 ? -14.445 20.875 13.57 1 95.5 135 LEU B C 1
ATOM 2792 O O . LEU B 1 135 ? -14.227 19.781 13.055 1 95.5 135 LEU B O 1
ATOM 2796 N N . SER B 1 136 ? -15.648 21.281 13.992 1 93.69 136 SER B N 1
ATOM 2797 C CA . SER B 1 136 ? -16.766 20.375 13.758 1 93.69 136 SER B CA 1
ATOM 2798 C C . SER B 1 136 ? -17.047 20.203 12.266 1 93.69 136 SER B C 1
ATOM 2800 O O . SER B 1 136 ? -16.922 21.172 11.5 1 93.69 136 SER B O 1
ATOM 2802 N N . PRO B 1 137 ? -17.422 18.938 11.93 1 92.5 137 PRO B N 1
ATOM 2803 C CA . PRO B 1 137 ? -17.766 18.734 10.516 1 92.5 137 PRO B CA 1
ATOM 2804 C C . PRO B 1 137 ? -18.844 19.688 10.023 1 92.5 137 PRO B C 1
ATOM 2806 O O . PRO B 1 137 ? -18.812 20.125 8.875 1 92.5 137 PRO B O 1
ATOM 2809 N N . GLU B 1 138 ? -19.734 20.078 10.891 1 91.56 138 GLU B N 1
ATOM 2810 C CA . GLU B 1 138 ? -20.797 21.016 10.531 1 91.56 138 GLU B CA 1
ATOM 2811 C C . GLU B 1 138 ? -20.25 22.391 10.211 1 91.56 138 GLU B C 1
ATOM 2813 O O . GLU B 1 138 ? -20.656 23.016 9.219 1 91.56 138 GLU B O 1
ATOM 2818 N N . GLU B 1 139 ? -19.406 22.859 11 1 92.44 139 GLU B N 1
ATOM 2819 C CA . GLU B 1 139 ? -18.781 24.156 10.766 1 92.44 139 GLU B CA 1
ATOM 2820 C C . GLU B 1 139 ? -17.891 24.125 9.523 1 92.44 139 GLU B C 1
ATOM 2822 O O . GLU B 1 139 ? -17.859 25.078 8.75 1 92.44 139 GLU B O 1
ATOM 2827 N N . ALA B 1 140 ? -17.188 23 9.328 1 91.81 140 ALA B N 1
ATOM 2828 C CA . ALA B 1 140 ? -16.312 22.828 8.172 1 91.81 140 ALA B CA 1
ATOM 2829 C C . ALA B 1 140 ? -17.109 22.859 6.871 1 91.81 140 ALA B C 1
ATOM 2831 O O . ALA B 1 140 ? -16.656 23.453 5.879 1 91.81 140 ALA B O 1
ATOM 2832 N N . ALA B 1 141 ? -18.281 22.312 6.914 1 91.38 141 ALA B N 1
ATOM 2833 C CA . ALA B 1 141 ? -19.125 22.203 5.723 1 91.38 141 ALA B CA 1
ATOM 2834 C C . ALA B 1 141 ? -19.625 23.578 5.273 1 91.38 141 ALA B C 1
ATOM 2836 O O . ALA B 1 141 ? -20.016 23.75 4.117 1 91.38 141 ALA B O 1
ATOM 2837 N N . LYS B 1 142 ? -19.578 24.531 6.203 1 91.38 142 LYS B N 1
ATOM 2838 C CA . LYS B 1 142 ? -20.031 25.891 5.891 1 91.38 142 LYS B CA 1
ATOM 2839 C C . LYS B 1 142 ? -18.969 26.672 5.133 1 91.38 142 LYS B C 1
ATOM 2841 O O . LYS B 1 142 ? -19.25 27.703 4.543 1 91.38 142 LYS B O 1
ATOM 2846 N N . ARG B 1 143 ? -17.906 26.094 5.129 1 87.38 143 ARG B N 1
ATOM 2847 C CA . ARG B 1 143 ? -16.797 26.766 4.461 1 87.38 143 ARG B CA 1
ATOM 2848 C C . ARG B 1 143 ? -16.781 26.453 2.971 1 87.38 143 ARG B C 1
ATOM 2850 O O . ARG B 1 143 ? -17.359 25.453 2.535 1 87.38 143 ARG B O 1
ATOM 2857 N N . GLY B 1 144 ? -16.344 27.328 2.158 1 77.31 144 GLY B N 1
ATOM 2858 C CA . GLY B 1 144 ? -16.5 27.375 0.713 1 77.31 144 GLY B CA 1
ATOM 2859 C C . GLY B 1 144 ? -16.016 26.125 0.015 1 77.31 144 GLY B C 1
ATOM 2860 O O . GLY B 1 144 ? -14.953 25.594 0.35 1 77.31 144 GLY B O 1
ATOM 2861 N N . ASN B 1 145 ? -16.859 25.562 -0.967 1 81.25 145 ASN B N 1
ATOM 2862 C CA . ASN B 1 145 ? -16.672 24.531 -1.98 1 81.25 145 ASN B CA 1
ATOM 2863 C C . ASN B 1 145 ? -16.75 23.125 -1.377 1 81.25 145 ASN B C 1
ATOM 2865 O O . ASN B 1 145 ? -16.172 22.188 -1.906 1 81.25 145 ASN B O 1
ATOM 2869 N N . PHE B 1 146 ? -17.344 23.031 -0.201 1 88.12 146 PHE B N 1
ATOM 2870 C CA . PHE B 1 146 ? -17.562 21.734 0.426 1 88.12 146 PHE B CA 1
ATOM 2871 C C . PHE B 1 146 ? -18.5 20.875 -0.405 1 88.12 146 PHE B C 1
ATOM 2873 O O . PHE B 1 146 ? -19.531 21.359 -0.875 1 88.12 146 PHE B O 1
ATOM 2880 N N . GLY B 1 147 ? -18.078 19.625 -0.635 1 87.75 147 GLY B N 1
ATOM 2881 C CA . GLY B 1 147 ? -18.938 18.703 -1.358 1 87.75 147 GLY B CA 1
ATOM 2882 C C . GLY B 1 147 ? -18.438 18.375 -2.75 1 87.75 147 GLY B C 1
ATOM 2883 O O . GLY B 1 147 ? -18.938 17.453 -3.398 1 87.75 147 GLY B O 1
ATOM 2884 N N . SER B 1 148 ? -17.453 19.047 -3.145 1 89.5 148 SER B N 1
ATOM 2885 C CA . SER B 1 148 ? -16.922 18.844 -4.488 1 89.5 148 SER B CA 1
ATOM 2886 C C . SER B 1 148 ? -16.125 17.531 -4.578 1 89.5 148 SER B C 1
ATOM 2888 O O . SER B 1 148 ? -16.188 16.844 -5.594 1 89.5 148 SER B O 1
ATOM 2890 N N . GLU B 1 149 ? -15.438 17.109 -3.467 1 92.38 149 GLU B N 1
ATOM 2891 C CA . GLU B 1 149 ? -14.641 15.891 -3.475 1 92.38 149 GLU B CA 1
ATOM 2892 C C . GLU B 1 149 ? -15.367 14.758 -2.758 1 92.38 149 GLU B C 1
ATOM 2894 O O . GLU B 1 149 ? -16.281 14.992 -1.972 1 92.38 149 GLU B O 1
ATOM 2899 N N . ARG B 1 150 ? -14.922 13.562 -3.057 1 93.56 150 ARG B N 1
ATOM 2900 C CA . ARG B 1 150 ? -15.547 12.289 -2.703 1 93.56 150 ARG B CA 1
ATOM 2901 C C . ARG B 1 150 ? -15.805 12.211 -1.203 1 93.56 150 ARG B C 1
ATOM 2903 O O . ARG B 1 150 ? -16.844 11.711 -0.776 1 93.56 150 ARG B O 1
ATOM 2910 N N . TYR B 1 151 ? -14.953 12.766 -0.368 1 93.31 151 TYR B N 1
ATOM 2911 C CA . TYR B 1 151 ? -15.016 12.531 1.069 1 93.31 151 TYR B CA 1
ATOM 2912 C C . TYR B 1 151 ? -15.703 13.688 1.784 1 93.31 151 TYR B C 1
ATOM 2914 O O . TYR B 1 151 ? -15.883 13.648 3.004 1 93.31 151 TYR B O 1
ATOM 2922 N N . GLU B 1 152 ? -16.109 14.734 1.038 1 92.31 152 GLU B N 1
ATOM 2923 C CA . GLU B 1 152 ? -16.719 15.914 1.641 1 92.31 152 GLU B CA 1
ATOM 2924 C C . GLU B 1 152 ? -18.203 15.703 1.888 1 92.31 152 GLU B C 1
ATOM 2926 O O . GLU B 1 152 ? -19.047 16.344 1.246 1 92.31 152 GLU B O 1
ATOM 2931 N N . ASN B 1 153 ? -18.484 14.836 2.764 1 91 153 ASN B N 1
ATOM 2932 C CA . ASN B 1 153 ? -19.781 14.445 3.314 1 91 153 ASN B CA 1
ATOM 2933 C C . ASN B 1 153 ? -19.781 14.492 4.84 1 91 153 ASN B C 1
ATOM 2935 O O . ASN B 1 153 ? -18.922 13.883 5.48 1 91 153 ASN B O 1
ATOM 2939 N 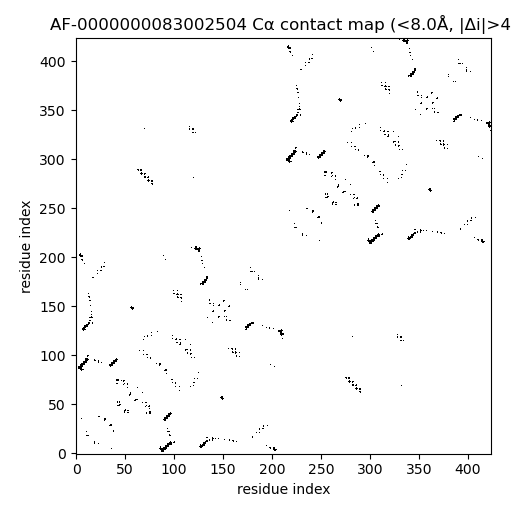N . SER B 1 154 ? -20.734 15.18 5.402 1 90.94 154 SER B N 1
ATOM 2940 C CA . SER B 1 154 ? -20.688 15.492 6.828 1 90.94 154 SER B CA 1
ATOM 2941 C C . SER B 1 154 ? -20.734 14.219 7.672 1 90.94 154 SER B C 1
ATOM 2943 O O . SER B 1 154 ? -19.984 14.094 8.641 1 90.94 154 SER B O 1
ATOM 2945 N N . SER B 1 155 ? -21.609 13.297 7.34 1 93.88 155 SER B N 1
ATOM 2946 C CA . SER B 1 155 ? -21.688 12.055 8.102 1 93.88 155 SER B CA 1
ATOM 2947 C C . SER B 1 155 ? -20.391 11.273 8.031 1 93.88 155 SER B C 1
ATOM 2949 O O . SER B 1 155 ? -19.938 10.727 9.039 1 93.88 155 SER B O 1
ATOM 2951 N N . PHE B 1 156 ? -19.812 11.258 6.91 1 96.12 156 PHE B N 1
ATOM 2952 C CA . PHE B 1 156 ? -18.531 10.578 6.738 1 96.12 156 PHE B CA 1
ATOM 2953 C C . PHE B 1 156 ? -17.422 11.297 7.516 1 96.12 156 PHE B C 1
ATOM 2955 O O . PHE B 1 156 ? -16.609 10.648 8.18 1 96.12 156 PHE B O 1
ATOM 2962 N N . GLN B 1 157 ? -17.422 12.664 7.441 1 96.75 157 GLN B N 1
ATOM 2963 C CA . GLN B 1 157 ? -16.406 13.469 8.133 1 96.75 157 GLN B CA 1
ATOM 2964 C C . GLN B 1 157 ? -16.516 13.289 9.648 1 96.75 157 GLN B C 1
ATOM 2966 O O . GLN B 1 157 ? -15.5 13.336 10.352 1 96.75 157 GLN B O 1
ATOM 2971 N N . GLU B 1 158 ? -17.672 12.977 10.125 1 97 158 GLU B N 1
ATOM 2972 C CA . GLU B 1 158 ? -17.844 12.695 11.547 1 97 158 GLU B CA 1
ATOM 2973 C C . GLU B 1 158 ? -17.141 11.406 11.945 1 97 158 GLU B C 1
ATOM 2975 O O . GLU B 1 158 ? -16.5 11.344 13 1 97 158 GLU B O 1
ATOM 2980 N N . LYS B 1 159 ? -17.25 10.375 11.117 1 97.06 159 LYS B N 1
ATOM 2981 C CA . LYS B 1 159 ? -16.547 9.117 11.359 1 97.06 159 LYS B CA 1
ATOM 2982 C C . LYS B 1 159 ? -15.039 9.312 11.281 1 97.06 159 LYS B C 1
ATOM 2984 O O . LYS B 1 159 ? -14.289 8.742 12.078 1 97.06 159 LYS B O 1
ATOM 2989 N N . VAL B 1 160 ? -14.625 10.133 10.336 1 97.75 160 VAL B N 1
ATOM 2990 C CA . VAL B 1 160 ? -13.211 10.461 10.188 1 97.75 160 VAL B CA 1
ATOM 2991 C C . VAL B 1 160 ? -12.703 11.133 11.461 1 97.75 160 VAL B C 1
ATOM 2993 O O . VAL B 1 160 ? -11.633 10.781 11.969 1 97.75 160 VAL B O 1
ATOM 2996 N N . LEU B 1 161 ? -13.5 12.062 11.961 1 97.69 161 LEU B N 1
ATOM 2997 C CA . LEU B 1 161 ? -13.133 12.773 13.188 1 97.69 161 LEU B CA 1
ATOM 2998 C C . LEU B 1 161 ? -12.961 11.797 14.352 1 97.69 161 LEU B C 1
ATOM 3000 O O . LEU B 1 161 ? -12 11.906 15.117 1 97.69 161 LEU B O 1
ATOM 3004 N N . GLN B 1 162 ? -13.812 10.844 14.469 1 97.12 162 GLN B N 1
ATOM 3005 C CA . GLN B 1 162 ? -13.719 9.844 15.523 1 97.12 162 GLN B CA 1
ATOM 3006 C C . GLN B 1 162 ? -12.453 9.008 15.383 1 97.12 162 GLN B C 1
ATOM 3008 O O . GLN B 1 162 ? -11.805 8.68 16.375 1 97.12 162 GLN B O 1
ATOM 3013 N N . SER B 1 163 ? -12.086 8.688 14.156 1 97.56 163 SER B N 1
ATOM 3014 C CA . SER B 1 163 ? -10.859 7.941 13.898 1 97.56 163 SER B CA 1
ATOM 3015 C C . SER B 1 163 ? -9.633 8.742 14.305 1 97.56 163 SER B C 1
ATOM 3017 O O . SER B 1 163 ? -8.68 8.195 14.867 1 97.56 163 SER B O 1
ATOM 3019 N N . PHE B 1 164 ? -9.648 10.078 14.047 1 98.06 164 PHE B N 1
ATOM 3020 C CA . PHE B 1 164 ? -8.555 10.938 14.484 1 98.06 164 PHE B CA 1
ATOM 3021 C C . PHE B 1 164 ? -8.414 10.906 16 1 98.06 164 PHE B C 1
ATOM 3023 O O . PHE B 1 164 ? -7.301 10.812 16.516 1 98.06 164 PHE B O 1
ATOM 3030 N N . TYR B 1 165 ? -9.555 10.961 16.641 1 97.81 165 TYR B N 1
ATOM 3031 C CA . TYR B 1 165 ? -9.508 10.945 18.109 1 97.81 165 TYR B CA 1
ATOM 3032 C C . TYR B 1 165 ? -8.891 9.648 18.625 1 97.81 165 TYR B C 1
ATOM 3034 O O . TYR B 1 165 ? -8.133 9.656 19.594 1 97.81 165 TYR B O 1
ATOM 3042 N N . HIS B 1 166 ? -9.18 8.578 17.969 1 97.25 166 HIS B N 1
ATOM 3043 C CA . HIS B 1 166 ? -8.562 7.305 18.328 1 97.25 166 HIS B CA 1
ATOM 3044 C C . HIS B 1 166 ? -7.051 7.344 18.109 1 97.25 166 HIS B C 1
ATOM 3046 O O . HIS B 1 166 ? -6.285 6.887 18.953 1 97.25 166 HIS B O 1
ATOM 3052 N N . LEU B 1 167 ? -6.617 7.914 17.016 1 98 167 LEU B N 1
ATOM 3053 C CA . LEU B 1 167 ? -5.199 8 16.703 1 98 167 LEU B CA 1
ATOM 3054 C C . LEU B 1 167 ? -4.457 8.859 17.719 1 98 167 LEU B C 1
ATOM 3056 O O . LEU B 1 167 ? -3.287 8.609 18.016 1 98 167 LEU B O 1
ATOM 3060 N N . MET B 1 168 ? -5.145 9.836 18.297 1 97.81 168 MET B N 1
ATOM 3061 C CA . MET B 1 168 ? -4.539 10.789 19.219 1 97.81 168 MET B CA 1
ATOM 3062 C C . MET B 1 168 ? -4.285 10.148 20.578 1 97.81 168 MET B C 1
ATOM 3064 O O . MET B 1 168 ? -3.566 10.711 21.406 1 97.81 168 MET B O 1
ATOM 3068 N N . THR B 1 169 ? -4.809 8.938 20.766 1 97.19 169 THR B N 1
ATOM 3069 C CA . THR B 1 169 ? -4.59 8.242 22.031 1 97.19 169 THR B CA 1
ATOM 3070 C C . THR B 1 169 ? -3.18 7.66 22.094 1 97.19 169 THR B C 1
ATOM 3072 O O . THR B 1 169 ? -2.703 7.281 23.172 1 97.19 169 THR B O 1
ATOM 3075 N N . ASP B 1 170 ? -2.521 7.562 20.984 1 96.62 170 ASP B N 1
ATOM 3076 C CA . ASP B 1 170 ? -1.135 7.109 20.938 1 96.62 170 ASP B CA 1
ATOM 3077 C C . ASP B 1 170 ? -0.202 8.133 21.578 1 96.62 170 ASP B C 1
ATOM 3079 O O . ASP B 1 170 ? 0.136 9.148 20.969 1 96.62 170 ASP B O 1
ATOM 3083 N N . LYS B 1 171 ? 0.355 7.883 22.672 1 95.69 171 LYS B N 1
ATOM 3084 C CA . LYS B 1 171 ? 1.119 8.836 23.469 1 95.69 171 LYS B CA 1
ATOM 3085 C C . LYS B 1 171 ? 2.561 8.93 22.984 1 95.69 171 LYS B C 1
ATOM 3087 O O . LYS B 1 171 ? 3.322 9.781 23.453 1 95.69 171 LYS B O 1
ATOM 3092 N N . THR B 1 172 ? 2.916 8.086 22.078 1 96.75 172 THR B N 1
ATOM 3093 C CA . THR B 1 172 ? 4.262 8.164 21.516 1 96.75 172 THR B CA 1
ATOM 3094 C C . THR B 1 172 ? 4.355 9.273 20.469 1 96.75 172 THR B C 1
ATOM 3096 O O . THR B 1 172 ? 5.449 9.625 20.031 1 96.75 172 THR B O 1
ATOM 3099 N N . LEU B 1 173 ? 3.25 9.836 20.141 1 98.19 173 LEU B N 1
ATOM 3100 C CA . LEU B 1 173 ? 3.191 10.891 19.125 1 98.19 173 LEU B CA 1
ATOM 3101 C C . LEU B 1 173 ? 2.883 12.234 19.766 1 98.19 173 LEU B C 1
ATOM 3103 O O . LEU B 1 173 ? 2.119 12.305 20.734 1 98.19 173 LEU B O 1
ATOM 3107 N N . ASN B 1 174 ? 3.439 13.258 19.266 1 98.56 174 ASN B N 1
ATOM 3108 C CA . ASN B 1 174 ? 3.287 14.609 19.781 1 98.56 174 ASN B CA 1
ATOM 3109 C C . ASN B 1 174 ? 2.129 15.344 19.125 1 98.56 174 ASN B C 1
ATOM 3111 O O . ASN B 1 174 ? 2.344 16.203 18.266 1 98.56 174 ASN B O 1
ATOM 3115 N N . TRP B 1 175 ? 0.946 15.078 19.594 1 98.69 175 TRP B N 1
ATOM 3116 C CA . TRP B 1 175 ? -0.274 15.711 19.125 1 98.69 175 TRP B CA 1
ATOM 3117 C C . TRP B 1 175 ? -0.543 17.016 19.875 1 98.69 175 TRP B C 1
ATOM 3119 O O . TRP B 1 175 ? -0.375 17.078 21.094 1 98.69 175 TRP B O 1
ATOM 3129 N N . LYS B 1 176 ? -0.892 18.031 19.172 1 98.69 176 LYS B N 1
ATOM 3130 C CA . LYS B 1 176 ? -1.438 19.266 19.75 1 98.69 176 LYS B CA 1
ATOM 3131 C C . LYS B 1 176 ? -2.789 19.594 19.125 1 98.69 176 LYS B C 1
ATOM 3133 O O . LYS B 1 176 ? -2.896 19.734 17.906 1 98.69 176 LYS B O 1
ATOM 3138 N N . LEU B 1 177 ? -3.785 19.688 19.938 1 98.12 177 LEU B N 1
ATOM 3139 C CA . LEU B 1 177 ? -5.109 20.078 19.469 1 98.12 177 LEU B CA 1
ATOM 3140 C C . LEU B 1 177 ? -5.207 21.594 19.328 1 98.12 177 LEU B C 1
ATOM 3142 O O . LEU B 1 177 ? -4.918 22.328 20.281 1 98.12 177 LEU B O 1
ATOM 3146 N N . MET B 1 178 ? -5.539 22.047 18.141 1 98.5 178 MET B N 1
ATOM 3147 C CA . MET B 1 178 ? -5.688 23.469 17.844 1 98.5 178 MET B CA 1
ATOM 3148 C C . MET B 1 178 ? -7.148 23.828 17.578 1 98.5 178 MET B C 1
ATOM 3150 O O . MET B 1 178 ? -7.836 23.125 16.828 1 98.5 178 MET B O 1
ATOM 3154 N N . ASP B 1 179 ? -7.621 24.859 18.188 1 97.88 179 ASP B N 1
ATOM 3155 C CA . ASP B 1 179 ? -8.984 25.312 17.969 1 97.88 179 ASP B CA 1
ATOM 3156 C C . ASP B 1 179 ? -9.109 26.062 16.641 1 97.88 179 ASP B C 1
ATOM 3158 O O . ASP B 1 179 ? -8.867 27.266 16.578 1 97.88 179 ASP B O 1
ATOM 3162 N N . ALA B 1 180 ? -9.609 25.391 15.648 1 97.19 180 ALA B N 1
ATOM 3163 C CA . ALA B 1 180 ? -9.648 25.953 14.305 1 97.19 180 ALA B CA 1
ATOM 3164 C C . ALA B 1 180 ? -10.867 26.859 14.117 1 97.19 180 ALA B C 1
ATOM 3166 O O . ALA B 1 180 ? -11.141 27.328 13.016 1 97.19 180 ALA B O 1
ATOM 3167 N N . SER B 1 181 ? -11.602 27.047 15.156 1 95.31 181 SER B N 1
ATOM 3168 C CA . SER B 1 181 ? -12.711 28 15.086 1 95.31 181 SER B CA 1
ATOM 3169 C C . SER B 1 181 ? -12.227 29.422 15.359 1 95.31 181 SER B C 1
ATOM 3171 O O . SER B 1 181 ? -12.953 30.391 15.102 1 95.31 181 SER B O 1
ATOM 3173 N N . LYS B 1 182 ? -11.039 29.609 15.836 1 95.88 182 LYS B N 1
ATOM 3174 C CA . LYS B 1 182 ? -10.422 30.922 16.031 1 95.88 182 LYS B CA 1
ATOM 3175 C C . LYS B 1 182 ? -10.188 31.609 14.688 1 95.88 182 LYS B C 1
ATOM 3177 O O . LYS B 1 182 ? -10.305 31 13.633 1 95.88 182 LYS B O 1
ATOM 3182 N N . SER B 1 183 ? -9.883 32.938 14.781 1 96.69 183 SER B N 1
ATOM 3183 C CA . SER B 1 183 ? -9.484 33.625 13.57 1 96.69 183 SER B CA 1
ATOM 3184 C C . SER B 1 183 ? -8.195 33.062 12.992 1 96.69 183 SER B C 1
ATOM 3186 O O . SER B 1 183 ? -7.387 32.469 13.719 1 96.69 183 SER B O 1
ATOM 3188 N N . ILE B 1 184 ? -8 33.219 11.711 1 97.06 184 ILE B N 1
ATOM 3189 C CA . ILE B 1 184 ? -6.812 32.719 11.016 1 97.06 184 ILE B CA 1
ATOM 3190 C C . ILE B 1 184 ? -5.559 33.25 11.703 1 97.06 184 ILE B C 1
ATOM 3192 O O . ILE B 1 184 ? -4.605 32.5 11.945 1 97.06 184 ILE B O 1
ATOM 3196 N N . GLU B 1 185 ? -5.598 34.562 12.109 1 98 185 GLU B N 1
ATOM 3197 C CA . GLU B 1 185 ? -4.441 35.219 12.711 1 98 185 GLU B CA 1
ATOM 3198 C C . GLU B 1 185 ? -4.16 34.688 14.109 1 98 185 GLU B C 1
ATOM 3200 O O . GLU B 1 185 ? -3.006 34.406 14.453 1 98 185 GLU B O 1
ATOM 3205 N N . ASP B 1 186 ? -5.168 34.531 14.883 1 98.19 186 ASP B N 1
ATOM 3206 C CA . ASP B 1 186 ? -4.996 34.031 16.25 1 98.19 186 ASP B CA 1
ATOM 3207 C C . ASP B 1 186 ? -4.496 32.594 16.25 1 98.19 186 ASP B C 1
ATOM 3209 O O . ASP B 1 186 ? -3.594 32.25 17.016 1 98.19 186 ASP B O 1
ATOM 3213 N N . LEU B 1 187 ? -5.133 31.781 15.406 1 98.38 187 LEU B N 1
ATOM 3214 C CA . LEU B 1 187 ? -4.699 30.406 15.281 1 98.38 187 LEU B CA 1
ATOM 3215 C C . LEU B 1 187 ? -3.258 30.328 14.797 1 98.38 187 LEU B C 1
ATOM 3217 O O . LEU B 1 187 ? -2.471 29.516 15.305 1 98.38 187 LEU B O 1
ATOM 3221 N N . HIS B 1 188 ? -2.855 31.188 13.859 1 98.69 188 HIS B N 1
ATOM 3222 C CA . HIS B 1 188 ? -1.504 31.203 13.312 1 98.69 188 HIS B CA 1
ATOM 3223 C C . HIS B 1 188 ? -0.475 31.516 14.391 1 98.69 188 HIS B C 1
ATOM 3225 O O . HIS B 1 188 ? 0.592 30.891 14.43 1 98.69 188 HIS B O 1
ATOM 3231 N N . ARG B 1 189 ? -0.808 32.469 15.242 1 98.31 189 ARG B N 1
ATOM 3232 C CA . ARG B 1 189 ? 0.119 32.844 16.312 1 98.31 189 ARG B CA 1
ATOM 3233 C C . ARG B 1 189 ? 0.414 31.641 17.219 1 98.31 189 ARG B C 1
ATOM 3235 O O . ARG B 1 189 ? 1.564 31.406 17.594 1 98.31 189 ARG B O 1
ATOM 3242 N N . GLU B 1 190 ? -0.609 30.891 17.531 1 98.56 190 GLU B N 1
ATOM 3243 C CA . GLU B 1 190 ? -0.445 29.703 18.375 1 98.56 190 GLU B CA 1
ATOM 3244 C C . GLU B 1 190 ? 0.386 28.641 17.656 1 98.56 190 GLU B C 1
ATOM 3246 O O . GLU B 1 190 ? 1.315 28.078 18.25 1 98.56 190 GLU B O 1
ATOM 3251 N N . ILE B 1 191 ? 0.081 28.391 16.422 1 98.81 191 ILE B N 1
ATOM 3252 C CA . ILE B 1 191 ? 0.762 27.391 15.625 1 98.81 191 ILE B CA 1
ATOM 3253 C C . ILE B 1 191 ? 2.24 27.75 15.492 1 98.81 191 ILE B C 1
ATOM 3255 O O . ILE B 1 191 ? 3.111 26.891 15.688 1 98.81 191 ILE B O 1
ATOM 3259 N N . LYS B 1 192 ? 2.494 29.016 15.141 1 98.75 192 LYS B N 1
ATOM 3260 C CA . LYS B 1 192 ? 3.865 29.469 14.938 1 98.75 192 LYS B CA 1
ATOM 3261 C C . LYS B 1 192 ? 4.699 29.281 16.203 1 98.75 192 LYS B C 1
ATOM 3263 O O . LYS B 1 192 ? 5.84 28.812 16.141 1 98.75 192 LYS B O 1
ATOM 3268 N N . SER B 1 193 ? 4.109 29.641 17.344 1 98.5 193 SER B N 1
ATOM 3269 C CA . SER B 1 193 ? 4.816 29.516 18.609 1 98.5 193 SER B CA 1
ATOM 3270 C C . SER B 1 193 ? 5.211 28.078 18.891 1 98.5 193 SER B C 1
ATOM 3272 O O . SER B 1 193 ? 6.371 27.797 19.203 1 98.5 193 SER B O 1
ATOM 3274 N N . ILE B 1 194 ? 4.312 27.172 18.75 1 98.69 194 ILE B N 1
ATOM 3275 C CA . ILE B 1 194 ? 4.547 25.75 19.031 1 98.69 194 ILE B CA 1
ATOM 3276 C C . ILE B 1 194 ? 5.555 25.203 18.031 1 98.69 194 ILE B C 1
ATOM 3278 O O . ILE B 1 194 ? 6.426 24.406 18.391 1 98.69 194 ILE B O 1
ATOM 3282 N N . ALA B 1 195 ? 5.449 25.594 16.766 1 98.75 195 ALA B N 1
ATOM 3283 C CA . ALA B 1 195 ? 6.34 25.125 15.711 1 98.75 195 ALA B CA 1
ATOM 3284 C C . ALA B 1 195 ? 7.777 25.562 15.977 1 98.75 195 ALA B C 1
ATOM 3286 O O . ALA B 1 195 ? 8.703 24.766 15.867 1 98.75 195 ALA B O 1
ATOM 3287 N N . GLU B 1 196 ? 7.945 26.844 16.328 1 98.31 196 GLU B N 1
ATOM 3288 C CA . GLU B 1 196 ? 9.289 27.359 16.578 1 98.31 196 GLU B CA 1
ATOM 3289 C C . GLU B 1 196 ? 9.938 26.656 17.766 1 98.31 196 GLU B C 1
ATOM 3291 O O . GLU B 1 196 ? 11.125 26.344 17.734 1 98.31 196 GLU B O 1
ATOM 3296 N N . GLU B 1 197 ? 9.141 26.422 18.781 1 98.44 197 GLU B N 1
ATOM 3297 C CA . GLU B 1 197 ? 9.648 25.672 19.922 1 98.44 197 GLU B CA 1
ATOM 3298 C C . GLU B 1 197 ? 10.078 24.266 19.516 1 98.44 197 GLU B C 1
ATOM 3300 O O . GLU B 1 197 ? 11.133 23.781 19.938 1 98.44 197 GLU B O 1
ATOM 3305 N N . THR B 1 198 ? 9.297 23.609 18.719 1 98.69 198 THR B N 1
ATOM 3306 C CA . THR B 1 198 ? 9.586 22.25 18.266 1 98.69 198 THR B CA 1
ATOM 3307 C C . THR B 1 198 ? 10.867 22.219 17.438 1 98.69 198 THR B C 1
ATOM 3309 O O . THR B 1 198 ? 11.695 21.328 17.609 1 98.69 198 THR B O 1
ATOM 3312 N N . ILE B 1 199 ? 11.016 23.172 16.531 1 98.44 199 ILE B N 1
ATOM 3313 C CA . ILE B 1 199 ? 12.188 23.266 15.664 1 98.44 199 ILE B CA 1
ATOM 3314 C C . ILE B 1 199 ? 13.453 23.344 16.516 1 98.44 199 ILE B C 1
ATOM 3316 O O . ILE B 1 199 ? 14.43 22.641 16.25 1 98.44 199 ILE B O 1
ATOM 3320 N N . GLN B 1 200 ? 13.398 24.125 17.578 1 97.31 200 GLN B N 1
ATOM 3321 C CA . GLN B 1 200 ? 14.547 24.281 18.469 1 97.31 200 GLN B CA 1
ATOM 3322 C C . GLN B 1 200 ? 14.828 22.984 19.219 1 97.31 200 GLN B C 1
ATOM 3324 O O . GLN B 1 200 ? 15.984 22.609 19.422 1 97.31 200 GLN B O 1
ATOM 3329 N N . GLU B 1 201 ? 13.82 22.328 19.578 1 97.81 201 GLU B N 1
ATOM 3330 C CA . GLU B 1 201 ? 13.93 21.141 20.406 1 97.81 201 GLU B CA 1
ATOM 3331 C C . GLU B 1 201 ? 14.547 19.969 19.641 1 97.81 201 GLU B C 1
ATOM 3333 O O . GLU B 1 201 ? 15.266 19.156 20.219 1 97.81 201 GLU B O 1
ATOM 3338 N N . VAL B 1 202 ? 14.297 19.906 18.328 1 98 202 VAL B N 1
ATOM 3339 C CA . VAL B 1 202 ? 14.57 18.641 17.641 1 98 202 VAL B CA 1
ATOM 3340 C C . VAL B 1 202 ? 15.828 18.766 16.797 1 98 202 VAL B C 1
ATOM 3342 O O . VAL B 1 202 ? 16.266 17.797 16.156 1 98 202 VAL B O 1
ATOM 3345 N N . GLN B 1 203 ? 16.438 19.875 16.844 1 95.19 203 GLN B N 1
ATOM 3346 C CA . GLN B 1 203 ? 17.531 20.188 15.914 1 95.19 203 GLN B CA 1
ATOM 3347 C C . GLN B 1 203 ? 18.656 19.172 16.031 1 95.19 203 GLN B C 1
ATOM 3349 O O . GLN B 1 203 ? 19.328 18.859 15.055 1 95.19 203 GLN B O 1
ATOM 3354 N N . ASN B 1 204 ? 18.875 18.547 17.25 1 96.19 204 ASN B N 1
ATOM 3355 C CA . ASN B 1 204 ? 19.984 17.625 17.453 1 96.19 204 ASN B CA 1
ATOM 3356 C C . ASN B 1 204 ? 19.5 16.203 17.734 1 96.19 204 ASN B C 1
ATOM 3358 O O . ASN B 1 204 ? 20.25 15.367 18.234 1 96.19 204 ASN B O 1
ATOM 3362 N N . LYS B 1 205 ? 18.281 15.984 17.531 1 97.25 205 LYS B N 1
ATOM 3363 C CA . LYS B 1 205 ? 17.688 14.656 17.734 1 97.25 205 LYS B CA 1
ATOM 3364 C C . LYS B 1 205 ? 17.578 13.906 16.406 1 97.25 205 LYS B C 1
ATOM 3366 O O . LYS B 1 205 ? 17.406 14.516 15.352 1 97.25 205 LYS B O 1
ATOM 3371 N N . PRO B 1 206 ? 17.719 12.641 16.453 1 97.12 206 PRO B N 1
ATOM 3372 C CA . PRO B 1 206 ? 17.578 11.867 15.211 1 97.12 206 PRO B CA 1
ATOM 3373 C C . PRO B 1 206 ? 16.141 11.852 14.672 1 97.12 206 PRO B C 1
ATOM 3375 O O . PRO B 1 206 ? 15.195 11.984 15.445 1 97.12 206 PRO B O 1
ATOM 3378 N N . LEU B 1 207 ? 16.062 11.789 13.375 1 98 207 LEU B N 1
ATOM 3379 C CA . LEU B 1 207 ? 14.758 11.547 12.766 1 98 207 LEU B CA 1
ATOM 3380 C C . LEU B 1 207 ? 14.266 10.133 13.055 1 98 207 LEU B C 1
ATOM 3382 O O . LEU B 1 207 ? 14.953 9.164 12.734 1 98 207 LEU B O 1
ATOM 3386 N N . GLU B 1 208 ? 13.133 10 13.625 1 98 208 GLU B N 1
ATOM 3387 C CA . GLU B 1 208 ? 12.602 8.688 13.984 1 98 208 GLU B CA 1
ATOM 3388 C C . GLU B 1 208 ? 11.656 8.164 12.906 1 98 208 GLU B C 1
ATOM 3390 O O . GLU B 1 208 ? 11.391 8.852 11.914 1 98 208 GLU B O 1
ATOM 3395 N N . GLU B 1 209 ? 11.242 6.914 13.094 1 98 209 GLU B N 1
ATOM 3396 C CA . GLU B 1 209 ? 10.328 6.258 12.156 1 98 209 GLU B CA 1
ATOM 3397 C C . GLU B 1 209 ? 8.93 6.117 12.758 1 98 209 GLU B C 1
ATOM 3399 O O . GLU B 1 209 ? 8.789 5.82 13.945 1 98 209 GLU B O 1
ATOM 3404 N N . LEU B 1 210 ? 7.938 6.336 11.945 1 98.5 210 LEU B N 1
ATOM 3405 C CA . LEU B 1 210 ? 6.543 6.316 12.367 1 98.5 210 LEU B CA 1
ATOM 3406 C C . LEU B 1 210 ? 6.074 4.891 12.633 1 98.5 210 LEU B C 1
ATOM 3408 O O . LEU B 1 210 ? 6.262 4.004 11.797 1 98.5 210 LEU B O 1
ATOM 3412 N N . TRP B 1 211 ? 5.473 4.641 13.852 1 96.88 211 TRP B N 1
ATOM 3413 C CA . TRP B 1 211 ? 4.809 3.408 14.266 1 96.88 211 TRP B CA 1
ATOM 3414 C C . TRP B 1 211 ? 5.789 2.238 14.273 1 96.88 211 TRP B C 1
ATOM 3416 O O . TRP B 1 211 ? 5.402 1.095 14.023 1 96.88 211 TRP B O 1
ATOM 3426 N N . LYS B 1 212 ? 7.031 2.414 14.281 1 88.25 212 LYS B N 1
ATOM 3427 C CA . LYS B 1 212 ? 8.008 1.336 14.367 1 88.25 212 LYS B CA 1
ATOM 3428 C C . LYS B 1 212 ? 8.375 1.034 15.812 1 88.25 212 LYS B C 1
ATOM 3430 O O . LYS B 1 212 ? 8.305 1.917 16.672 1 88.25 212 LYS B O 1
#

Foldseek 3Di:
DQFFFAAEEEEAEFAQLCLVVLLVVLCVVCVVVVAAEDEAEPPPLVDPLNVVLVCVFQPVDDDDLVVSLLSRLVSLVVCQVVVVVRRSVRYYYYYYDDLLLSLLLSVLDPPDDSVVSNVSQWFGFAGLEYEYSDDQLVVSCPDPPQPSTDQSDRVSSVSSVVSSVVVVVPPVHHYDYFHSVDDSVVSSVVVNVVSVVSRVVCRPPDGGTPPD/DQFFFAAEEEEAEFAQLCLVVLLVLLCVVCVVVVAAEDEAEPPPLVDPLNVVLVCVFQPVDDDDLVVSLLSRLVSLVVCQVVVVVRRSVRYYYYYYDDLLLSLLLSVLDPPDDSVVSNVSQWFGFAGLEYEYSDDQLVVSCPDPPQPSTPQSDRVSSVSSVVSSVVVVVPPVHHYDYFHSVDDSVVSSVVVNVVSVVSRVVCRPPDGGTPPD